Protein AF-0000000078835284 (afdb_homodimer)

Secondary structure (DSSP, 8-state):
--GGGEEEHHHHHHHHT--HHHHHHHHHTTSS-EEE-SS-TTSEEEEHHHHHHHHHHHHHHHHHHHHHHHHTBTSS--EEESSEEEETTEEEETTEEHHHHHTT--HHHHHHHHTT--S-----S--PPPPP-SSHHHHHHHHHHHHHHHSPP-TT--HHHHHHHHHHHHHHHHHHHHTS---S-HHHHHHHHTTS-TTSHHHHHHHHHHHHTS--SS-HHHHHHHHHHHTT--HHHHHHHHHHHHTSTTTTTHHHHHHHHHHHHHHH-HHHHHHHHHHTT---TTB--TT-TT--HHHHHHHTTSPPPHHHHHHHHHHHHHH---B-HHHHHHHHHHHTT--TTHHHHHHHHHHHHHHHHHHHHHHTS----B--EEE-SSPPP--/--GGGEEEHHHHHHHHT--HHHHHHHHHTTSS-EEE-SS-TTSEEEEHHHHHHHHHHHHHHHHHHHHHHHHTBTSS--EEESSEEEETTEEEETTEEHHHHHTT--HHHHHHHHTT--S-----S--PPPPP-SSHHHHHHHHHHHHHHHSPP-TT--HHHHHHHHHHHHHHHHHHHHTS---S-HHHHHHHHTTS-TTSHHHHHHHHHHHHTS--SS-HHHHHHHHHHHTT--HHHHHHHHHHHHTSTTTTTHHHHHHHHHHHHHHH-HHHHHHHHHHTT---TTB--TT-TT--HHHHHHHTTSPPPHHHHHHHHHHHHHH---B-HHHHHHHHHHHTT--TTHHHHHHHHHHHHHHHHHHHHHHTS----B--EEE-SSPPP--

Sequence (774 aa):
MPQRDWISAEDALARLGVRPQTLYAYVSRGRVQVRPDPGDSRRSLYRAADIANLAERKSRSRKAADVAAGAISWGEPVLASAITTVSGGRLYYRGRDAIRLAETETLEAVARLLRGGHGAALKRTDRPEPPQGPDLRARAFLALAARAASDPPARGRAPLVLAVEAATLLDVLTDAVAGQVGGGAIHNRLALAWGQGPGGPGADLIRRILVLVADHELNASAFAARVAGSTGASLSSAALAGLATLSGPRHGGATAAVRTFVAEAAQGGPAEAIARRLAEDRALPGFGHPLYPDGDPRAAALLDRFEPPPALAALQRSVMEVAGQAPNVDFALLAACEALRLPKDAPFALFAVARCAGWIAHAIEQGQTDALIRPRARYVGPEPELVMPQRDWISAEDALARLGVRPQTLYAYVSRGRVQVRPDPGDSRRSLYRAADIANLAERKSRSRKAADVAAGAISWGEPVLASAITTVSGGRLYYRGRDAIRLAETETLEAVARLLRGGHGAALKRTDRPEPPQGPDLRARAFLALAARAASDPPARGRAPLVLAVEAATLLDVLTDAVAGQVGGGAIHNRLALAWGQGPGGPGADLIRRILVLVADHELNASAFAARVAGSTGASLSSAALAGLATLSGPRHGGATAAVRTFVAEAAQGGPAEAIARRLAEDRALPGFGHPLYPDGDPRAAALLDRFEPPPALAALQRSVMEVAGQAPNVDFALLAACEALRLPKDAPFALFAVARCAGWIAHAIEQGQTDALIRPRARYVGPEPELV

Nearest PDB structures (foldseek):
  8gll-assembly1_B  TM=8.337E-01  e=5.675E-15  Mycobacterium tuberculosis H37Rv
  8gll-assembly3_F  TM=8.134E-01  e=1.065E-14  Mycobacterium tuberculosis H37Rv
  7e8n-assembly1_B-2  TM=7.786E-01  e=3.350E-12  Hymenobacter psoromatis
  8an1-assembly1_D  TM=7.419E-01  e=9.002E-12  Synechococcus elongatus PCC 7942 = FACHB-805
  8qzp-assembly1_E  TM=7.691E-01  e=2.896E-11  Ananas comosus

InterPro domains:
  IPR002020 Citrate synthase [PF00285] (188-376)
  IPR002020 Citrate synthase [PR00143] (205-220)
  IPR002020 Citrate synthase [PR00143] (227-255)
  IPR002020 Citrate synthase [PR00143] (279-299)
  IPR002020 Citrate synthase [PTHR11739] (204-383)
  IPR016142 Citrate synthase-like, large alpha subdomain [G3DSA:1.10.580.10] (80-170)
  IPR016142 Citrate synthase-like, large alpha subdomain [G3DSA:1.10.580.10] (174-373)
  IPR016143 Citrate synthase-like, small alpha subdomain [G3DSA:1.10.230.10] (255-338)
  IPR036969 Citrate synthase superfamily [SSF48256] (31-384)

Foldseek 3Di:
DDPVQWAFPVVLCVLQVDDSVVVVVCVVVVLWPWDADPVHNVTIIIGPVSSVVNSVVVVVVVVVVVQVVCCVPPGDPDDDAQAWDQDPQFIDGSRHTLLVCLVDPFLLVSLCSNLVHDDDQAEDLDADQFDDDDALLVSLLVQLVVCLVDPDFQFPDDPNVLSHVLSHNLQSSLNSNLRHRDDDTSLQSNCVSFVNHGPDLLSSLLRSLLSNLLDDPPDPLLVQLLLCLLVRGHLSVSLSSSLVRCPDCVHLVLLVVQVVLLVQCVVPHLLVSVVVCVVVPHDNRQWDDPSRNPENVSLVSSCVSDPFDPSLVRNQVNCCVPVVTHGHSSSSLSRSCVVSVGDPCVSSSSSSSSNSSSSSSSSSVSSVDNHNPDDDDDDPDDDDDDD/DDPVQWAFLVVLCVLQVDDSVVVVVCVVVVLWPKDADPVHNVTIIIGPVSSVVNSVVVVVVVVVVVQVVCQVPPGDPDDDAQAWDQDPQFIDGSRHTLLVCLVDPFLLVSLCSRLVHDDDQAEDLDADQFDDDDALLVSLLVQLVVCLVDPDFQFPDDPNVLSHVLSHNLQSSLNSNLRHRDDDTSLQSNCVSFVNHGPDLLSSLLRSLLSNLLDDPPDPLLVQLLLCLLVRGHLSVSLSSSLVRCPDCVHLVLLVVQVVLLVQCVPPHLLVSVVVCVVVVHDNRQWDDPSRNPENVSLVSSCVSDPFDPSLVRNQVNCCVPVVTHGHSSSSLSRSCVVSVGDPCVSSSSSSSSNSSSSSSSSSVSSVDNHNPDDDDDDPDDDDDDD

Structure (mmCIF, N/CA/C/O backbone):
data_AF-0000000078835284-model_v1
#
loop_
_entity.id
_entity.type
_entity.pdbx_description
1 polymer 'citrate synthase (unknown stereospecificity)'
#
loop_
_atom_site.group_PDB
_atom_site.id
_atom_site.type_symbol
_atom_site.label_atom_id
_atom_site.label_alt_id
_atom_site.label_comp_id
_atom_site.label_asym_id
_atom_site.label_entity_id
_atom_site.label_seq_id
_atom_site.pdbx_PDB_ins_code
_atom_site.Cartn_x
_atom_site.Cartn_y
_atom_site.Cartn_z
_atom_site.occupancy
_atom_site.B_iso_or_equiv
_atom_site.auth_seq_id
_atom_site.auth_comp_id
_atom_site.auth_asym_id
_atom_site.auth_atom_id
_atom_site.pdbx_PDB_model_num
ATOM 1 N N . MET A 1 1 ? -38.594 -40.625 -17.594 1 38.88 1 MET A N 1
ATOM 2 C CA . MET A 1 1 ? -38 -39.5 -16.891 1 38.88 1 MET A CA 1
ATOM 3 C C . MET A 1 1 ? -38.719 -38.188 -17.219 1 38.88 1 MET A C 1
ATOM 5 O O . MET A 1 1 ? -38.969 -37.906 -18.391 1 38.88 1 MET A O 1
ATOM 9 N N . PRO A 1 2 ? -39.375 -37.531 -16.312 1 48.97 2 PRO A N 1
ATOM 10 C CA . PRO A 1 2 ? -40.406 -36.562 -16.766 1 48.97 2 PRO A CA 1
ATOM 11 C C . PRO A 1 2 ? -39.844 -35.5 -17.703 1 48.97 2 PRO A C 1
ATOM 13 O O . PRO A 1 2 ? -38.656 -35.188 -17.641 1 48.97 2 PRO A O 1
ATOM 16 N N . GLN A 1 3 ? -40.469 -35.25 -18.875 1 50.38 3 GLN A N 1
ATOM 17 C CA . GLN A 1 3 ? -40.219 -34.281 -19.938 1 50.38 3 GLN A CA 1
ATOM 18 C C . GLN A 1 3 ? -39.688 -32.969 -19.391 1 50.38 3 GLN A C 1
ATOM 20 O O . GLN A 1 3 ? -39 -32.219 -20.109 1 50.38 3 GLN A O 1
ATOM 25 N N . ARG A 1 4 ? -39.969 -32.688 -18.094 1 64.25 4 ARG A N 1
ATOM 26 C CA . ARG A 1 4 ? -39.688 -31.453 -17.406 1 64.25 4 ARG A CA 1
ATOM 27 C C . ARG A 1 4 ? -38.219 -31.375 -16.969 1 64.25 4 ARG A C 1
ATOM 29 O O . ARG A 1 4 ? -37.719 -30.312 -16.594 1 64.25 4 ARG A O 1
ATOM 36 N N . ASP A 1 5 ? -37.469 -32.375 -17.281 1 83.56 5 ASP A N 1
ATOM 37 C CA . ASP A 1 5 ? -36.125 -32.5 -16.781 1 83.56 5 ASP A CA 1
ATOM 38 C C . ASP A 1 5 ? -35.094 -32.125 -17.859 1 83.56 5 ASP A C 1
ATOM 40 O O . ASP A 1 5 ? -33.906 -32.062 -17.594 1 83.56 5 ASP A O 1
ATOM 44 N N . TRP A 1 6 ? -35.719 -31.984 -19.125 1 91.88 6 TRP A N 1
ATOM 45 C CA . TRP A 1 6 ? -34.844 -31.625 -20.25 1 91.88 6 TRP A CA 1
ATOM 46 C C . TRP A 1 6 ? -35.344 -30.359 -20.938 1 91.88 6 TRP A C 1
ATOM 48 O O . TRP A 1 6 ? -36.562 -30.172 -21.094 1 91.88 6 TRP A O 1
ATOM 58 N N . ILE A 1 7 ? -34.531 -29.438 -21.266 1 93.5 7 ILE A N 1
ATOM 59 C CA . ILE A 1 7 ? -34.906 -28.156 -21.844 1 93.5 7 ILE A CA 1
ATOM 60 C C . ILE A 1 7 ? -34.219 -27.984 -23.203 1 93.5 7 ILE A C 1
ATOM 62 O O . ILE A 1 7 ? -33.219 -28.656 -23.5 1 93.5 7 ILE A O 1
ATOM 66 N N . SER A 1 8 ? -34.812 -27.125 -24.047 1 92.88 8 SER A N 1
ATOM 67 C CA . SER A 1 8 ? -34.281 -26.859 -25.375 1 92.88 8 SER A CA 1
ATOM 68 C C . SER A 1 8 ? -33 -26.094 -25.312 1 92.88 8 SER A C 1
ATOM 70 O O . SER A 1 8 ? -32.625 -25.562 -24.266 1 92.88 8 SER A O 1
ATOM 72 N N . ALA A 1 9 ? -32.281 -26.078 -26.453 1 91.44 9 ALA A N 1
ATOM 73 C CA . ALA A 1 9 ? -31.078 -25.281 -26.578 1 91.44 9 ALA A CA 1
ATOM 74 C C . ALA A 1 9 ? -31.344 -23.812 -26.312 1 91.44 9 ALA A C 1
ATOM 76 O O . ALA A 1 9 ? -30.562 -23.125 -25.656 1 91.44 9 ALA A O 1
ATOM 77 N N . GLU A 1 10 ? -32.469 -23.328 -26.797 1 90.94 10 GLU A N 1
ATOM 78 C CA . GLU A 1 10 ? -32.844 -21.922 -26.625 1 90.94 10 GLU A CA 1
ATOM 79 C C . GLU A 1 10 ? -33.031 -21.578 -25.141 1 90.94 10 GLU A C 1
ATOM 81 O O . GLU A 1 10 ? -32.531 -20.562 -24.672 1 90.94 10 GLU A O 1
ATOM 86 N N . ASP A 1 11 ? -33.656 -22.453 -24.484 1 91.56 11 ASP A N 1
ATOM 87 C CA . ASP A 1 11 ? -33.906 -22.234 -23.062 1 91.56 11 ASP A CA 1
ATOM 88 C C . ASP A 1 11 ? -32.594 -22.328 -22.266 1 91.56 11 ASP A C 1
ATOM 90 O O . ASP A 1 11 ? -32.375 -21.531 -21.344 1 91.56 11 ASP A O 1
ATOM 94 N N . ALA A 1 12 ? -31.859 -23.266 -22.609 1 92.81 12 ALA A N 1
ATOM 95 C CA . ALA A 1 12 ? -30.578 -23.438 -21.938 1 92.81 12 ALA A CA 1
ATOM 96 C C . ALA A 1 12 ? -29.688 -22.188 -22.109 1 92.81 12 ALA A C 1
ATOM 98 O O . ALA A 1 12 ? -29.125 -21.688 -21.141 1 92.81 12 ALA A O 1
ATOM 99 N N . LEU A 1 13 ? -29.672 -21.656 -23.297 1 91.19 13 LEU A N 1
ATOM 100 C CA . LEU A 1 13 ? -28.875 -20.484 -23.594 1 91.19 13 LEU A CA 1
ATOM 101 C C . LEU A 1 13 ? -29.406 -19.266 -22.844 1 91.19 13 LEU A C 1
ATOM 103 O O . LEU A 1 13 ? -28.625 -18.469 -22.312 1 91.19 13 LEU A O 1
ATOM 107 N N . ALA A 1 14 ? -30.609 -19.156 -22.766 1 90.31 14 ALA A N 1
ATOM 108 C CA . ALA A 1 14 ? -31.234 -18.016 -22.078 1 90.31 14 ALA A CA 1
ATOM 109 C C . ALA A 1 14 ? -30.953 -18.062 -20.578 1 90.31 14 ALA A C 1
ATOM 111 O O . ALA A 1 14 ? -30.656 -17.031 -19.969 1 90.31 14 ALA A O 1
ATOM 112 N N . ARG A 1 15 ? -30.984 -19.219 -20.078 1 89.31 15 ARG A N 1
ATOM 113 C CA . ARG A 1 15 ? -30.781 -19.375 -18.641 1 89.31 15 ARG A CA 1
ATOM 114 C C . ARG A 1 15 ? -29.328 -19.172 -18.266 1 89.31 15 ARG A C 1
ATOM 116 O O . ARG A 1 15 ? -29.016 -18.625 -17.203 1 89.31 15 ARG A O 1
ATOM 123 N N . LEU A 1 16 ? -28.453 -19.594 -19.062 1 89.69 16 LEU A N 1
ATOM 124 C CA . LEU A 1 16 ? -27.031 -19.5 -18.766 1 89.69 16 LEU A CA 1
ATOM 125 C C . LEU A 1 16 ? -26.469 -18.172 -19.234 1 89.69 16 LEU A C 1
ATOM 127 O O . LEU A 1 16 ? -25.422 -17.719 -18.734 1 89.69 16 LEU A O 1
ATOM 131 N N . GLY A 1 17 ? -27.156 -17.547 -20.188 1 88.69 17 GLY A N 1
ATOM 132 C CA . GLY A 1 17 ? -26.656 -16.312 -20.75 1 88.69 17 GLY A CA 1
ATOM 133 C C . GLY A 1 17 ? -25.375 -16.484 -21.531 1 88.69 17 GLY A C 1
ATOM 134 O O . GLY A 1 17 ? -24.438 -15.688 -21.375 1 88.69 17 GLY A O 1
ATOM 135 N N . VAL A 1 18 ? -25.234 -17.609 -22.266 1 87.69 18 VAL A N 1
ATOM 136 C CA . VAL A 1 18 ? -24 -17.875 -22.984 1 87.69 18 VAL A CA 1
ATOM 137 C C . VAL A 1 18 ? -24.297 -18.078 -24.469 1 87.69 18 VAL A C 1
ATOM 139 O O . VAL A 1 18 ? -25.453 -18.188 -24.859 1 87.69 18 VAL A O 1
ATOM 142 N N . ARG A 1 19 ? -23.328 -18.141 -25.234 1 86.31 19 ARG A N 1
ATOM 143 C CA . ARG A 1 19 ? -23.422 -18.422 -26.672 1 86.31 19 ARG A CA 1
ATOM 144 C C . ARG A 1 19 ? -23.469 -19.922 -26.938 1 86.31 19 ARG A C 1
ATOM 146 O O . ARG A 1 19 ? -23.094 -20.719 -26.078 1 86.31 19 ARG A O 1
ATOM 153 N N . PRO A 1 20 ? -24.016 -20.281 -28.047 1 85.06 20 PRO A N 1
ATOM 154 C CA . PRO A 1 20 ? -24.141 -21.703 -28.375 1 85.06 20 PRO A CA 1
ATOM 155 C C . PRO A 1 20 ? -22.812 -22.453 -28.281 1 85.06 20 PRO A C 1
ATOM 157 O O . PRO A 1 20 ? -22.781 -23.594 -27.812 1 85.06 20 PRO A O 1
ATOM 160 N N . GLN A 1 21 ? -21.75 -21.766 -28.625 1 84.5 21 GLN A N 1
ATOM 161 C CA . GLN A 1 21 ? -20.438 -22.406 -28.562 1 84.5 21 GLN A CA 1
ATOM 162 C C . GLN A 1 21 ? -20.062 -22.766 -27.125 1 84.5 21 GLN A C 1
ATOM 164 O O . GLN A 1 21 ? -19.469 -23.812 -26.891 1 84.5 21 GLN A O 1
ATOM 169 N N . THR A 1 22 ? -20.406 -21.938 -26.234 1 86.94 22 THR A N 1
ATOM 170 C CA . THR A 1 22 ? -20.125 -22.172 -24.828 1 86.94 22 THR A CA 1
ATOM 171 C C . THR A 1 22 ? -20.953 -23.344 -24.297 1 86.94 22 THR A C 1
ATOM 173 O O . THR A 1 22 ? -20.453 -24.172 -23.531 1 86.94 22 THR A O 1
ATOM 176 N N . LEU A 1 23 ? -22.25 -23.438 -24.672 1 88.94 23 LEU A N 1
ATOM 177 C CA . LEU A 1 23 ? -23.109 -24.547 -24.281 1 88.94 23 LEU A CA 1
ATOM 178 C C . LEU A 1 23 ? -22.562 -25.875 -24.781 1 88.94 23 LEU A C 1
ATOM 180 O O . LEU A 1 23 ? -22.562 -26.875 -24.062 1 88.94 23 LEU A O 1
ATOM 184 N N . TYR A 1 24 ? -22.031 -25.812 -26 1 86.69 24 TYR A N 1
ATOM 185 C CA . TYR A 1 24 ? -21.406 -27 -26.578 1 86.69 24 TYR A CA 1
ATOM 186 C C . TYR A 1 24 ? -20.188 -27.438 -25.781 1 86.69 24 TYR A C 1
ATOM 188 O O . TYR A 1 24 ? -19.984 -28.625 -25.562 1 86.69 24 TYR A O 1
ATOM 196 N N . ALA A 1 25 ? -19.422 -26.406 -25.391 1 85.19 25 ALA A N 1
ATOM 197 C CA . ALA A 1 25 ? -18.234 -26.703 -24.578 1 85.19 25 ALA A CA 1
ATOM 198 C C . ALA A 1 25 ? -18.625 -27.359 -23.266 1 85.19 25 ALA A C 1
ATOM 200 O O . ALA A 1 25 ? -17.953 -28.297 -22.797 1 85.19 25 ALA A O 1
ATOM 201 N N . TYR A 1 26 ? -19.672 -26.922 -22.641 1 88.25 26 TYR A N 1
ATOM 202 C CA . TYR A 1 26 ? -20.141 -27.5 -21.391 1 88.25 26 TYR A CA 1
ATOM 203 C C . TYR A 1 26 ? -20.531 -28.953 -21.578 1 88.25 26 TYR A C 1
ATOM 205 O O . TYR A 1 26 ? -20.25 -29.797 -20.719 1 88.25 26 TYR A O 1
ATOM 213 N N . VAL A 1 27 ? -21.141 -29.25 -22.719 1 86.44 27 VAL A N 1
ATOM 214 C CA . VAL A 1 27 ? -21.562 -30.609 -23.031 1 86.44 27 VAL A CA 1
ATOM 215 C C . VAL A 1 27 ? -20.328 -31.484 -23.281 1 86.44 27 VAL A C 1
ATOM 217 O O . VAL A 1 27 ? -20.219 -32.594 -22.734 1 86.44 27 VAL A O 1
ATOM 220 N N . SER A 1 28 ? -19.406 -30.859 -24 1 86.12 28 SER A N 1
ATOM 221 C CA . SER A 1 28 ? -18.188 -31.594 -24.359 1 86.12 28 SER A CA 1
ATOM 222 C C . SER A 1 28 ? -17.359 -31.922 -23.125 1 86.12 28 SER A C 1
ATOM 224 O O . SER A 1 28 ? -16.734 -32.969 -23.062 1 86.12 28 SER A O 1
ATOM 226 N N . ARG A 1 29 ? -17.469 -31.109 -22.156 1 84.81 29 ARG A N 1
ATOM 227 C CA . ARG A 1 29 ? -16.688 -31.281 -20.922 1 84.81 29 ARG A CA 1
ATOM 228 C C . ARG A 1 29 ? -17.469 -32.094 -19.906 1 84.81 29 ARG A C 1
ATOM 230 O O . ARG A 1 29 ? -17.016 -32.281 -18.766 1 84.81 29 ARG A O 1
ATOM 237 N N . GLY A 1 30 ? -18.672 -32.5 -20.312 1 85.44 30 GLY A N 1
ATOM 238 C CA . GLY A 1 30 ? -19.469 -33.375 -19.453 1 85.44 30 GLY A CA 1
ATOM 239 C C . GLY A 1 30 ? -20.188 -32.625 -18.359 1 85.44 30 GLY A C 1
ATOM 240 O O . GLY A 1 30 ? -20.672 -33.25 -17.391 1 85.44 30 GLY A O 1
ATOM 241 N N . ARG A 1 31 ? -20.281 -31.312 -18.438 1 87.69 31 ARG A N 1
ATOM 242 C CA . ARG A 1 31 ? -20.906 -30.5 -17.391 1 87.69 31 ARG A CA 1
ATOM 243 C C . ARG A 1 31 ? -22.422 -30.453 -17.562 1 87.69 31 ARG A C 1
ATOM 245 O O . ARG A 1 31 ? -23.156 -30.188 -16.625 1 87.69 31 ARG A O 1
ATOM 252 N N . VAL A 1 32 ? -22.859 -30.703 -18.828 1 91.5 32 VAL A N 1
ATOM 253 C CA . VAL A 1 32 ? -24.281 -30.703 -19.141 1 91.5 32 VAL A CA 1
ATOM 254 C C . VAL A 1 32 ? -24.625 -31.953 -19.953 1 91.5 32 VAL A C 1
ATOM 256 O O . VAL A 1 32 ? -23.969 -32.25 -20.953 1 91.5 32 VAL A O 1
ATOM 259 N N . GLN A 1 33 ? -25.516 -32.688 -19.5 1 90.5 33 GLN A N 1
ATOM 260 C CA . GLN A 1 33 ? -25.984 -33.844 -20.281 1 90.5 33 GLN A CA 1
ATOM 261 C C . GLN A 1 33 ? -26.891 -33.406 -21.422 1 90.5 33 GLN A C 1
ATOM 263 O O . GLN A 1 33 ? -27.688 -32.469 -21.281 1 90.5 33 GLN A O 1
ATOM 268 N N . VAL A 1 34 ? -26.703 -34 -22.562 1 91.31 34 VAL A N 1
ATOM 269 C CA . VAL A 1 34 ? -27.469 -33.656 -23.766 1 91.31 34 VAL A CA 1
ATOM 270 C C . VAL A 1 34 ? -28.062 -34.938 -24.375 1 91.31 34 VAL A C 1
ATOM 272 O O . VAL A 1 34 ? -27.484 -36 -24.234 1 91.31 34 VAL A O 1
ATOM 275 N N . ARG A 1 35 ? -29.234 -34.938 -24.891 1 91.25 35 ARG A N 1
ATOM 276 C CA . ARG A 1 35 ? -29.828 -36.031 -25.625 1 91.25 35 ARG A CA 1
ATOM 277 C C . ARG A 1 35 ? -30.609 -35.562 -26.844 1 91.25 35 ARG A C 1
ATOM 279 O O . ARG A 1 35 ? -30.984 -34.375 -26.906 1 91.25 35 ARG A O 1
ATOM 286 N N . PRO A 1 36 ? -30.75 -36.375 -27.844 1 89.56 36 PRO A N 1
ATOM 287 C CA . PRO A 1 36 ? -31.562 -36 -29 1 89.56 36 PRO A CA 1
ATOM 288 C C . PRO A 1 36 ? -33.031 -35.812 -28.641 1 89.56 36 PRO A C 1
ATOM 290 O O . PRO A 1 36 ? -33.562 -36.531 -27.797 1 89.56 36 PRO A O 1
ATOM 293 N N . ASP A 1 37 ? -33.719 -34.844 -29.188 1 86.19 37 ASP A N 1
ATOM 294 C CA . ASP A 1 37 ? -35.156 -34.656 -29.031 1 86.19 37 ASP A CA 1
ATOM 295 C C . ASP A 1 37 ? -35.906 -35.812 -29.672 1 86.19 37 ASP A C 1
ATOM 297 O O . ASP A 1 37 ? -35.75 -36.125 -30.844 1 86.19 37 ASP A O 1
ATOM 301 N N . PRO A 1 38 ? -36.656 -36.5 -28.969 1 85.75 38 PRO A N 1
ATOM 302 C CA . PRO A 1 38 ? -37.406 -37.594 -29.547 1 85.75 38 PRO A CA 1
ATOM 303 C C . PRO A 1 38 ? -38.344 -37.156 -30.672 1 85.75 38 PRO A C 1
ATOM 305 O O . PRO A 1 38 ? -38.656 -37.969 -31.547 1 85.75 38 PRO A O 1
ATOM 308 N N . GLY A 1 39 ? -38.844 -35.969 -30.641 1 85.5 39 GLY A N 1
ATOM 309 C CA . GLY A 1 39 ? -39.75 -35.469 -31.672 1 85.5 39 GLY A CA 1
ATOM 310 C C . GLY A 1 39 ? -39.031 -34.938 -32.906 1 85.5 39 GLY A C 1
ATOM 311 O O . GLY A 1 39 ? -39.625 -34.844 -33.969 1 85.5 39 GLY A O 1
ATOM 312 N N . ASP A 1 40 ? -37.875 -34.5 -32.75 1 85.94 40 ASP A N 1
ATOM 313 C CA . ASP A 1 40 ? -37.062 -33.938 -33.844 1 85.94 40 ASP A CA 1
ATOM 314 C C . ASP A 1 40 ? -35.594 -34.281 -33.656 1 85.94 40 ASP A C 1
ATOM 316 O O . ASP A 1 40 ? -34.906 -33.625 -32.875 1 85.94 40 ASP A O 1
ATOM 320 N N . SER A 1 41 ? -35.125 -35.281 -34.344 1 81.31 41 SER A N 1
ATOM 321 C CA . SER A 1 41 ? -33.812 -35.844 -34.156 1 81.31 41 SER A CA 1
ATOM 322 C C . SER A 1 41 ? -32.719 -34.812 -34.469 1 81.31 41 SER A C 1
ATOM 324 O O . SER A 1 41 ? -31.562 -35 -34.094 1 81.31 41 SER A O 1
ATOM 326 N N . ARG A 1 42 ? -33.094 -33.656 -35.031 1 84.69 42 ARG A N 1
ATOM 327 C CA . ARG A 1 42 ? -32.156 -32.625 -35.344 1 84.69 42 ARG A CA 1
ATOM 328 C C . ARG A 1 42 ? -31.938 -31.656 -34.188 1 84.69 42 ARG A C 1
ATOM 330 O O . ARG A 1 42 ? -31.047 -30.812 -34.219 1 84.69 42 ARG A O 1
ATOM 337 N N . ARG A 1 43 ? -32.781 -31.844 -33.219 1 87.62 43 ARG A N 1
ATOM 338 C CA . ARG A 1 43 ? -32.688 -30.969 -32.062 1 87.62 43 ARG A CA 1
ATOM 339 C C . ARG A 1 43 ? -32.156 -31.703 -30.844 1 87.62 43 ARG A C 1
ATOM 341 O O . ARG A 1 43 ? -32.375 -32.906 -30.703 1 87.62 43 ARG A O 1
ATOM 348 N N . SER A 1 44 ? -31.375 -31 -30.094 1 91.12 44 SER A N 1
ATOM 349 C CA . SER A 1 44 ? -30.828 -31.547 -28.844 1 91.12 44 SER A CA 1
ATOM 350 C C . SER A 1 44 ? -31.547 -30.969 -27.625 1 91.12 44 SER A C 1
ATOM 352 O O . SER A 1 44 ? -32.031 -29.828 -27.656 1 91.12 44 SER A O 1
ATOM 354 N N . LEU A 1 45 ? -31.812 -31.797 -26.672 1 92.94 45 LEU A N 1
ATOM 355 C CA . LEU A 1 45 ? -32.312 -31.391 -25.359 1 92.94 45 LEU A CA 1
ATOM 356 C C . LEU A 1 45 ? -31.219 -31.484 -24.297 1 92.94 45 LEU A C 1
ATOM 358 O O . LEU A 1 45 ? -30.359 -32.375 -24.359 1 92.94 45 LEU A O 1
ATOM 362 N N . TYR A 1 46 ? -31.219 -30.5 -23.312 1 94.06 46 TYR A N 1
ATOM 363 C CA . TYR A 1 46 ? -30.219 -30.391 -22.266 1 94.06 46 TYR A CA 1
ATOM 364 C C . TYR A 1 46 ? -30.844 -30.625 -20.891 1 94.06 46 TYR A C 1
ATOM 366 O O . TYR A 1 46 ? -31.984 -30.219 -20.641 1 94.06 46 TYR A O 1
ATOM 374 N N . ARG A 1 47 ? -30.125 -31.25 -20.078 1 91.56 47 ARG A N 1
ATOM 375 C CA . ARG A 1 47 ? -30.625 -31.547 -18.734 1 91.56 47 ARG A CA 1
ATOM 376 C C . ARG A 1 47 ? -30.859 -30.266 -17.953 1 91.56 47 ARG A C 1
ATOM 378 O O . ARG A 1 47 ? -29.922 -29.5 -17.688 1 91.56 47 ARG A O 1
ATOM 385 N N . ALA A 1 48 ? -32.094 -30.078 -17.516 1 90.31 48 ALA A N 1
ATOM 386 C CA . ALA A 1 48 ? -32.469 -28.844 -16.859 1 90.31 48 ALA A CA 1
ATOM 387 C C . ALA A 1 48 ? -31.719 -28.672 -15.539 1 90.31 48 ALA A C 1
ATOM 389 O O . ALA A 1 48 ? -31.328 -27.547 -15.188 1 90.31 48 ALA A O 1
ATOM 390 N N . ALA A 1 49 ? -31.516 -29.703 -14.844 1 88.12 49 ALA A N 1
ATOM 391 C CA . ALA A 1 49 ? -30.812 -29.625 -13.562 1 88.12 49 ALA A CA 1
ATOM 392 C C . ALA A 1 49 ? -29.359 -29.188 -13.75 1 88.12 49 ALA A C 1
ATOM 394 O O . ALA A 1 49 ? -28.844 -28.406 -12.953 1 88.12 49 ALA A O 1
ATOM 395 N N . ASP A 1 50 ? -28.688 -29.703 -14.789 1 89.62 50 ASP A N 1
ATOM 396 C CA . ASP A 1 50 ? -27.312 -29.312 -15.078 1 89.62 50 ASP A CA 1
ATOM 397 C C . ASP A 1 50 ? -27.219 -27.828 -15.438 1 89.62 50 ASP A C 1
ATOM 399 O O . ASP A 1 50 ? -26.312 -27.125 -14.984 1 89.62 50 ASP A O 1
ATOM 403 N N . ILE A 1 51 ? -28.188 -27.438 -16.188 1 90.94 51 ILE A N 1
ATOM 404 C CA . ILE A 1 51 ? -28.234 -26.047 -16.594 1 90.94 51 ILE A CA 1
ATOM 405 C C . ILE A 1 51 ? -28.484 -25.156 -15.367 1 90.94 51 ILE A C 1
ATOM 407 O O . ILE A 1 51 ? -27.844 -24.125 -15.195 1 90.94 51 ILE A O 1
ATOM 411 N N . ALA A 1 52 ? -29.406 -25.578 -14.562 1 86.62 52 ALA A N 1
ATOM 412 C CA . ALA A 1 52 ? -29.703 -24.828 -13.344 1 86.62 52 ALA A CA 1
ATOM 413 C C . ALA A 1 52 ? -28.484 -24.75 -12.43 1 86.62 52 ALA A C 1
ATOM 415 O O . ALA A 1 52 ? -28.188 -23.703 -11.859 1 86.62 52 ALA A O 1
ATOM 416 N N . ASN A 1 53 ? -27.781 -25.844 -12.312 1 85 53 ASN A N 1
ATOM 417 C CA . ASN A 1 53 ? -26.578 -25.891 -11.484 1 85 53 ASN A CA 1
ATOM 418 C C . ASN A 1 53 ? -25.516 -24.953 -12.023 1 85 53 ASN A C 1
ATOM 420 O O . ASN A 1 53 ? -24.875 -24.219 -11.258 1 85 53 ASN A O 1
ATOM 424 N N . LEU A 1 54 ? -25.312 -25 -13.297 1 86.69 54 LEU A N 1
ATOM 425 C CA . LEU A 1 54 ? -24.328 -24.141 -13.93 1 86.69 54 LEU A CA 1
ATOM 426 C C . LEU A 1 54 ? -24.719 -22.672 -13.789 1 86.69 54 LEU A C 1
ATOM 428 O O . LEU A 1 54 ? -23.859 -21.812 -13.539 1 86.69 54 LEU A O 1
ATOM 432 N N . ALA A 1 55 ? -25.953 -22.406 -13.938 1 84.56 55 ALA A N 1
ATOM 433 C CA . ALA A 1 55 ? -26.438 -21.031 -13.789 1 84.56 55 ALA A CA 1
ATOM 434 C C . ALA A 1 55 ? -26.266 -20.547 -12.352 1 84.56 55 ALA A C 1
ATOM 436 O O . ALA A 1 55 ? -25.875 -19.391 -12.125 1 84.56 55 ALA A O 1
ATOM 437 N N . GLU A 1 56 ? -26.594 -21.422 -11.477 1 82 56 GLU A N 1
ATOM 438 C CA . GLU A 1 56 ? -26.406 -21.078 -10.062 1 82 56 GLU A CA 1
ATOM 439 C C . GLU A 1 56 ? -24.953 -20.828 -9.734 1 82 56 GLU A C 1
ATOM 441 O O . GLU A 1 56 ? -24.625 -19.875 -9.023 1 82 56 GLU A O 1
ATOM 446 N N . ARG A 1 57 ? -24.125 -21.656 -10.234 1 76.5 57 ARG A N 1
ATOM 447 C CA . ARG A 1 57 ? -22.688 -21.469 -10.008 1 76.5 57 ARG A CA 1
ATOM 448 C C . ARG A 1 57 ? -22.203 -20.156 -10.602 1 76.5 57 ARG A C 1
ATOM 450 O O . ARG A 1 57 ? -21.422 -19.438 -9.977 1 76.5 57 ARG A O 1
ATOM 457 N N . LYS A 1 58 ? -22.672 -19.906 -11.742 1 78.75 58 LYS A N 1
ATOM 458 C CA . LYS A 1 58 ? -22.297 -18.672 -12.406 1 78.75 58 LYS A CA 1
ATOM 459 C C . LYS A 1 58 ? -22.797 -17.453 -11.617 1 78.75 58 LYS A C 1
ATOM 461 O O . LYS A 1 58 ? -22.062 -16.469 -11.477 1 78.75 58 LYS A O 1
ATOM 466 N N . SER A 1 59 ? -24 -17.531 -11.211 1 78.81 59 SER A N 1
ATOM 467 C CA . SER A 1 59 ? -24.578 -16.453 -10.422 1 78.81 59 SER A CA 1
ATOM 468 C C . SER A 1 59 ? -23.812 -16.266 -9.109 1 78.81 59 SER A C 1
ATOM 470 O O . SER A 1 59 ? -23.547 -15.133 -8.703 1 78.81 59 SER A O 1
ATOM 472 N N . ARG A 1 60 ? -23.469 -17.328 -8.531 1 71.69 60 ARG A N 1
ATOM 473 C CA . ARG A 1 60 ? -22.688 -17.281 -7.293 1 71.69 60 ARG A CA 1
ATOM 474 C C . ARG A 1 60 ? -21.328 -16.656 -7.531 1 71.69 60 ARG A C 1
ATOM 476 O O . ARG A 1 60 ? -20.844 -15.852 -6.727 1 71.69 60 ARG A O 1
ATOM 483 N N . SER A 1 61 ? -20.797 -17.062 -8.609 1 74.38 61 SER A N 1
ATOM 484 C CA . SER A 1 61 ? -19.469 -16.547 -8.953 1 74.38 61 SER A CA 1
ATOM 485 C C . SER A 1 61 ? -19.531 -15.039 -9.234 1 74.38 61 SER A C 1
ATOM 487 O O . SER A 1 61 ? -18.641 -14.297 -8.805 1 74.38 61 SER A O 1
ATOM 489 N N . ARG A 1 62 ? -20.531 -14.719 -9.906 1 77.88 62 ARG A N 1
ATOM 490 C CA . ARG A 1 62 ? -20.688 -13.297 -10.195 1 77.88 62 ARG A CA 1
ATOM 491 C C . ARG A 1 62 ? -20.922 -12.5 -8.914 1 77.88 62 ARG A C 1
ATOM 493 O O . ARG A 1 62 ? -20.375 -11.406 -8.75 1 77.88 62 ARG A O 1
ATOM 500 N N . LYS A 1 63 ? -21.688 -13.008 -8.086 1 79.38 63 LYS A N 1
ATOM 501 C CA . LYS A 1 63 ? -21.953 -12.344 -6.812 1 79.38 63 LYS A CA 1
ATOM 502 C C . LYS A 1 63 ? -20.688 -12.25 -5.969 1 79.38 63 LYS A C 1
ATOM 504 O O . LYS A 1 63 ? -20.406 -11.211 -5.359 1 79.38 63 LYS A O 1
ATOM 509 N N . ALA A 1 64 ? -19.984 -13.32 -6.004 1 80.94 64 ALA A N 1
ATOM 510 C CA . ALA A 1 64 ? -18.734 -13.328 -5.27 1 80.94 64 ALA A CA 1
ATOM 511 C C . ALA A 1 64 ? -17.75 -12.305 -5.84 1 80.94 64 ALA A C 1
ATOM 513 O O . ALA A 1 64 ? -17.047 -11.617 -5.094 1 80.94 64 ALA A O 1
ATOM 514 N N . ALA A 1 65 ? -17.766 -12.219 -7.074 1 82.44 65 ALA A N 1
ATOM 515 C CA . ALA A 1 65 ? -16.906 -11.266 -7.754 1 82.44 65 ALA A CA 1
ATOM 516 C C . ALA A 1 65 ? -17.281 -9.828 -7.406 1 82.44 65 ALA A C 1
ATOM 518 O O . ALA A 1 65 ? -16.406 -8.984 -7.195 1 82.44 65 ALA A O 1
ATOM 519 N N . ASP A 1 66 ? -18.516 -9.633 -7.348 1 82.88 66 ASP A N 1
ATOM 520 C CA . ASP A 1 66 ? -19 -8.305 -7.004 1 82.88 66 ASP A CA 1
ATOM 521 C C . ASP A 1 66 ? -18.641 -7.938 -5.566 1 82.88 66 ASP A C 1
ATOM 523 O O . ASP A 1 66 ? -18.25 -6.801 -5.289 1 82.88 66 ASP A O 1
ATOM 527 N N . VAL A 1 67 ? -18.797 -8.891 -4.777 1 82.94 67 VAL A N 1
ATOM 528 C CA . VAL A 1 67 ? -18.469 -8.68 -3.371 1 82.94 67 VAL A CA 1
ATOM 529 C C . VAL A 1 67 ? -16.984 -8.383 -3.229 1 82.94 67 VAL A C 1
ATOM 531 O O . VAL A 1 67 ? -16.594 -7.457 -2.516 1 82.94 67 VAL A O 1
ATOM 534 N N . ALA A 1 68 ? -16.234 -9.117 -3.893 1 84.25 68 ALA A N 1
ATOM 535 C CA . ALA A 1 68 ? -14.781 -8.938 -3.82 1 84.25 68 ALA A CA 1
ATOM 536 C C . ALA A 1 68 ? -14.367 -7.57 -4.355 1 84.25 68 ALA A C 1
ATOM 538 O O . ALA A 1 68 ? -13.547 -6.883 -3.746 1 84.25 68 ALA A O 1
ATOM 539 N N . ALA A 1 69 ? -14.953 -7.184 -5.363 1 81.88 69 ALA A N 1
ATOM 540 C CA . ALA A 1 69 ? -14.625 -5.895 -5.969 1 81.88 69 ALA A CA 1
ATOM 541 C C . ALA A 1 69 ? -15.055 -4.742 -5.07 1 81.88 69 ALA A C 1
ATOM 543 O O . ALA A 1 69 ? -14.375 -3.717 -4.996 1 81.88 69 ALA A O 1
ATOM 544 N N . GLY A 1 70 ? -16.125 -4.887 -4.426 1 84.38 70 GLY A N 1
ATOM 545 C CA . GLY A 1 70 ? -16.625 -3.854 -3.531 1 84.38 70 GLY A CA 1
ATOM 546 C C . GLY A 1 70 ? -15.875 -3.789 -2.213 1 84.38 70 GLY A C 1
ATOM 547 O O . GLY A 1 70 ? -15.906 -2.77 -1.521 1 84.38 70 GLY A O 1
ATOM 548 N N . ALA A 1 71 ? -15.172 -4.816 -1.951 1 84.44 71 ALA A N 1
ATOM 549 C CA . ALA A 1 71 ? -14.547 -4.961 -0.637 1 84.44 71 ALA A CA 1
ATOM 550 C C . ALA A 1 71 ? -13.414 -3.959 -0.453 1 84.44 71 ALA A C 1
ATOM 552 O O . ALA A 1 71 ? -13.117 -3.547 0.671 1 84.44 71 ALA A O 1
ATOM 553 N N . ILE A 1 72 ? -12.891 -3.463 -1.528 1 86 72 ILE A N 1
ATOM 554 C CA . ILE A 1 72 ? -11.75 -2.572 -1.376 1 86 72 ILE A CA 1
ATOM 555 C C . ILE A 1 72 ? -12.195 -1.121 -1.515 1 86 72 ILE A C 1
ATOM 557 O O . ILE A 1 72 ? -11.375 -0.205 -1.51 1 86 72 ILE A O 1
ATOM 561 N N . SER A 1 73 ? -13.461 -0.917 -1.699 1 82.88 73 SER A N 1
ATOM 562 C CA . SER A 1 73 ? -14.031 0.422 -1.8 1 82.88 73 SER A CA 1
ATOM 563 C C . SER A 1 73 ? -15.281 0.556 -0.94 1 82.88 73 SER A C 1
ATOM 565 O O . SER A 1 73 ? -16.375 0.752 -1.462 1 82.88 73 SER A O 1
ATOM 567 N N . TRP A 1 74 ? -15.188 0.511 0.301 1 76.81 74 TRP A N 1
ATOM 568 C CA . TRP A 1 74 ? -16.203 0.81 1.307 1 76.81 74 TRP A CA 1
ATOM 569 C C . TRP A 1 74 ? -17.188 -0.337 1.433 1 76.81 74 TRP A C 1
ATOM 571 O O . TRP A 1 74 ? -18.266 -0.174 2.018 1 76.81 74 TRP A O 1
ATOM 581 N N . GLY A 1 75 ? -16.891 -1.523 0.88 1 79.19 75 GLY A N 1
ATOM 582 C CA . GLY A 1 75 ? -17.766 -2.676 0.966 1 79.19 75 GLY A CA 1
ATOM 583 C C . GLY A 1 75 ? -17.547 -3.508 2.215 1 79.19 75 GLY A C 1
ATOM 584 O O . GLY A 1 75 ? -17.281 -2.965 3.289 1 79.19 75 GLY A O 1
ATOM 585 N N . GLU A 1 76 ? -17.766 -4.793 2.09 1 85.5 76 GLU A N 1
ATOM 586 C CA . GLU A 1 76 ? -17.562 -5.727 3.197 1 85.5 76 GLU A CA 1
ATOM 587 C C . GLU A 1 76 ? -16.141 -5.656 3.74 1 85.5 76 GLU A C 1
ATOM 589 O O . GLU A 1 76 ? -15.188 -5.566 2.971 1 85.5 76 GLU A O 1
ATOM 594 N N . PRO A 1 77 ? -16.094 -5.672 5.094 1 88.69 77 PRO A N 1
ATOM 595 C CA . PRO A 1 77 ? -14.758 -5.609 5.691 1 88.69 77 PRO A CA 1
ATOM 596 C C . PRO A 1 77 ? -13.844 -6.73 5.203 1 88.69 77 PRO A C 1
ATOM 598 O O . PRO A 1 77 ? -14.289 -7.871 5.039 1 88.69 77 PRO A O 1
ATOM 601 N N . VAL A 1 78 ? -12.617 -6.395 5.039 1 87.88 78 VAL A N 1
ATOM 602 C CA . VAL A 1 78 ? -11.719 -7.352 4.398 1 87.88 78 VAL A CA 1
ATOM 603 C C . VAL A 1 78 ? -10.719 -7.891 5.426 1 87.88 78 VAL A C 1
ATOM 605 O O . VAL A 1 78 ? -10.078 -8.914 5.191 1 87.88 78 VAL A O 1
ATOM 608 N N . LEU A 1 79 ? -10.508 -7.152 6.543 1 91.62 79 LEU A N 1
ATOM 609 C CA . LEU A 1 79 ? -9.539 -7.516 7.566 1 91.62 79 LEU A CA 1
ATOM 610 C C . LEU A 1 79 ? -10.117 -7.305 8.961 1 91.62 79 LEU A C 1
ATOM 612 O O . LEU A 1 79 ? -10.938 -6.406 9.172 1 91.62 79 LEU A O 1
ATOM 616 N N . ALA A 1 80 ? -9.664 -8.117 9.828 1 93.31 80 ALA A N 1
ATOM 617 C CA . ALA A 1 80 ? -9.977 -7.867 11.234 1 93.31 80 ALA A CA 1
ATOM 618 C C . ALA A 1 80 ? -8.984 -6.871 11.836 1 93.31 80 ALA A C 1
ATOM 620 O O . ALA A 1 80 ? -7.793 -6.902 11.523 1 93.31 80 ALA A O 1
ATOM 621 N N . SER A 1 81 ? -9.453 -5.953 12.688 1 97.31 81 SER A N 1
ATOM 622 C CA . SER A 1 81 ? -8.578 -5.016 13.383 1 97.31 81 SER A CA 1
ATOM 623 C C . SER A 1 81 ? -9.125 -4.645 14.75 1 97.31 81 SER A C 1
ATOM 625 O O . SER A 1 81 ? -10.336 -4.449 14.906 1 97.31 81 SER A O 1
ATOM 627 N N . ALA A 1 82 ? -8.273 -4.602 15.672 1 97.81 82 ALA A N 1
ATOM 628 C CA . ALA A 1 82 ? -8.664 -4.195 17.016 1 97.81 82 ALA A CA 1
ATOM 629 C C . ALA A 1 82 ? -8.336 -2.725 17.266 1 97.81 82 ALA A C 1
ATOM 631 O O . ALA A 1 82 ? -8.492 -2.225 18.391 1 97.81 82 ALA A O 1
ATOM 632 N N . ILE A 1 83 ? -7.93 -1.967 16.312 1 98.38 83 ILE A N 1
ATOM 633 C CA . ILE A 1 83 ? -7.254 -0.689 16.516 1 98.38 83 ILE A CA 1
ATOM 634 C C . ILE A 1 83 ? -8.289 0.437 16.562 1 98.38 83 ILE A C 1
ATOM 636 O O . ILE A 1 83 ? -8.375 1.166 17.547 1 98.38 83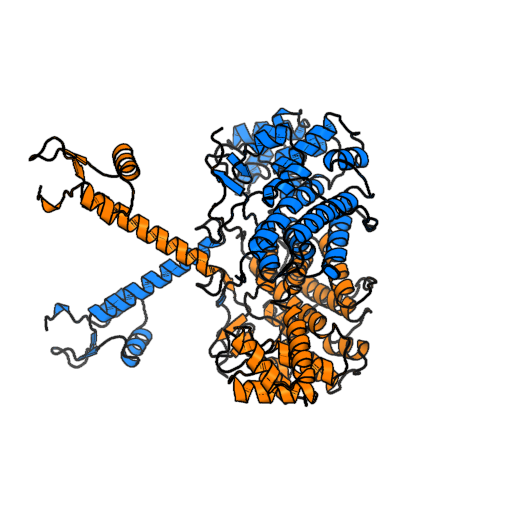 ILE A O 1
ATOM 640 N N . THR A 1 84 ? -9.109 0.585 15.477 1 98.44 84 THR A N 1
ATOM 641 C CA . THR A 1 84 ? -9.992 1.739 15.352 1 98.44 84 THR A CA 1
ATOM 642 C C . THR A 1 84 ? -11.328 1.332 14.742 1 98.44 84 THR A C 1
ATOM 644 O O . THR A 1 84 ? -11.375 0.502 13.828 1 98.44 84 THR A O 1
ATOM 647 N N . THR A 1 85 ? -12.344 1.854 15.203 1 96.69 85 THR A N 1
ATOM 648 C CA . THR A 1 85 ? -13.656 1.682 14.586 1 96.69 85 THR A CA 1
ATOM 649 C C . THR A 1 85 ? -14.461 2.979 14.648 1 96.69 85 THR A C 1
ATOM 651 O O . THR A 1 85 ? -14.172 3.854 15.469 1 96.69 85 THR A O 1
ATOM 654 N N . VAL A 1 86 ? -15.281 3.174 13.688 1 94.69 86 VAL A N 1
ATOM 655 C CA . VAL A 1 86 ? -16.281 4.242 13.688 1 94.69 86 VAL A CA 1
ATOM 656 C C . VAL A 1 86 ? -17.656 3.648 13.922 1 94.69 86 VAL A C 1
ATOM 658 O O . VAL A 1 86 ? -18.109 2.787 13.164 1 94.69 86 VAL A O 1
ATOM 661 N N . SER A 1 87 ? -18.266 4.031 14.922 1 91.69 87 SER A N 1
ATOM 662 C CA . SER A 1 87 ? -19.594 3.527 15.297 1 91.69 87 SER A CA 1
ATOM 663 C C . SER A 1 87 ? -20.469 4.641 15.852 1 91.69 87 SER A C 1
ATOM 665 O O . SER A 1 87 ? -20.047 5.41 16.703 1 91.69 87 SER A O 1
ATOM 667 N N . GLY A 1 88 ? -21.688 4.727 15.289 1 88.94 88 GLY A N 1
ATOM 668 C CA . GLY A 1 88 ? -22.625 5.734 15.766 1 88.94 88 GLY A CA 1
ATOM 669 C C . GLY A 1 88 ? -22.125 7.152 15.539 1 88.94 88 GLY A C 1
ATOM 670 O O . GLY A 1 88 ? -22.359 8.031 16.375 1 88.94 88 GLY A O 1
ATOM 671 N N . GLY A 1 89 ? -21.344 7.293 14.562 1 91.06 89 GLY A N 1
ATOM 672 C CA . GLY A 1 89 ? -20.875 8.625 14.203 1 91.06 89 GLY A CA 1
ATOM 673 C C . GLY A 1 89 ? -19.703 9.086 15.047 1 91.06 89 GLY A C 1
ATOM 674 O O . GLY A 1 89 ? -19.375 10.281 15.062 1 91.06 89 GLY A O 1
ATOM 675 N N . ARG A 1 90 ? -19.094 8.141 15.727 1 95.69 90 ARG A N 1
ATOM 676 C CA . ARG A 1 90 ? -17.969 8.492 16.578 1 95.69 90 ARG A CA 1
ATOM 677 C C . ARG A 1 90 ? -16.75 7.617 16.266 1 95.69 90 ARG A C 1
ATOM 679 O O . ARG A 1 90 ? -16.891 6.5 15.766 1 95.69 90 ARG A O 1
ATOM 686 N N . LEU A 1 91 ? -15.633 8.148 16.562 1 97.81 91 LEU A N 1
ATOM 687 C CA . LEU A 1 91 ? -14.352 7.488 16.328 1 97.81 91 LEU A CA 1
ATOM 688 C C . LEU A 1 91 ? -13.789 6.906 17.609 1 97.81 91 LEU A C 1
ATOM 690 O O . LEU A 1 91 ? -13.672 7.609 18.625 1 97.81 91 LEU A O 1
ATOM 694 N N . TYR A 1 92 ? -13.438 5.629 17.562 1 98.06 92 TYR A N 1
ATOM 695 C CA . TYR A 1 92 ? -12.93 4.961 18.766 1 98.06 92 TYR A CA 1
ATOM 696 C C . TYR A 1 92 ? -11.57 4.332 18.5 1 98.06 92 TYR A C 1
ATOM 698 O O . TYR A 1 92 ? -11.375 3.641 17.5 1 98.06 92 TYR A O 1
ATOM 706 N N . TYR A 1 93 ? -10.609 4.586 19.359 1 98.44 93 TYR A N 1
ATOM 707 C CA . TYR A 1 93 ? -9.32 3.904 19.406 1 98.44 93 TYR A CA 1
ATOM 708 C C . TYR A 1 93 ? -9.32 2.811 20.469 1 98.44 93 TYR A C 1
ATOM 710 O O . TYR A 1 93 ? -9.359 3.102 21.672 1 98.44 93 TYR A O 1
ATOM 718 N N . ARG A 1 94 ? -9.312 1.586 19.984 1 97.69 94 ARG A N 1
ATOM 719 C CA . ARG A 1 94 ? -9.398 0.429 20.875 1 97.69 94 ARG A CA 1
ATOM 720 C C . ARG A 1 94 ? -10.484 0.622 21.922 1 97.69 94 ARG A C 1
ATOM 722 O O . ARG A 1 94 ? -10.234 0.457 23.109 1 97.69 94 ARG A O 1
ATOM 729 N N . GLY A 1 95 ? -11.547 1.112 21.438 1 96.81 95 GLY A N 1
ATOM 730 C CA . GLY A 1 95 ? -12.742 1.198 22.266 1 96.81 95 GLY A CA 1
ATOM 731 C C . GLY A 1 95 ? -12.867 2.523 22.984 1 96.81 95 GLY A C 1
ATOM 732 O O . GLY A 1 95 ? -13.914 2.82 23.562 1 96.81 95 GLY A O 1
ATOM 733 N N . ARG A 1 96 ? -11.867 3.338 22.938 1 97.75 96 ARG A N 1
ATOM 734 C CA . ARG A 1 96 ? -11.906 4.625 23.625 1 97.75 96 ARG A CA 1
ATOM 735 C C . ARG A 1 96 ? -12.258 5.75 22.656 1 97.75 96 ARG A C 1
ATOM 737 O O . ARG A 1 96 ? -11.727 5.812 21.547 1 97.75 96 ARG A O 1
ATOM 744 N N . ASP A 1 97 ? -13.125 6.617 23.109 1 98.12 97 ASP A N 1
ATOM 745 C CA . ASP A 1 97 ? -13.609 7.703 22.266 1 98.12 97 ASP A CA 1
ATOM 746 C C . ASP A 1 97 ? -12.492 8.695 21.953 1 98.12 97 ASP A C 1
ATOM 748 O O . ASP A 1 97 ? -11.875 9.25 22.859 1 98.12 97 ASP A O 1
ATOM 752 N N . ALA A 1 98 ? -12.258 8.961 20.719 1 98.5 98 ALA A N 1
ATOM 753 C CA . ALA A 1 98 ? -11.141 9.789 20.281 1 98.5 98 ALA A CA 1
ATOM 754 C C . ALA A 1 98 ? -11.312 11.227 20.766 1 98.5 98 ALA A C 1
ATOM 756 O O . ALA A 1 98 ? -10.328 11.898 21.109 1 98.5 98 ALA A O 1
ATOM 757 N N . ILE A 1 99 ? -12.531 11.758 20.797 1 98.31 99 ILE A N 1
ATOM 758 C CA . ILE A 1 99 ? -12.789 13.125 21.234 1 98.31 99 ILE A CA 1
ATOM 759 C C . ILE A 1 99 ? -12.445 13.273 22.719 1 98.31 99 ILE A C 1
ATOM 761 O O . ILE A 1 99 ? -11.82 14.258 23.125 1 98.31 99 ILE A O 1
ATOM 765 N N . ARG A 1 100 ? -12.844 12.297 23.453 1 98.06 100 ARG A N 1
ATOM 766 C CA . ARG A 1 100 ? -12.523 12.32 24.891 1 98.06 100 ARG A CA 1
ATOM 767 C C . ARG A 1 100 ? -11.016 12.242 25.109 1 98.06 100 ARG A C 1
ATOM 769 O O . ARG A 1 100 ? -10.469 12.945 25.953 1 98.06 100 ARG A O 1
ATOM 776 N N . LEU A 1 101 ? -10.367 11.383 24.375 1 98.31 101 LEU A N 1
ATOM 777 C CA . LEU A 1 101 ? -8.922 11.266 24.469 1 98.31 101 LEU A CA 1
ATOM 778 C C . LEU A 1 101 ? -8.242 12.594 24.141 1 98.31 101 LEU A C 1
ATOM 780 O O . LEU A 1 101 ? -7.258 12.969 24.781 1 98.31 101 LEU A O 1
ATOM 784 N N . ALA A 1 102 ? -8.797 13.344 23.172 1 98.56 102 ALA A N 1
ATOM 785 C CA . ALA A 1 102 ? -8.195 14.578 22.688 1 98.56 102 ALA A CA 1
ATOM 786 C C . ALA A 1 102 ? -8.273 15.68 23.75 1 98.56 102 ALA A C 1
ATOM 788 O O . ALA A 1 102 ? -7.59 16.703 23.656 1 98.56 102 ALA A O 1
ATOM 789 N N . GLU A 1 103 ? -9.094 15.492 24.75 1 97.94 103 GLU A N 1
ATOM 790 C CA . GLU A 1 103 ? -9.219 16.484 25.812 1 97.94 103 GLU A CA 1
ATOM 791 C C . GLU A 1 103 ? -7.996 16.484 26.719 1 97.94 103 GLU A C 1
ATOM 793 O O . GLU A 1 103 ? -7.66 17.5 27.328 1 97.94 103 GLU A O 1
ATOM 798 N N . THR A 1 104 ? -7.277 15.305 26.781 1 97.06 104 THR A N 1
ATOM 799 C CA . THR A 1 104 ? -6.246 15.273 27.797 1 97.06 104 THR A CA 1
ATOM 800 C C . THR A 1 104 ? -5 14.555 27.297 1 97.06 104 THR A C 1
ATOM 802 O O . THR A 1 104 ? -3.881 14.867 27.703 1 97.06 104 THR A O 1
ATOM 805 N N . GLU A 1 105 ? -5.156 13.562 26.406 1 97.75 105 GLU A N 1
ATOM 806 C CA . GLU A 1 105 ? -4.051 12.664 26.078 1 97.75 105 GLU A CA 1
ATOM 807 C C . GLU A 1 105 ? -3.119 13.281 25.047 1 97.75 105 GLU A C 1
ATOM 809 O O . GLU A 1 105 ? -3.512 14.203 24.328 1 97.75 105 GLU A O 1
ATOM 814 N N . THR A 1 106 ? -1.916 12.805 25.047 1 97.56 106 THR A N 1
ATOM 815 C CA . THR A 1 106 ? -0.924 13.164 24.031 1 97.56 106 THR A CA 1
ATOM 816 C C . THR A 1 106 ? -0.898 12.125 22.906 1 97.56 106 THR A C 1
ATOM 818 O O . THR A 1 106 ? -1.497 11.055 23.031 1 97.56 106 THR A O 1
ATOM 821 N N . LEU A 1 107 ? -0.262 12.469 21.797 1 98.19 107 LEU A N 1
ATOM 822 C CA . LEU A 1 107 ? -0.119 11.508 20.703 1 98.19 107 LEU A CA 1
ATOM 823 C C . LEU A 1 107 ? 0.644 10.273 21.172 1 98.19 107 LEU A C 1
ATOM 825 O O . LEU A 1 107 ? 0.336 9.156 20.766 1 98.19 107 LEU A O 1
ATOM 829 N N . GLU A 1 108 ? 1.69 10.469 22.078 1 96.56 108 GLU A N 1
ATOM 830 C CA . GLU A 1 108 ? 2.465 9.344 22.578 1 96.56 108 GLU A CA 1
ATOM 831 C C . GLU A 1 108 ? 1.569 8.336 23.297 1 96.56 108 GLU A C 1
ATOM 833 O O . GLU A 1 108 ? 1.69 7.129 23.078 1 96.56 108 GLU A O 1
ATOM 838 N N . ALA A 1 109 ? 0.705 8.883 24.094 1 95.88 109 ALA A N 1
ATOM 839 C CA . ALA A 1 109 ? -0.216 8.023 24.844 1 95.88 109 ALA A CA 1
ATOM 840 C C . ALA A 1 109 ? -1.173 7.301 23.891 1 95.88 109 ALA A C 1
ATOM 842 O O . ALA A 1 109 ? -1.436 6.109 24.062 1 95.88 109 ALA A O 1
ATOM 843 N N . VAL A 1 110 ? -1.677 7.977 22.938 1 97.5 110 VAL A N 1
ATOM 844 C CA . VAL A 1 110 ? -2.605 7.402 21.969 1 97.5 110 VAL A CA 1
ATOM 845 C C . VAL A 1 110 ? -1.879 6.367 21.109 1 97.5 110 VAL A C 1
ATOM 847 O O . VAL A 1 110 ? -2.438 5.316 20.797 1 97.5 110 VAL A O 1
ATOM 850 N N . ALA A 1 111 ? -0.624 6.672 20.719 1 97.56 111 ALA A N 1
ATOM 851 C CA . ALA A 1 111 ? 0.17 5.715 19.953 1 97.56 111 ALA A CA 1
ATOM 852 C C . ALA A 1 111 ? 0.325 4.398 20.703 1 97.56 111 ALA A C 1
ATOM 854 O O . ALA A 1 111 ? 0.229 3.32 20.109 1 97.56 111 ALA A O 1
ATOM 855 N N . ARG A 1 112 ? 0.579 4.492 21.969 1 95.81 112 ARG A N 1
ATOM 856 C CA . ARG A 1 112 ? 0.677 3.301 22.812 1 95.81 112 ARG A CA 1
ATOM 857 C C . ARG A 1 112 ? -0.651 2.553 22.859 1 95.81 112 ARG A C 1
ATOM 859 O O . ARG A 1 112 ? -0.681 1.324 22.766 1 95.81 112 ARG A O 1
ATOM 866 N N . LEU A 1 113 ? -1.71 3.281 22.969 1 96.38 113 LEU A N 1
ATOM 867 C CA . LEU A 1 113 ? -3.045 2.693 22.984 1 96.38 113 LEU A CA 1
ATOM 868 C C . LEU A 1 113 ? -3.33 1.954 21.688 1 96.38 113 LEU A C 1
ATOM 870 O O . LEU A 1 113 ? -3.812 0.819 21.703 1 96.38 113 LEU A O 1
ATOM 874 N N . LEU A 1 114 ? -3.02 2.586 20.578 1 97.75 114 LEU A N 1
ATOM 875 C CA . LEU A 1 114 ? -3.295 2.006 19.266 1 97.75 114 LEU A CA 1
ATOM 876 C C . LEU A 1 114 ? -2.553 0.686 19.078 1 97.75 114 LEU A C 1
ATOM 878 O O . LEU A 1 114 ? -3.068 -0.242 18.453 1 97.75 114 LEU A O 1
ATOM 882 N N . ARG A 1 115 ? -1.348 0.534 19.672 1 94.69 115 ARG A N 1
ATOM 883 C CA . ARG A 1 115 ? -0.545 -0.678 19.547 1 94.69 115 ARG A CA 1
ATOM 884 C C . ARG A 1 115 ? -0.973 -1.729 20.562 1 94.69 115 ARG A C 1
ATOM 886 O O . ARG A 1 115 ? -0.44 -2.84 20.578 1 94.69 115 ARG A O 1
ATOM 893 N N . GLY A 1 116 ? -1.856 -1.4 21.422 1 89.12 116 GLY A N 1
ATOM 894 C CA . GLY A 1 116 ? -2.318 -2.318 22.453 1 89.12 116 GLY A CA 1
ATOM 895 C C . GLY A 1 116 ? -1.397 -2.379 23.656 1 89.12 116 GLY A C 1
ATOM 896 O O . GLY A 1 116 ? -1.418 -3.354 24.406 1 89.12 116 GLY A O 1
ATOM 897 N N . GLY A 1 117 ? -0.521 -1.541 23.609 1 77.62 117 GLY A N 1
ATOM 898 C CA . GLY A 1 117 ? 0.469 -1.562 24.672 1 77.62 117 GLY A CA 1
ATOM 899 C C . GLY A 1 117 ? -0.018 -0.912 25.953 1 77.62 117 GLY A C 1
ATOM 900 O O . GLY A 1 117 ? -1.02 -0.193 25.953 1 77.62 117 GLY A O 1
ATOM 901 N N . HIS A 1 118 ? 0.518 -1.681 27.016 1 66.94 118 HIS A N 1
ATOM 902 C CA . HIS A 1 118 ? 0.338 -1.096 28.344 1 66.94 118 HIS A CA 1
ATOM 903 C C . HIS A 1 118 ? 1.677 -0.697 28.953 1 66.94 118 HIS A C 1
ATOM 905 O O . HIS A 1 118 ? 2.727 -1.196 28.547 1 66.94 118 HIS A O 1
ATOM 911 N N . GLY A 1 119 ? 1.796 0.4 29.5 1 61.53 119 GLY A N 1
ATOM 912 C CA . GLY A 1 119 ? 2.986 0.795 30.234 1 61.53 119 GLY A CA 1
ATOM 913 C C . GLY A 1 119 ? 3.727 1.953 29.594 1 61.53 119 GLY A C 1
ATOM 914 O O . GLY A 1 119 ? 3.199 2.615 28.688 1 61.53 119 GLY A O 1
ATOM 915 N N . ALA A 1 120 ? 4.887 2.133 30.125 1 58.84 120 ALA A N 1
ATOM 916 C CA . ALA A 1 120 ? 5.688 3.277 29.703 1 58.84 120 ALA A CA 1
ATOM 917 C C . ALA A 1 120 ? 6.348 3.018 28.359 1 58.84 120 ALA A C 1
ATOM 919 O O . ALA A 1 120 ? 6.707 1.879 28.047 1 58.84 120 ALA A O 1
ATOM 920 N N . ALA A 1 121 ? 6.137 3.967 27.484 1 61.94 121 ALA A N 1
ATOM 921 C CA . ALA A 1 121 ? 6.852 3.863 26.219 1 61.94 121 ALA A CA 1
ATOM 922 C C . ALA A 1 121 ? 8.352 4.059 26.422 1 61.94 121 ALA A C 1
ATOM 924 O O . ALA A 1 121 ? 8.789 5.09 26.938 1 61.94 121 ALA A O 1
ATOM 925 N N . LEU A 1 122 ? 9.125 3.059 26.297 1 66.38 122 LEU A N 1
ATOM 926 C CA . LEU A 1 122 ? 10.57 3.219 26.172 1 66.38 122 LEU A CA 1
ATOM 927 C C . LEU A 1 122 ? 10.961 3.617 24.75 1 66.38 122 LEU A C 1
ATOM 929 O O . LEU A 1 122 ? 10.289 3.238 23.797 1 66.38 122 LEU A O 1
ATOM 933 N N . LYS A 1 123 ? 11.578 4.773 24.672 1 73.31 123 LYS A N 1
ATOM 934 C CA . LYS A 1 123 ? 12.148 5.16 23.391 1 73.31 123 LYS A CA 1
ATOM 935 C C . LYS A 1 123 ? 13.656 5.375 23.484 1 73.31 123 LYS A C 1
ATOM 937 O O . LYS A 1 123 ? 14.18 5.586 24.578 1 73.31 123 LYS A O 1
ATOM 942 N N . ARG A 1 124 ? 14.258 5.172 22.344 1 74.25 124 ARG A N 1
ATOM 943 C CA . ARG A 1 124 ? 15.688 5.43 22.281 1 74.25 124 ARG A CA 1
ATOM 944 C C . ARG A 1 124 ? 15.977 6.926 22.281 1 74.25 124 ARG A C 1
ATOM 946 O O . ARG A 1 124 ? 15.242 7.703 21.672 1 74.25 124 ARG A O 1
ATOM 953 N N . THR A 1 125 ? 17.062 7.242 22.922 1 76.88 125 THR A N 1
ATOM 954 C CA . THR A 1 125 ? 17.422 8.656 22.984 1 76.88 125 THR A CA 1
ATOM 955 C C . THR A 1 125 ? 18.406 9.008 21.875 1 76.88 125 THR A C 1
ATOM 957 O O . THR A 1 125 ? 18.531 10.18 21.5 1 76.88 125 THR A O 1
ATOM 960 N N . ASP A 1 126 ? 19.031 8.023 21.312 1 83.62 126 ASP A N 1
ATOM 961 C CA . ASP A 1 126 ? 19.969 8.281 20.234 1 83.62 126 ASP A CA 1
ATOM 962 C C . ASP A 1 126 ? 19.266 8.25 18.875 1 83.62 126 ASP A C 1
ATOM 964 O O . ASP A 1 126 ? 18.953 7.18 18.359 1 83.62 126 ASP A O 1
ATOM 968 N N . ARG A 1 127 ? 18.953 9.5 18.391 1 90.94 127 ARG A N 1
ATOM 969 C CA . ARG A 1 127 ? 18.281 9.648 17.109 1 90.94 127 ARG A CA 1
ATOM 970 C C . ARG A 1 127 ? 19.125 10.484 16.141 1 90.94 127 ARG A C 1
ATOM 972 O O . ARG A 1 127 ? 19.828 11.398 16.562 1 90.94 127 ARG A O 1
ATOM 979 N N . PRO A 1 128 ? 19.062 10.102 14.945 1 91.88 128 PRO A N 1
ATOM 980 C CA . PRO A 1 128 ? 19.828 10.875 13.969 1 91.88 128 PRO A CA 1
ATOM 981 C C . PRO A 1 128 ? 19.312 12.305 13.812 1 91.88 128 PRO A C 1
ATOM 983 O O . PRO A 1 128 ? 18.125 12.57 14.062 1 91.88 128 PRO A O 1
ATOM 986 N N . GLU A 1 129 ? 20.219 13.164 13.391 1 95.25 129 GLU A N 1
ATOM 987 C CA . GLU A 1 129 ? 19.797 14.5 13 1 95.25 129 GLU A CA 1
ATOM 988 C C . GLU A 1 129 ? 18.812 14.445 11.82 1 95.25 129 GLU A C 1
ATOM 990 O O . GLU A 1 129 ? 19 13.648 10.898 1 95.25 129 GLU A O 1
ATOM 995 N N . PRO A 1 130 ? 17.844 15.305 11.883 1 96.56 130 PRO A N 1
ATOM 996 C CA . PRO A 1 130 ? 16.922 15.344 10.734 1 96.56 130 PRO A CA 1
ATOM 997 C C . PRO A 1 130 ? 17.641 15.641 9.422 1 96.56 130 PRO A C 1
ATOM 999 O O . PRO A 1 130 ? 18.578 16.438 9.391 1 96.56 130 PRO A O 1
ATOM 1002 N N . PRO A 1 131 ? 17.219 14.984 8.406 1 95.88 131 PRO A N 1
ATOM 1003 C CA . PRO A 1 131 ? 17.797 15.328 7.105 1 95.88 131 PRO A CA 1
ATOM 1004 C C . PRO A 1 131 ? 17.5 16.766 6.691 1 95.88 131 PRO A C 1
ATOM 1006 O O . PRO A 1 131 ? 16.531 17.375 7.16 1 95.88 131 PRO A O 1
ATOM 1009 N N . GLN A 1 132 ? 18.375 17.266 5.832 1 93.44 132 GLN A N 1
ATOM 1010 C CA . GLN A 1 132 ? 18.125 18.578 5.238 1 93.44 132 GLN A CA 1
ATOM 1011 C C . GLN A 1 132 ? 17.109 18.484 4.105 1 93.44 132 GLN A C 1
ATOM 1013 O O . GLN A 1 132 ? 17.047 17.469 3.408 1 93.44 132 GLN A O 1
ATOM 1018 N N . GLY A 1 133 ? 16.25 19.391 3.982 1 92.19 133 GLY A N 1
ATOM 1019 C CA . GLY A 1 133 ? 15.242 19.484 2.943 1 92.19 133 GLY A CA 1
ATOM 1020 C C . GLY A 1 133 ? 14.57 20.844 2.873 1 92.19 133 GLY A C 1
ATOM 1021 O O . GLY A 1 133 ? 14.641 21.625 3.822 1 92.19 133 GLY A O 1
ATOM 1022 N N . PRO A 1 134 ? 13.977 21.094 1.762 1 93.56 134 PRO A N 1
ATOM 1023 C CA . PRO A 1 134 ? 13.438 22.438 1.538 1 93.56 134 PRO A CA 1
ATOM 1024 C C . PRO A 1 134 ? 12.188 22.719 2.371 1 93.56 134 PRO A C 1
ATOM 1026 O O . PRO A 1 134 ? 11.805 23.875 2.539 1 93.56 134 PRO A O 1
ATOM 1029 N N . ASP A 1 135 ? 11.547 21.719 2.781 1 95.94 135 ASP A N 1
ATOM 1030 C CA . ASP A 1 135 ? 10.305 21.906 3.527 1 95.94 135 ASP A CA 1
ATOM 1031 C C . ASP A 1 135 ? 10.031 20.703 4.434 1 95.94 135 ASP A C 1
ATOM 1033 O O . ASP A 1 135 ? 10.852 19.781 4.516 1 95.94 135 AS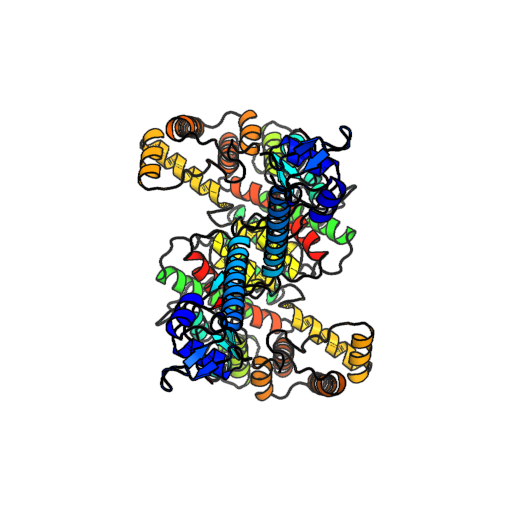P A O 1
ATOM 1037 N N . LEU A 1 136 ? 8.953 20.75 5.211 1 97.06 136 LEU A N 1
ATOM 1038 C CA . LEU A 1 136 ? 8.609 19.734 6.203 1 97.06 136 LEU A CA 1
ATOM 1039 C C . LEU A 1 136 ? 8.375 18.391 5.535 1 97.06 136 LEU A C 1
ATOM 1041 O O . LEU A 1 136 ? 8.82 17.359 6.047 1 97.06 136 LEU A O 1
ATOM 1045 N N . ARG A 1 137 ? 7.707 18.422 4.395 1 96.5 137 ARG A N 1
ATOM 1046 C CA . ARG A 1 137 ? 7.371 17.203 3.656 1 96.5 137 ARG A CA 1
ATOM 1047 C C . ARG A 1 137 ? 8.625 16.469 3.203 1 96.5 137 ARG A C 1
ATOM 1049 O O . ARG A 1 137 ? 8.742 15.258 3.383 1 96.5 137 ARG A O 1
ATOM 1056 N N . ALA A 1 138 ? 9.57 17.203 2.623 1 97.88 138 ALA A N 1
ATOM 1057 C CA . ALA A 1 138 ? 10.805 16.609 2.137 1 97.88 138 ALA A CA 1
ATOM 1058 C C . ALA A 1 138 ? 11.594 15.961 3.275 1 97.88 138 ALA A C 1
ATOM 1060 O O . ALA A 1 138 ? 12.102 14.852 3.135 1 97.88 138 ALA A O 1
ATOM 1061 N N . ARG A 1 139 ? 11.688 16.656 4.41 1 98.44 139 ARG A N 1
ATOM 1062 C CA . ARG A 1 139 ? 12.406 16.109 5.551 1 98.44 139 ARG A CA 1
ATOM 1063 C C . ARG A 1 139 ? 11.727 14.844 6.066 1 98.44 139 ARG A C 1
ATOM 1065 O O . ARG A 1 139 ? 12.398 13.883 6.457 1 98.44 139 ARG A O 1
ATOM 1072 N N . ALA A 1 140 ? 10.398 14.828 6.07 1 98.62 140 ALA A N 1
ATOM 1073 C CA . ALA A 1 140 ? 9.641 13.656 6.52 1 98.62 140 ALA A CA 1
ATOM 1074 C C . ALA A 1 140 ? 9.93 12.445 5.629 1 98.62 140 ALA A C 1
ATOM 1076 O O . ALA A 1 140 ? 10.25 11.367 6.129 1 98.62 140 ALA A O 1
ATOM 1077 N N . PHE A 1 141 ? 9.875 12.648 4.289 1 98.75 141 PHE A N 1
ATOM 1078 C CA . PHE A 1 141 ? 10.117 11.57 3.334 1 98.75 141 PHE A CA 1
ATOM 1079 C C . PHE A 1 141 ? 11.539 11.031 3.467 1 98.75 141 PHE A C 1
ATOM 1081 O O . PHE A 1 141 ? 11.742 9.82 3.533 1 98.75 141 PHE A O 1
ATOM 1088 N N . LEU A 1 142 ? 12.477 11.906 3.562 1 98.5 142 LEU A N 1
ATOM 1089 C CA . LEU A 1 142 ? 13.875 11.508 3.588 1 98.5 142 LEU A CA 1
ATOM 1090 C C . LEU A 1 142 ? 14.219 10.812 4.898 1 98.5 142 LEU A C 1
ATOM 1092 O O . LEU A 1 142 ? 14.992 9.844 4.91 1 98.5 142 LEU A O 1
ATOM 1096 N N . ALA A 1 143 ? 13.664 11.289 5.996 1 98.56 143 ALA A N 1
ATOM 1097 C CA . ALA A 1 143 ? 13.93 10.672 7.293 1 98.56 143 ALA A CA 1
ATOM 1098 C C . ALA A 1 143 ? 13.422 9.234 7.332 1 98.56 143 ALA A C 1
ATOM 1100 O O . ALA A 1 143 ? 14.141 8.32 7.742 1 98.56 143 ALA A O 1
ATOM 1101 N N . LEU A 1 144 ? 12.195 9.039 6.91 1 98.75 144 LEU A N 1
ATOM 1102 C CA . LEU A 1 144 ? 11.633 7.688 6.938 1 98.75 144 LEU A CA 1
ATOM 1103 C C . LEU A 1 144 ? 12.328 6.789 5.918 1 98.75 144 LEU A C 1
ATOM 1105 O O . LEU A 1 144 ? 12.516 5.594 6.164 1 98.75 144 LEU A O 1
ATOM 1109 N N . ALA A 1 145 ? 12.711 7.363 4.762 1 98.69 145 ALA A N 1
ATOM 1110 C CA . ALA A 1 145 ? 13.398 6.57 3.746 1 98.69 145 ALA A CA 1
ATOM 1111 C C . ALA A 1 145 ? 14.75 6.078 4.258 1 98.69 145 ALA A C 1
ATOM 1113 O O . ALA A 1 145 ? 15.148 4.941 3.99 1 98.69 145 ALA A O 1
ATOM 1114 N N . ALA A 1 146 ? 15.445 6.926 4.953 1 98.12 146 ALA A N 1
ATOM 1115 C CA . ALA A 1 146 ? 16.734 6.527 5.523 1 98.12 146 ALA A CA 1
ATOM 1116 C C . ALA A 1 146 ? 16.562 5.363 6.496 1 98.12 146 ALA A C 1
ATOM 1118 O O . ALA A 1 146 ? 17.359 4.422 6.492 1 98.12 146 ALA A O 1
ATOM 1119 N N . ARG A 1 147 ? 15.539 5.406 7.297 1 98.06 147 ARG A N 1
ATOM 1120 C CA . ARG A 1 147 ? 15.266 4.32 8.234 1 98.06 147 ARG A CA 1
ATOM 1121 C C . ARG A 1 147 ? 14.828 3.059 7.5 1 98.06 147 ARG A C 1
ATOM 1123 O O . ARG A 1 147 ? 15.273 1.957 7.824 1 98.06 147 ARG A O 1
ATOM 1130 N N . ALA A 1 148 ? 13.953 3.229 6.516 1 98.19 148 ALA A N 1
ATOM 1131 C CA . ALA A 1 148 ? 13.461 2.092 5.742 1 98.19 148 ALA A CA 1
ATOM 1132 C C . ALA A 1 148 ? 14.617 1.354 5.062 1 98.19 148 ALA A C 1
ATOM 1134 O O . ALA A 1 148 ? 14.578 0.13 4.922 1 98.19 148 ALA A O 1
ATOM 1135 N N . ALA A 1 149 ? 15.617 2.084 4.691 1 97.06 149 ALA A N 1
ATOM 1136 C CA . ALA A 1 149 ? 16.766 1.524 4 1 97.06 149 ALA A CA 1
ATOM 1137 C C . ALA A 1 149 ? 17.578 0.615 4.922 1 97.06 149 ALA A C 1
ATOM 1139 O O . ALA A 1 149 ? 18.203 -0.341 4.469 1 97.06 149 ALA A O 1
ATOM 1140 N N . SER A 1 150 ? 17.484 0.868 6.238 1 95.69 150 SER A N 1
ATOM 1141 C CA . SER A 1 150 ? 18.484 0.218 7.094 1 95.69 150 SER A CA 1
ATOM 1142 C C . SER A 1 150 ? 17.812 -0.612 8.18 1 95.69 150 SER A C 1
ATOM 1144 O O . SER A 1 150 ? 18.391 -1.56 8.703 1 95.69 150 SER A O 1
ATOM 1146 N N . ASP A 1 151 ? 16.578 -0.294 8.586 1 97.06 151 ASP A N 1
ATOM 1147 C CA . ASP A 1 151 ? 15.922 -0.978 9.695 1 97.06 151 ASP A CA 1
ATOM 1148 C C . ASP A 1 151 ? 15.664 -2.445 9.367 1 97.06 151 ASP A C 1
ATOM 1150 O O . ASP A 1 151 ? 15.352 -2.783 8.227 1 97.06 151 ASP A O 1
ATOM 1154 N N . PRO A 1 152 ? 15.766 -3.285 10.305 1 96.06 152 PRO A N 1
ATOM 1155 C CA . PRO A 1 152 ? 15.484 -4.703 10.062 1 96.06 152 PRO A CA 1
ATOM 1156 C C . PRO A 1 152 ? 13.992 -4.977 9.867 1 96.06 152 PRO A C 1
ATOM 1158 O O . PRO A 1 152 ? 13.148 -4.191 10.305 1 96.06 152 PRO A O 1
ATOM 1161 N N . PRO A 1 153 ? 13.68 -6.09 9.234 1 96.06 153 PRO A N 1
ATOM 1162 C CA . PRO A 1 153 ? 12.273 -6.484 9.117 1 96.06 153 PRO A CA 1
ATOM 1163 C C . PRO A 1 153 ? 11.578 -6.586 10.469 1 96.06 153 PRO A C 1
ATOM 1165 O O . PRO A 1 153 ? 12.227 -6.875 11.484 1 96.06 153 PRO A O 1
ATOM 1168 N N . ALA A 1 154 ? 10.312 -6.328 10.484 1 96.31 154 ALA A N 1
ATOM 1169 C CA . ALA A 1 154 ? 9.531 -6.379 11.719 1 96.31 154 ALA A CA 1
ATOM 1170 C C . ALA A 1 154 ? 9.109 -7.812 12.039 1 96.31 154 ALA A C 1
ATOM 1172 O O . ALA A 1 154 ? 8.914 -8.156 13.211 1 96.31 154 ALA A O 1
ATOM 1173 N N . ARG A 1 155 ? 8.961 -8.602 11.047 1 90.38 155 ARG A N 1
ATOM 1174 C CA . ARG A 1 155 ? 8.492 -9.977 11.211 1 90.38 155 ARG A CA 1
ATOM 1175 C C . ARG A 1 155 ? 9.391 -10.75 12.172 1 90.38 155 ARG A C 1
ATOM 1177 O O . ARG A 1 155 ? 10.617 -10.711 12.047 1 90.38 155 ARG A O 1
ATOM 1184 N N . GLY A 1 156 ? 8.75 -11.43 13.164 1 87.62 156 GLY A N 1
ATOM 1185 C CA . GLY A 1 156 ? 9.453 -12.328 14.07 1 87.62 156 GLY A CA 1
ATOM 1186 C C . GLY A 1 156 ? 10.109 -11.617 15.234 1 87.62 156 GLY A C 1
ATOM 1187 O O . GLY A 1 156 ? 10.688 -12.25 16.109 1 87.62 156 GLY A O 1
ATOM 1188 N N . ARG A 1 157 ? 9.992 -10.312 15.336 1 93.31 157 ARG A N 1
ATOM 1189 C CA . ARG A 1 157 ? 10.617 -9.562 16.422 1 93.31 157 ARG A CA 1
ATOM 1190 C C . ARG A 1 157 ? 9.719 -9.523 17.656 1 93.31 157 ARG A C 1
ATOM 1192 O O . ARG A 1 157 ? 8.492 -9.586 17.531 1 93.31 157 ARG A O 1
ATOM 1199 N N . ALA A 1 158 ? 10.336 -9.375 18.75 1 92.06 158 ALA A N 1
ATOM 1200 C CA . ALA A 1 158 ? 9.617 -9.375 20.031 1 92.06 158 ALA A CA 1
ATOM 1201 C C . ALA A 1 158 ? 8.758 -8.117 20.172 1 92.06 158 ALA A C 1
ATOM 1203 O O . ALA A 1 158 ? 9.156 -7.031 19.734 1 92.06 158 ALA A O 1
ATOM 1204 N N . PRO A 1 159 ? 7.605 -8.258 20.812 1 90 159 PRO A N 1
ATOM 1205 C CA . PRO A 1 159 ? 6.68 -7.137 20.969 1 90 159 PRO A CA 1
ATOM 1206 C C . PRO A 1 159 ? 7.332 -5.922 21.625 1 90 159 PRO A C 1
ATOM 1208 O O . PRO A 1 159 ? 7.09 -4.785 21.219 1 90 159 PRO A O 1
ATOM 1211 N N . LEU A 1 160 ? 8.195 -6.113 22.594 1 90.06 160 LEU A N 1
ATOM 1212 C CA . LEU A 1 160 ? 8.828 -5 23.297 1 90.06 160 LEU A CA 1
ATOM 1213 C C . LEU A 1 160 ? 9.805 -4.27 22.375 1 90.06 160 LEU A C 1
ATOM 1215 O O . LEU A 1 160 ? 9.914 -3.045 22.438 1 90.06 160 LEU A O 1
ATOM 1219 N N . VAL A 1 161 ? 10.5 -5.02 21.578 1 92.56 161 VAL A N 1
ATOM 1220 C CA . VAL A 1 161 ? 11.438 -4.434 20.625 1 92.56 161 VAL A CA 1
ATOM 1221 C C . VAL A 1 161 ? 10.68 -3.574 19.625 1 92.56 161 VAL A C 1
ATOM 1223 O O . VAL A 1 161 ? 11.102 -2.455 19.312 1 92.56 161 VAL A O 1
ATOM 1226 N N . LEU A 1 162 ? 9.555 -4.098 19.156 1 94.38 162 LEU A N 1
ATOM 1227 C CA . LEU A 1 162 ? 8.742 -3.367 18.203 1 94.38 162 LEU A CA 1
ATOM 1228 C C . LEU A 1 162 ? 8.141 -2.121 18.828 1 94.38 162 LEU A C 1
ATOM 1230 O O . LEU A 1 162 ? 7.992 -1.09 18.172 1 94.38 162 LEU A O 1
ATOM 1234 N N . ALA A 1 163 ? 7.789 -2.232 20.094 1 93.31 163 ALA A N 1
ATOM 1235 C CA . ALA A 1 163 ? 7.234 -1.078 20.797 1 93.31 163 ALA A CA 1
ATOM 1236 C C . ALA A 1 163 ? 8.258 0.046 20.906 1 93.31 163 ALA A C 1
ATOM 1238 O O . ALA A 1 163 ? 7.93 1.217 20.703 1 93.31 163 ALA A O 1
ATOM 1239 N N . VAL A 1 164 ? 9.477 -0.282 21.234 1 93.19 164 VAL A N 1
ATOM 1240 C CA . VAL A 1 164 ? 10.547 0.699 21.328 1 93.19 164 VAL A CA 1
ATOM 1241 C C . VAL A 1 164 ? 10.82 1.321 19.969 1 93.19 164 VAL A C 1
ATOM 1243 O O . VAL A 1 164 ? 10.969 2.539 19.844 1 93.19 164 VAL A O 1
ATOM 1246 N N . GLU A 1 165 ? 10.844 0.485 18.984 1 94.31 165 GLU A N 1
ATOM 1247 C CA . GLU A 1 165 ? 11.07 0.963 17.625 1 94.31 165 GLU A CA 1
ATOM 1248 C C . GLU A 1 165 ? 9.938 1.88 17.172 1 94.31 165 GLU A C 1
ATOM 1250 O O . GLU A 1 165 ? 10.172 2.883 16.484 1 94.31 165 GLU A O 1
ATOM 1255 N N . ALA A 1 166 ? 8.75 1.478 17.5 1 96.06 166 ALA A N 1
ATOM 1256 C CA . ALA A 1 166 ? 7.586 2.279 17.141 1 96.06 166 ALA A CA 1
ATOM 1257 C C . ALA A 1 166 ? 7.684 3.684 17.734 1 96.06 166 ALA A C 1
ATOM 1259 O O . ALA A 1 166 ? 7.48 4.676 17.031 1 96.06 166 ALA A O 1
ATOM 1260 N N . ALA A 1 167 ? 7.996 3.77 19 1 94.88 167 ALA A N 1
ATOM 1261 C CA . ALA A 1 167 ? 8.125 5.055 19.672 1 94.88 167 ALA A CA 1
ATOM 1262 C C . ALA A 1 167 ? 9.281 5.871 19.094 1 94.88 167 ALA A C 1
ATOM 1264 O O . ALA A 1 167 ? 9.172 7.086 18.922 1 94.88 167 ALA A O 1
ATOM 1265 N N . THR A 1 168 ? 10.328 5.207 18.797 1 95.44 168 THR A N 1
ATOM 1266 C CA . THR A 1 168 ? 11.508 5.863 18.234 1 95.44 168 THR A CA 1
ATOM 1267 C C . THR A 1 168 ? 11.211 6.426 16.844 1 95.44 168 THR A C 1
ATOM 1269 O O . THR A 1 168 ? 11.609 7.547 16.531 1 95.44 168 THR A O 1
ATOM 1272 N N . LEU A 1 169 ? 10.531 5.66 16.047 1 96.81 169 LEU A N 1
ATOM 1273 C CA . LEU A 1 169 ? 10.195 6.094 14.695 1 96.81 169 LEU A CA 1
ATOM 1274 C C . LEU A 1 169 ? 9.281 7.316 14.734 1 96.81 169 LEU A C 1
ATOM 1276 O O . LEU A 1 169 ? 9.414 8.219 13.898 1 96.81 169 LEU A O 1
ATOM 1280 N N . LEU A 1 170 ? 8.352 7.301 15.617 1 97.06 170 LEU A N 1
ATOM 1281 C CA . LEU A 1 170 ? 7.484 8.461 15.797 1 97.06 170 LEU A CA 1
ATOM 1282 C C . LEU A 1 170 ? 8.297 9.703 16.141 1 97.06 170 LEU A C 1
ATOM 1284 O O . LEU A 1 170 ? 8.031 10.789 15.617 1 97.06 170 LEU A O 1
ATOM 1288 N N . ASP A 1 171 ? 9.281 9.547 16.969 1 97.06 171 ASP A N 1
ATOM 1289 C CA . ASP A 1 171 ? 10.164 10.656 17.344 1 97.06 171 ASP A CA 1
ATOM 1290 C C . ASP A 1 171 ? 11.016 11.102 16.156 1 97.06 171 ASP A C 1
ATOM 1292 O O . ASP A 1 171 ? 11.242 12.297 15.961 1 97.06 171 ASP A O 1
ATOM 1296 N N . VAL A 1 172 ? 11.484 10.133 15.391 1 97.69 172 VAL A N 1
ATOM 1297 C CA . VAL A 1 172 ? 12.312 10.438 14.227 1 97.69 172 VAL A CA 1
ATOM 1298 C C . VAL A 1 172 ? 11.516 11.297 13.242 1 97.69 172 VAL A C 1
ATOM 1300 O O . VAL A 1 172 ? 12.023 12.297 12.734 1 97.69 172 VAL A O 1
ATOM 1303 N N . LEU A 1 173 ? 10.312 10.93 12.969 1 98.5 173 LEU A N 1
ATOM 1304 C CA . LEU A 1 173 ? 9.477 11.695 12.055 1 98.5 173 LEU A CA 1
ATOM 1305 C C . LEU A 1 173 ? 9.156 13.07 12.633 1 98.5 173 LEU A C 1
ATOM 1307 O O . LEU A 1 173 ? 9.172 14.07 11.906 1 98.5 173 LEU A O 1
ATOM 1311 N N . THR A 1 174 ? 8.906 13.102 13.93 1 98.31 174 THR A N 1
ATOM 1312 C CA . THR A 1 174 ? 8.641 14.375 14.594 1 98.31 174 THR A CA 1
ATOM 1313 C C . THR A 1 174 ? 9.844 15.297 14.5 1 98.31 174 THR A C 1
ATOM 1315 O O . THR A 1 174 ? 9.703 16.484 14.195 1 98.31 174 THR A O 1
ATOM 1318 N N . ASP A 1 175 ? 11.047 14.75 14.773 1 98.12 175 ASP A N 1
ATOM 1319 C CA . ASP A 1 175 ? 12.273 15.531 14.664 1 98.12 175 ASP A CA 1
ATOM 1320 C C . ASP A 1 175 ? 12.438 16.078 13.25 1 98.12 175 ASP A C 1
ATOM 1322 O O . ASP A 1 175 ? 12.852 17.234 13.062 1 98.12 175 ASP A O 1
ATOM 1326 N N . ALA A 1 176 ? 12.125 15.289 12.266 1 98.5 176 ALA A N 1
ATOM 1327 C CA . ALA A 1 176 ? 12.25 15.695 10.867 1 98.5 176 ALA A CA 1
ATOM 1328 C C . ALA A 1 176 ? 11.336 16.875 10.555 1 98.5 176 ALA A C 1
ATOM 1330 O O . ALA A 1 176 ? 11.766 17.859 9.938 1 98.5 176 ALA A O 1
ATOM 1331 N N . VAL A 1 177 ? 10.117 16.781 11.023 1 98.06 177 VAL A N 1
ATOM 1332 C CA . VAL A 1 177 ? 9.125 17.797 10.742 1 98.06 177 VAL A CA 1
ATOM 1333 C C . VAL A 1 177 ? 9.438 19.062 11.547 1 98.06 177 VAL A C 1
ATOM 1335 O O . VAL A 1 177 ? 9.211 20.172 11.078 1 98.06 177 VAL A O 1
ATOM 1338 N N . ALA A 1 178 ? 10 18.875 12.742 1 97.25 178 ALA A N 1
ATOM 1339 C CA . ALA A 1 178 ? 10.375 20 13.602 1 97.25 178 ALA A CA 1
ATOM 1340 C C . ALA A 1 178 ? 11.672 20.641 13.125 1 97.25 178 ALA A C 1
ATOM 1342 O O . ALA A 1 178 ? 11.945 21.812 13.422 1 97.25 178 ALA A O 1
ATOM 1343 N N . GLY A 1 179 ? 12.516 19.891 12.453 1 97.06 179 GLY A N 1
ATOM 1344 C CA . GLY A 1 179 ? 13.789 20.391 11.953 1 97.06 179 GLY A CA 1
ATOM 1345 C C . GLY A 1 179 ? 14.914 20.281 12.969 1 97.06 179 GLY A C 1
ATOM 1346 O O . GLY A 1 179 ? 16.016 20.781 12.742 1 97.06 179 GLY A O 1
ATOM 1347 N N . GLN A 1 180 ? 14.664 19.594 14.102 1 95.69 180 GLN A N 1
ATOM 1348 C CA . GLN A 1 180 ? 15.656 19.422 15.148 1 95.69 180 GLN A CA 1
ATOM 1349 C C . GLN A 1 180 ? 15.281 18.266 16.078 1 95.69 180 GLN A C 1
ATOM 1351 O O . GLN A 1 180 ? 14.102 17.938 16.219 1 95.69 180 GLN A O 1
ATOM 1356 N N . VAL A 1 181 ? 16.266 17.688 16.641 1 95.56 181 VAL A N 1
ATOM 1357 C CA . VAL A 1 181 ? 16.047 16.672 17.656 1 95.56 181 VAL A CA 1
ATOM 1358 C C . VAL A 1 181 ? 15.547 17.312 18.938 1 95.56 181 VAL A C 1
ATOM 1360 O O . VAL A 1 181 ? 16.062 18.359 19.359 1 95.56 181 VAL A O 1
ATOM 1363 N N . GLY A 1 182 ? 14.531 16.781 19.484 1 91.38 182 GLY A N 1
ATOM 1364 C CA . GLY A 1 182 ? 14 17.359 20.719 1 91.38 182 GLY A CA 1
ATOM 1365 C C . GLY A 1 182 ? 13.5 16.312 21.703 1 91.38 182 GLY A C 1
ATOM 1366 O O . GLY A 1 182 ? 13.383 15.141 21.359 1 91.38 182 GLY A O 1
ATOM 1367 N N . GLY A 1 183 ? 13.258 16.828 22.906 1 90.5 183 GLY A N 1
ATOM 1368 C CA . GLY A 1 183 ? 12.68 15.992 23.953 1 90.5 183 GLY A CA 1
ATOM 1369 C C . GLY A 1 183 ? 11.312 16.469 24.391 1 90.5 183 GLY A C 1
ATOM 1370 O O . GLY A 1 183 ? 10.836 17.516 23.969 1 90.5 183 GLY A O 1
ATOM 1371 N N . GLY A 1 184 ? 10.695 15.555 25.172 1 92.44 184 GLY A N 1
ATOM 1372 C CA . GLY A 1 184 ? 9.375 15.906 25.688 1 92.44 184 GLY A CA 1
ATOM 1373 C C . GLY A 1 184 ? 8.25 15.508 24.75 1 92.44 184 GLY A C 1
ATOM 1374 O O . GLY A 1 184 ? 8.461 14.773 23.781 1 92.44 184 GLY A O 1
ATOM 1375 N N . ALA A 1 185 ? 7.09 16.109 25.016 1 95.88 185 ALA A N 1
ATOM 1376 C CA . ALA A 1 185 ? 5.895 15.719 24.281 1 95.88 185 ALA A CA 1
ATOM 1377 C C . ALA A 1 185 ? 5.938 16.25 22.844 1 95.88 185 ALA A C 1
ATOM 1379 O O . ALA A 1 185 ? 6.383 17.359 22.609 1 95.88 185 ALA A O 1
ATOM 1380 N N . ILE A 1 186 ? 5.449 15.508 21.922 1 97.75 186 ILE A N 1
ATOM 1381 C CA . ILE A 1 186 ? 5.5 15.789 20.5 1 97.75 186 ILE A CA 1
ATOM 1382 C C . ILE A 1 186 ? 4.832 17.125 20.203 1 97.75 186 ILE A C 1
ATOM 1384 O O . ILE A 1 186 ? 5.367 17.953 19.453 1 97.75 186 ILE A O 1
ATOM 1388 N N . HIS A 1 187 ? 3.648 17.375 20.844 1 98.31 187 HIS A N 1
ATOM 1389 C CA . HIS A 1 187 ? 2.926 18.594 20.547 1 98.31 187 HIS A CA 1
ATOM 1390 C C . HIS A 1 187 ? 3.705 19.828 21 1 98.31 187 HIS A C 1
ATOM 1392 O O . HIS A 1 187 ? 3.68 20.875 20.344 1 98.31 187 HIS A O 1
ATOM 1398 N N . ASN A 1 188 ? 4.441 19.719 22.094 1 97.5 188 ASN A N 1
ATOM 1399 C CA . ASN A 1 188 ? 5.25 20.828 22.578 1 97.5 188 ASN A CA 1
ATOM 1400 C C . ASN A 1 188 ? 6.469 21.062 21.688 1 97.5 188 ASN A C 1
ATOM 1402 O O . ASN A 1 188 ? 6.859 22.203 21.453 1 97.5 188 ASN A O 1
ATOM 1406 N N . ARG A 1 189 ? 7.051 20.016 21.203 1 97.06 189 ARG A N 1
ATOM 1407 C CA . ARG A 1 189 ? 8.188 20.125 20.297 1 97.06 189 ARG A CA 1
ATOM 1408 C C . ARG A 1 189 ? 7.797 20.828 19.016 1 97.06 189 ARG A C 1
ATOM 1410 O O . ARG A 1 189 ? 8.523 21.703 18.531 1 97.06 189 ARG A O 1
ATOM 1417 N N . LEU A 1 190 ? 6.656 20.453 18.469 1 98.19 190 LEU A N 1
ATOM 1418 C CA . LEU A 1 190 ? 6.176 21.062 17.234 1 98.19 190 LEU A CA 1
ATOM 1419 C C . LEU A 1 190 ? 5.758 22.516 17.469 1 98.19 190 LEU A C 1
ATOM 1421 O O . LEU A 1 190 ? 6.043 23.391 16.656 1 98.19 190 LEU A O 1
ATOM 1425 N N . ALA A 1 191 ? 5.082 22.75 18.609 1 97.75 191 ALA A N 1
ATOM 1426 C CA . ALA A 1 191 ? 4.691 24.125 18.969 1 97.75 191 ALA A CA 1
ATOM 1427 C C . ALA A 1 191 ? 5.91 25.031 19.062 1 97.75 191 ALA A C 1
ATOM 1429 O O . ALA A 1 191 ? 5.895 26.156 18.547 1 97.75 191 ALA A O 1
ATOM 1430 N N . LEU A 1 192 ? 6.934 24.516 19.703 1 96.44 192 LEU A N 1
ATOM 1431 C CA . LEU A 1 192 ? 8.164 25.281 19.859 1 96.44 192 LEU A CA 1
ATOM 1432 C C . LEU A 1 192 ? 8.805 25.547 18.5 1 96.44 1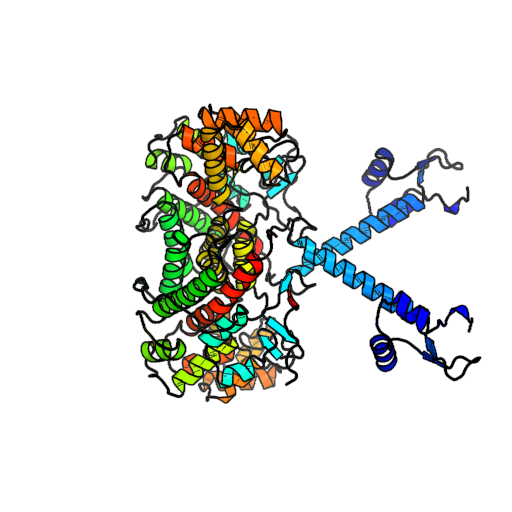92 LEU A C 1
ATOM 1434 O O . LEU A 1 192 ? 9.188 26.688 18.203 1 96.44 192 LEU A O 1
ATOM 1438 N N . ALA A 1 193 ? 8.898 24.578 17.672 1 96.62 193 ALA A N 1
ATOM 1439 C CA . ALA A 1 193 ? 9.531 24.688 16.359 1 96.62 193 ALA A CA 1
ATOM 1440 C C . ALA A 1 193 ? 8.781 25.688 15.477 1 96.62 193 ALA A C 1
ATOM 1442 O O . ALA A 1 193 ? 9.383 26.328 14.609 1 96.62 193 ALA A O 1
ATOM 1443 N N . TRP A 1 194 ? 7.492 25.812 15.766 1 97.06 194 TRP A N 1
ATOM 1444 C CA . TRP A 1 194 ? 6.676 26.609 14.859 1 97.06 194 TRP A CA 1
ATOM 1445 C C . TRP A 1 194 ? 6.234 27.906 15.516 1 97.06 194 TRP A C 1
ATOM 1447 O O . TRP A 1 194 ? 5.227 28.5 15.117 1 97.06 194 TRP A O 1
ATOM 1457 N N . GLY A 1 195 ? 6.816 28.297 16.594 1 95.06 195 GLY A N 1
ATOM 1458 C CA . GLY A 1 195 ? 6.688 29.625 17.156 1 95.06 195 GLY A CA 1
ATOM 1459 C C . GLY A 1 195 ? 5.469 29.781 18.047 1 95.06 195 GLY A C 1
ATOM 1460 O O . GLY A 1 195 ? 4.992 30.906 18.266 1 95.06 195 GLY A O 1
ATOM 1461 N N . GLN A 1 196 ? 4.766 28.719 18.5 1 93.81 196 GLN A N 1
ATOM 1462 C CA . GLN A 1 196 ? 3.598 28.781 19.375 1 93.81 196 GLN A CA 1
ATOM 1463 C C . GLN A 1 196 ? 4.008 28.719 20.844 1 93.81 196 GLN A C 1
ATOM 1465 O O . GLN A 1 196 ? 3.205 29.016 21.719 1 93.81 196 GLN A O 1
ATOM 1470 N N . GLY A 1 197 ? 5.27 28.359 21.172 1 85.94 197 GLY A N 1
ATOM 1471 C CA . GLY A 1 197 ? 5.699 28.125 22.531 1 85.94 197 GLY A CA 1
ATOM 1472 C C . GLY A 1 197 ? 5.082 26.875 23.141 1 85.94 197 GLY A C 1
ATOM 1473 O O . GLY A 1 197 ? 4.023 26.422 22.703 1 85.94 197 GLY A O 1
ATOM 1474 N N . PRO A 1 198 ? 5.707 26.328 24.125 1 86.5 198 PRO A N 1
ATOM 1475 C CA . PRO A 1 198 ? 5.16 25.141 24.797 1 86.5 198 PRO A CA 1
ATOM 1476 C C . PRO A 1 198 ? 4.105 25.5 25.844 1 86.5 198 PRO A C 1
ATOM 1478 O O . PRO A 1 198 ? 4.145 26.578 26.422 1 86.5 198 PRO A O 1
ATOM 1481 N N . GLY A 1 199 ? 3.104 24.641 26.031 1 87.88 199 GLY A N 1
ATOM 1482 C CA . GLY A 1 199 ? 2.16 24.719 27.125 1 87.88 199 GLY A CA 1
ATOM 1483 C C . GLY A 1 199 ? 1.045 25.719 26.891 1 87.88 199 GLY A C 1
ATOM 1484 O O . GLY A 1 199 ? 0.129 25.828 27.719 1 87.88 199 GLY A O 1
ATOM 1485 N N . GLY A 1 200 ? 1.014 26.438 25.797 1 91.31 200 GLY A N 1
ATOM 1486 C CA . GLY A 1 200 ? -0.02 27.422 25.516 1 91.31 200 GLY A CA 1
ATOM 1487 C C . GLY A 1 200 ? -1.159 26.875 24.688 1 91.31 200 GLY A C 1
ATOM 1488 O O . GLY A 1 200 ? -1.229 25.672 24.438 1 91.31 200 GLY A O 1
ATOM 1489 N N . PRO A 1 201 ? -2.111 27.781 24.344 1 94.38 201 PRO A N 1
ATOM 1490 C CA . PRO A 1 201 ? -3.289 27.359 23.578 1 94.38 201 PRO A CA 1
ATOM 1491 C C . PRO A 1 201 ? -2.932 26.766 22.219 1 94.38 201 PRO A C 1
ATOM 1493 O O . PRO A 1 201 ? -3.598 25.844 21.75 1 94.38 201 PRO A O 1
ATOM 1496 N N . GLY A 1 202 ? -1.885 27.391 21.641 1 97.12 202 GLY A N 1
ATOM 1497 C CA . GLY A 1 202 ? -1.442 26.844 20.359 1 97.12 202 GLY A CA 1
ATOM 1498 C C . GLY A 1 202 ? -0.932 25.422 20.469 1 97.12 202 GLY A C 1
ATOM 1499 O O . GLY A 1 202 ? -1.265 24.578 19.641 1 97.12 202 GLY A O 1
ATOM 1500 N N . ALA A 1 203 ? -0.121 25.172 21.5 1 97.94 203 ALA A N 1
ATOM 1501 C CA . ALA A 1 203 ? 0.387 23.828 21.734 1 97.94 203 ALA A CA 1
ATOM 1502 C C . ALA A 1 203 ? -0.753 22.844 22.031 1 97.94 203 ALA A C 1
ATOM 1504 O O . ALA A 1 203 ? -0.725 21.703 21.594 1 97.94 203 ALA A O 1
ATOM 1505 N N . ASP A 1 204 ? -1.705 23.297 22.781 1 98.06 204 ASP A N 1
ATOM 1506 C CA . ASP A 1 204 ? -2.846 22.453 23.109 1 98.06 204 ASP A CA 1
ATOM 1507 C C . ASP A 1 204 ? -3.65 22.109 21.859 1 98.06 204 ASP A C 1
ATOM 1509 O O . ASP A 1 204 ? -4.133 20.984 21.719 1 98.06 204 ASP A O 1
ATOM 1513 N N . LEU A 1 205 ? -3.861 23.078 21 1 98.25 205 LEU A N 1
ATOM 1514 C CA . LEU A 1 205 ? -4.578 22.828 19.75 1 98.25 205 LEU A CA 1
ATOM 1515 C C . LEU A 1 205 ? -3.834 21.812 18.891 1 98.25 205 LEU A C 1
ATOM 1517 O O . LEU A 1 205 ? -4.449 20.922 18.312 1 98.25 205 LEU A O 1
ATOM 1521 N N . ILE A 1 206 ? -2.492 21.969 18.828 1 98.75 206 ILE A N 1
ATOM 1522 C CA . ILE A 1 206 ? -1.666 21 18.094 1 98.75 206 ILE A CA 1
ATOM 1523 C C . ILE A 1 206 ? -1.818 19.625 18.719 1 98.75 206 ILE A C 1
ATOM 1525 O O . ILE A 1 206 ? -1.977 18.625 18 1 98.75 206 ILE A O 1
ATOM 1529 N N . ARG A 1 207 ? -1.818 19.531 20.016 1 98.75 207 ARG A N 1
ATOM 1530 C CA . ARG A 1 207 ? -1.982 18.266 20.719 1 98.75 207 ARG A CA 1
ATOM 1531 C C . ARG A 1 207 ? -3.297 17.594 20.344 1 98.75 207 ARG A C 1
ATOM 1533 O O . ARG A 1 207 ? -3.324 16.406 20.031 1 98.75 207 ARG A O 1
ATOM 1540 N N . ARG A 1 208 ? -4.363 18.344 20.359 1 98.81 208 ARG A N 1
ATOM 1541 C CA . ARG A 1 208 ? -5.688 17.828 20.047 1 98.81 208 ARG A CA 1
ATOM 1542 C C . ARG A 1 208 ? -5.758 17.328 18.609 1 98.81 208 ARG A C 1
ATOM 1544 O O . ARG A 1 208 ? -6.336 16.281 18.344 1 98.81 208 ARG A O 1
ATOM 1551 N N . ILE A 1 209 ? -5.172 18.094 17.688 1 98.81 209 ILE A N 1
ATOM 1552 C CA . ILE A 1 209 ? -5.141 17.703 16.281 1 98.81 209 ILE A CA 1
ATOM 1553 C C . ILE A 1 209 ? -4.453 16.359 16.141 1 98.81 209 ILE A C 1
ATOM 1555 O O . ILE A 1 209 ? -4.988 15.445 15.5 1 98.81 209 ILE A O 1
ATOM 1559 N N . LEU A 1 210 ? -3.295 16.219 16.766 1 98.94 210 LEU A N 1
ATOM 1560 C CA . LEU A 1 210 ? -2.506 15 16.656 1 98.94 210 LEU A CA 1
ATOM 1561 C C . LEU A 1 210 ? -3.303 13.797 17.156 1 98.94 210 LEU A C 1
ATOM 1563 O O . LEU A 1 210 ? -3.293 12.742 16.531 1 98.94 210 LEU A O 1
ATOM 1567 N N . VAL A 1 211 ? -4.02 13.953 18.188 1 98.88 211 VAL A N 1
ATOM 1568 C CA . VAL A 1 211 ? -4.793 12.867 18.766 1 98.88 211 VAL A CA 1
ATOM 1569 C C . VAL A 1 211 ? -5.98 12.531 17.875 1 98.88 211 VAL A C 1
ATOM 1571 O O . VAL A 1 211 ? -6.234 11.359 17.578 1 98.88 211 VAL A O 1
ATOM 1574 N N . LEU A 1 212 ? -6.66 13.477 17.344 1 98.81 212 LEU A N 1
ATOM 1575 C CA . LEU A 1 212 ? -7.91 13.297 16.609 1 98.81 212 LEU A CA 1
ATOM 1576 C C . LEU A 1 212 ? -7.656 12.672 15.25 1 98.81 212 LEU A C 1
ATOM 1578 O O . LEU A 1 212 ? -8.539 12.023 14.688 1 98.81 212 LEU A O 1
ATOM 1582 N N . VAL A 1 213 ? -6.445 12.828 14.68 1 98.5 213 VAL A N 1
ATOM 1583 C CA . VAL A 1 213 ? -6.215 12.312 13.336 1 98.5 213 VAL A CA 1
ATOM 1584 C C . VAL A 1 213 ? -5.199 11.172 13.383 1 98.5 213 VAL A C 1
ATOM 1586 O O . VAL A 1 213 ? -4.629 10.789 12.359 1 98.5 213 VAL A O 1
ATOM 1589 N N . ALA A 1 214 ? -4.969 10.57 14.547 1 98.81 214 ALA A N 1
ATOM 1590 C CA . ALA A 1 214 ? -3.947 9.555 14.758 1 98.81 214 ALA A CA 1
ATOM 1591 C C . ALA A 1 214 ? -4.246 8.297 13.953 1 98.81 214 ALA A C 1
ATOM 1593 O O . ALA A 1 214 ? -3.328 7.582 13.539 1 98.81 214 ALA A O 1
ATOM 1594 N N . ASP A 1 215 ? -5.484 7.961 13.812 1 98.75 215 ASP A N 1
ATOM 1595 C CA . ASP A 1 215 ? -5.898 6.797 13.031 1 98.75 215 ASP A CA 1
ATOM 1596 C C . ASP A 1 215 ? -7.359 6.918 12.602 1 98.75 215 ASP A C 1
ATOM 1598 O O . ASP A 1 215 ? -8.109 7.734 13.148 1 98.75 215 ASP A O 1
ATOM 1602 N N . HIS A 1 216 ? -7.715 6.227 11.586 1 98 216 HIS A N 1
ATOM 1603 C CA . HIS A 1 216 ? -9.086 6.258 11.086 1 98 216 HIS A CA 1
ATOM 1604 C C . HIS A 1 216 ? -9.43 4.969 10.352 1 98 216 HIS A C 1
ATOM 1606 O O . HIS A 1 216 ? -9.844 5 9.188 1 98 216 HIS A O 1
ATOM 1612 N N . GLU A 1 217 ? -9.188 3.855 11.109 1 96.56 217 GLU A N 1
ATOM 1613 C CA . GLU A 1 217 ? -9.469 2.516 10.609 1 96.56 217 GLU A CA 1
ATOM 1614 C C . GLU A 1 217 ? -8.578 2.18 9.414 1 96.56 217 GLU A C 1
ATOM 1616 O O . GLU A 1 217 ? -7.352 2.312 9.492 1 96.56 217 GLU A O 1
ATOM 1621 N N . LEU A 1 218 ? -9.117 1.619 8.32 1 96.44 218 LEU A N 1
ATOM 1622 C CA . LEU A 1 218 ? -8.305 1.236 7.168 1 96.44 218 LEU A CA 1
ATOM 1623 C C . LEU A 1 218 ? -8.367 2.307 6.082 1 96.44 218 LEU A C 1
ATOM 1625 O O . LEU A 1 218 ? -8.602 1.996 4.914 1 96.44 218 LEU A O 1
ATOM 1629 N N . ASN A 1 219 ? -8.164 3.559 6.531 1 96.19 219 ASN A N 1
ATOM 1630 C CA . ASN A 1 219 ? -7.969 4.562 5.492 1 96.19 219 ASN A CA 1
ATOM 1631 C C . ASN A 1 219 ? -6.863 4.152 4.523 1 96.19 219 ASN A C 1
ATOM 1633 O O . ASN A 1 219 ? -6.117 3.207 4.785 1 96.19 219 ASN A O 1
ATOM 1637 N N . ALA A 1 220 ? -6.715 4.816 3.406 1 97.5 220 ALA A N 1
ATOM 1638 C CA . ALA A 1 220 ? -5.84 4.402 2.314 1 97.5 220 ALA A CA 1
ATOM 1639 C C . ALA A 1 220 ? -4.395 4.262 2.791 1 97.5 220 ALA A C 1
ATOM 1641 O O . ALA A 1 220 ? -3.721 3.281 2.465 1 97.5 220 ALA A O 1
ATOM 1642 N N . SER A 1 221 ? -3.875 5.223 3.566 1 98.69 221 SER A N 1
ATOM 1643 C CA . SER A 1 221 ? -2.486 5.164 4.008 1 98.69 221 SER A CA 1
ATOM 1644 C C . SER A 1 221 ? -2.279 4.055 5.035 1 98.69 221 SER A C 1
ATOM 1646 O O . SER A 1 221 ? -1.254 3.371 5.02 1 98.69 221 SER A O 1
ATOM 1648 N N . ALA A 1 222 ? -3.219 3.814 5.938 1 98.56 222 ALA A N 1
ATOM 1649 C CA . ALA A 1 222 ? -3.121 2.701 6.879 1 98.56 222 ALA A CA 1
ATOM 1650 C C . ALA A 1 222 ? -3.146 1.361 6.148 1 98.56 222 ALA A C 1
ATOM 1652 O O . ALA A 1 222 ? -2.432 0.429 6.523 1 98.56 222 ALA A O 1
ATOM 1653 N N . PHE A 1 223 ? -3.998 1.294 5.129 1 98.38 223 PHE A N 1
ATOM 1654 C CA . PHE A 1 223 ? -4.074 0.062 4.355 1 98.38 223 PHE A CA 1
ATOM 1655 C C . PHE A 1 223 ? -2.766 -0.197 3.619 1 98.38 223 PHE A C 1
ATOM 1657 O O . PHE A 1 223 ? -2.295 -1.334 3.561 1 98.38 223 PHE A O 1
ATOM 1664 N N . ALA A 1 224 ? -2.178 0.828 3.045 1 98.75 224 ALA A N 1
ATOM 1665 C CA . ALA A 1 224 ? -0.862 0.686 2.426 1 98.75 224 ALA A CA 1
ATOM 1666 C C . ALA A 1 224 ? 0.167 0.187 3.438 1 98.75 224 ALA A C 1
ATOM 1668 O O . ALA A 1 224 ? 0.997 -0.667 3.117 1 98.75 224 ALA A O 1
ATOM 1669 N N . ALA A 1 225 ? 0.119 0.742 4.645 1 98.81 225 ALA A N 1
ATOM 1670 C CA . ALA A 1 225 ? 1.021 0.294 5.703 1 98.81 225 ALA A CA 1
ATOM 1671 C C . ALA A 1 225 ? 0.79 -1.179 6.035 1 98.81 225 ALA A C 1
ATOM 1673 O O . ALA A 1 225 ? 1.742 -1.922 6.281 1 98.81 225 ALA A O 1
ATOM 1674 N N . ARG A 1 226 ? -0.481 -1.599 6.016 1 98.31 226 ARG A N 1
ATOM 1675 C CA . ARG A 1 226 ? -0.805 -3 6.262 1 98.31 226 ARG A CA 1
ATOM 1676 C C . ARG A 1 226 ? -0.26 -3.893 5.152 1 98.31 226 ARG A C 1
ATOM 1678 O O . ARG A 1 226 ? 0.225 -4.992 5.414 1 98.31 226 ARG A O 1
ATOM 1685 N N . VAL A 1 227 ? -0.413 -3.451 3.924 1 98.38 227 VAL A N 1
ATOM 1686 C CA . VAL A 1 227 ? 0.104 -4.223 2.799 1 98.38 227 VAL A CA 1
ATOM 1687 C C . VAL A 1 227 ? 1.611 -4.41 2.949 1 98.38 227 VAL A C 1
ATOM 1689 O O . VAL A 1 227 ? 2.117 -5.531 2.842 1 98.38 227 VAL A O 1
ATOM 1692 N N . ALA A 1 228 ? 2.348 -3.326 3.271 1 98.69 228 ALA A N 1
ATOM 1693 C CA . ALA A 1 228 ? 3.787 -3.432 3.494 1 98.69 228 ALA A CA 1
ATOM 1694 C C . ALA A 1 228 ? 4.094 -4.332 4.688 1 98.69 228 ALA A C 1
ATOM 1696 O O . ALA A 1 228 ? 4.973 -5.191 4.613 1 98.69 228 ALA A O 1
ATOM 1697 N N . GLY A 1 229 ? 3.342 -4.145 5.754 1 98.19 229 GLY A N 1
ATOM 1698 C CA . GLY A 1 229 ? 3.527 -4.98 6.93 1 98.19 229 GLY A CA 1
ATOM 1699 C C . GLY A 1 229 ? 3.322 -6.457 6.652 1 98.19 229 GLY A C 1
ATOM 1700 O O . GLY A 1 229 ? 3.967 -7.309 7.27 1 98.19 229 GLY A O 1
ATOM 1701 N N . SER A 1 230 ? 2.441 -6.789 5.703 1 97.56 230 SER A N 1
ATOM 1702 C CA . SER A 1 230 ? 2.119 -8.18 5.398 1 97.56 230 SER A CA 1
ATOM 1703 C C . SER A 1 230 ? 3.316 -8.906 4.793 1 97.56 230 SER A C 1
ATOM 1705 O O . SER A 1 230 ? 3.4 -10.133 4.848 1 97.56 230 SER A O 1
ATOM 1707 N N . THR A 1 231 ? 4.246 -8.148 4.258 1 97.25 231 THR A N 1
ATOM 1708 C CA . THR A 1 231 ? 5.441 -8.75 3.676 1 97.25 231 THR A CA 1
ATOM 1709 C C . THR A 1 231 ? 6.527 -8.93 4.734 1 97.25 231 THR A C 1
ATOM 1711 O O . THR A 1 231 ? 7.594 -9.477 4.449 1 97.25 231 THR A O 1
ATOM 1714 N N . GLY A 1 232 ? 6.266 -8.398 5.938 1 97.12 232 GLY A N 1
ATOM 1715 C CA . GLY A 1 232 ? 7.254 -8.445 7.004 1 97.12 232 GLY A CA 1
ATOM 1716 C C . GLY A 1 232 ? 8.219 -7.273 6.98 1 97.12 232 GLY A C 1
ATOM 1717 O O . GLY A 1 232 ? 9.195 -7.254 7.727 1 97.12 232 GLY A O 1
ATOM 1718 N N . ALA A 1 233 ? 8 -6.273 6.168 1 97.94 233 ALA A N 1
ATOM 1719 C CA . ALA A 1 233 ? 8.859 -5.102 6.047 1 97.94 233 ALA A CA 1
ATOM 1720 C C . ALA A 1 233 ? 9.047 -4.418 7.398 1 97.94 233 ALA A C 1
ATOM 1722 O O . ALA A 1 233 ? 8.281 -4.664 8.336 1 97.94 233 ALA A O 1
ATOM 1723 N N . SER A 1 234 ? 10.094 -3.652 7.539 1 98.38 234 SER A N 1
ATOM 1724 C CA . SER A 1 234 ? 10.352 -2.896 8.758 1 98.38 234 SER A CA 1
ATOM 1725 C C . SER A 1 234 ? 9.203 -1.942 9.07 1 98.38 234 SER A C 1
ATOM 1727 O O . SER A 1 234 ? 8.414 -1.599 8.18 1 98.38 234 SER A O 1
ATOM 1729 N N . LEU A 1 235 ? 9.102 -1.56 10.328 1 98.62 235 LEU A N 1
ATOM 1730 C CA . LEU A 1 235 ? 8.086 -0.584 10.703 1 98.62 235 LEU A CA 1
ATOM 1731 C C . LEU A 1 235 ? 8.281 0.725 9.945 1 98.62 235 LEU A C 1
ATOM 1733 O O . LEU A 1 235 ? 7.305 1.378 9.562 1 98.62 235 LEU A O 1
ATOM 1737 N N . SER A 1 236 ? 9.547 1.092 9.711 1 98.81 236 SER A N 1
ATOM 1738 C CA . SER A 1 236 ? 9.828 2.311 8.961 1 98.81 236 SER A CA 1
ATOM 1739 C C . SER A 1 236 ? 9.391 2.178 7.508 1 98.81 236 SER A C 1
ATOM 1741 O O . SER A 1 236 ? 8.906 3.139 6.91 1 98.81 236 SER A O 1
ATOM 1743 N N . SER A 1 237 ? 9.547 0.963 6.93 1 98.88 237 SER A N 1
ATOM 1744 C CA . SER A 1 237 ? 9.078 0.73 5.57 1 98.88 237 SER A CA 1
ATOM 1745 C C . SER A 1 237 ? 7.555 0.822 5.492 1 98.88 237 SER A C 1
ATOM 1747 O O . SER A 1 237 ? 7.012 1.401 4.547 1 98.88 237 SER A O 1
ATOM 1749 N N . ALA A 1 238 ? 6.891 0.251 6.48 1 98.88 238 ALA A N 1
ATOM 1750 C CA . ALA A 1 238 ? 5.434 0.355 6.527 1 98.88 238 ALA A CA 1
ATOM 1751 C C . ALA A 1 238 ? 4.992 1.81 6.668 1 98.88 238 ALA A C 1
ATOM 1753 O O . ALA A 1 238 ? 4.066 2.252 5.98 1 98.88 238 ALA A O 1
ATOM 1754 N N . ALA A 1 239 ? 5.664 2.551 7.504 1 98.94 239 ALA A N 1
ATOM 1755 C CA . ALA A 1 239 ? 5.355 3.967 7.695 1 98.94 239 ALA A CA 1
ATOM 1756 C C . ALA A 1 239 ? 5.613 4.762 6.418 1 98.94 239 ALA A C 1
ATOM 1758 O O . ALA A 1 239 ? 4.863 5.684 6.09 1 98.94 239 ALA A O 1
ATOM 1759 N N . LEU A 1 240 ? 6.68 4.43 5.734 1 98.94 240 LEU A N 1
ATOM 1760 C CA . LEU A 1 240 ? 7.02 5.109 4.488 1 98.94 240 LEU A CA 1
ATOM 1761 C C . LEU A 1 240 ? 5.957 4.855 3.424 1 98.94 240 LEU A C 1
ATOM 1763 O O . LEU A 1 240 ? 5.602 5.758 2.664 1 98.94 240 LEU A O 1
ATOM 1767 N N . ALA A 1 241 ? 5.453 3.604 3.342 1 98.94 241 ALA A N 1
ATOM 1768 C CA . ALA A 1 241 ? 4.34 3.311 2.443 1 98.94 241 ALA A CA 1
ATOM 1769 C C . ALA A 1 241 ? 3.115 4.148 2.795 1 98.94 241 ALA A C 1
ATOM 1771 O O . ALA A 1 241 ? 2.436 4.668 1.906 1 98.94 241 ALA A O 1
ATOM 1772 N N . GLY A 1 242 ? 2.85 4.27 4.055 1 98.88 242 GLY A N 1
ATOM 1773 C CA . GLY A 1 242 ? 1.771 5.129 4.512 1 98.88 242 GLY A CA 1
ATOM 1774 C C . GLY A 1 242 ? 1.954 6.582 4.113 1 98.88 242 GLY A C 1
ATOM 1775 O O . GLY A 1 242 ? 1.031 7.211 3.59 1 98.88 242 GLY A O 1
ATOM 1776 N N . LEU A 1 243 ? 3.152 7.105 4.316 1 98.88 243 LEU A N 1
ATOM 1777 C CA . LEU A 1 243 ? 3.451 8.5 4 1 98.88 243 LEU A CA 1
ATOM 1778 C C . LEU A 1 243 ? 3.303 8.766 2.506 1 98.88 243 LEU A C 1
ATOM 1780 O O . LEU A 1 243 ? 2.738 9.781 2.104 1 98.88 243 LEU A O 1
ATOM 1784 N N . ALA A 1 244 ? 3.844 7.867 1.709 1 98.88 244 ALA A N 1
ATOM 1785 C CA . ALA A 1 244 ? 3.725 7.992 0.259 1 98.88 244 ALA A CA 1
ATOM 1786 C C . ALA A 1 244 ? 2.262 8.047 -0.17 1 98.88 244 ALA A C 1
ATOM 1788 O O . ALA A 1 244 ? 1.886 8.859 -1.02 1 98.88 244 ALA A O 1
ATOM 1789 N N . THR A 1 245 ? 1.443 7.242 0.433 1 98.81 245 THR A N 1
ATOM 1790 C CA . THR A 1 245 ? 0.021 7.172 0.119 1 98.81 245 THR A CA 1
ATOM 1791 C C . THR A 1 245 ? -0.706 8.414 0.614 1 98.81 245 THR A C 1
ATOM 1793 O O . THR A 1 245 ? -1.564 8.961 -0.084 1 98.81 245 THR A O 1
ATOM 1796 N N . LEU A 1 246 ? -0.333 8.891 1.745 1 98.44 246 LEU A N 1
ATOM 1797 C CA . LEU A 1 246 ? -0.917 10.086 2.334 1 98.44 246 LEU A CA 1
ATOM 1798 C C . LEU A 1 246 ? -0.708 11.297 1.426 1 98.44 246 LEU A C 1
ATOM 1800 O O . LEU A 1 246 ? -1.544 12.203 1.388 1 98.44 246 LEU A O 1
ATOM 1804 N N . SER A 1 247 ? 0.324 11.312 0.651 1 97.69 247 SER A N 1
ATOM 1805 C CA . SER A 1 247 ? 0.733 12.477 -0.124 1 97.69 247 SER A CA 1
ATOM 1806 C C . SER A 1 247 ? -0.229 12.742 -1.276 1 97.69 247 SER A C 1
ATOM 1808 O O . SER A 1 247 ? -0.172 13.797 -1.911 1 97.69 247 SER A O 1
ATOM 1810 N N . GLY A 1 248 ? -1.139 11.812 -1.526 1 96.81 248 GLY A N 1
ATOM 1811 C CA . GLY A 1 248 ? -2.102 12.008 -2.6 1 96.81 248 GLY A CA 1
ATOM 1812 C C . GLY A 1 248 ? -3.16 13.039 -2.275 1 96.81 248 GLY A C 1
ATOM 1813 O O . GLY A 1 248 ? -3.555 13.195 -1.117 1 96.81 248 GLY A O 1
ATOM 1814 N N . PRO A 1 249 ? -3.676 13.672 -3.258 1 94.06 249 PRO A N 1
ATOM 1815 C CA . PRO A 1 249 ? -4.641 14.75 -3.045 1 94.06 249 PRO A CA 1
ATOM 1816 C C . PRO A 1 249 ? -5.969 14.258 -2.477 1 94.06 249 PRO A C 1
ATOM 1818 O O . PRO A 1 249 ? -6.703 15.023 -1.85 1 94.06 249 PRO A O 1
ATOM 1821 N N . ARG A 1 250 ? -6.352 13.039 -2.582 1 92 250 ARG A N 1
ATOM 1822 C CA . ARG A 1 250 ? -7.605 12.5 -2.062 1 92 250 ARG A CA 1
ATOM 1823 C C . ARG A 1 250 ? -7.422 11.953 -0.651 1 92 250 ARG A C 1
ATOM 1825 O O . ARG A 1 250 ? -8.297 11.25 -0.134 1 92 250 ARG A O 1
ATOM 1832 N N . HIS A 1 251 ? -6.32 12.25 -0.075 1 91.75 251 HIS A N 1
ATOM 1833 C CA . HIS A 1 251 ? -5.988 11.789 1.269 1 91.75 251 HIS A CA 1
ATOM 1834 C C . HIS A 1 251 ? -5.309 12.898 2.074 1 91.75 251 HIS A C 1
ATOM 1836 O O . HIS A 1 251 ? -5.949 13.883 2.439 1 91.75 251 HIS A O 1
ATOM 1842 N N . GLY A 1 252 ? -4.035 12.953 2.154 1 81.94 252 GLY A N 1
ATOM 1843 C CA . GLY A 1 252 ? -3.326 13.969 2.916 1 81.94 252 GLY A CA 1
ATOM 1844 C C . GLY A 1 252 ? -3.256 15.305 2.209 1 81.94 252 GLY A C 1
ATOM 1845 O O . GLY A 1 252 ? -2.943 16.328 2.828 1 81.94 252 GLY A O 1
ATOM 1846 N N . GLY A 1 253 ? -3.541 15.312 0.994 1 81 253 GLY A N 1
ATOM 1847 C CA . GLY A 1 253 ? -3.562 16.547 0.223 1 81 253 GLY A CA 1
ATOM 1848 C C . GLY A 1 253 ? -4.922 17.219 0.212 1 81 253 GLY A C 1
ATOM 1849 O O . GLY A 1 253 ? -5.109 18.234 -0.461 1 81 253 GLY A O 1
ATOM 1850 N N . ALA A 1 254 ? -5.738 16.766 0.998 1 83.5 254 ALA A N 1
ATOM 1851 C CA . ALA A 1 254 ? -7.105 17.281 1.035 1 83.5 254 ALA A CA 1
ATOM 1852 C C . ALA A 1 254 ? -7.129 18.734 1.54 1 83.5 254 ALA A C 1
ATOM 1854 O O . ALA A 1 254 ? -7.973 19.531 1.122 1 83.5 254 ALA A O 1
ATOM 1855 N N . THR A 1 255 ? -6.18 19.062 2.338 1 90 255 THR A N 1
ATOM 1856 C CA . THR A 1 255 ? -6.129 20.422 2.863 1 90 255 THR A CA 1
ATOM 1857 C C . THR A 1 255 ? -5.773 21.406 1.761 1 90 255 THR A C 1
ATOM 1859 O O . THR A 1 255 ? -6.234 22.547 1.777 1 90 255 THR A O 1
ATOM 1862 N N . ALA A 1 256 ? -4.98 20.953 0.842 1 89.69 256 ALA A N 1
ATOM 1863 C CA . ALA A 1 256 ? -4.672 21.797 -0.3 1 89.69 256 ALA A CA 1
ATOM 1864 C C . ALA A 1 256 ? -5.922 22.094 -1.123 1 89.69 256 ALA A C 1
ATOM 1866 O O . ALA A 1 256 ? -6.086 23.203 -1.643 1 89.69 256 ALA A O 1
ATOM 1867 N N . ALA A 1 257 ? -6.766 21.156 -1.208 1 92.38 257 ALA A N 1
ATOM 1868 C CA . ALA A 1 257 ? -8.031 21.359 -1.917 1 92.38 257 ALA A CA 1
ATOM 1869 C C . ALA A 1 257 ? -8.922 22.344 -1.18 1 92.38 257 ALA A C 1
ATOM 1871 O O . ALA A 1 257 ? -9.617 23.156 -1.807 1 92.38 257 ALA A O 1
ATOM 1872 N N . VAL A 1 258 ? -8.898 22.297 0.091 1 95.12 258 VAL A N 1
ATOM 1873 C CA . VAL A 1 258 ? -9.664 23.25 0.896 1 95.12 258 VAL A CA 1
ATOM 1874 C C . VAL A 1 258 ? -9.125 24.672 0.671 1 95.12 258 VAL A C 1
ATOM 1876 O O . VAL A 1 258 ? -9.898 25.609 0.489 1 95.12 258 VAL A O 1
ATOM 1879 N N . ARG A 1 259 ? -7.832 24.781 0.689 1 94.5 259 ARG A N 1
ATOM 1880 C CA . ARG A 1 259 ? -7.199 26.078 0.469 1 94.5 259 ARG A CA 1
ATOM 1881 C C . ARG A 1 259 ? -7.598 26.656 -0.885 1 94.5 259 ARG A C 1
ATOM 1883 O O . ARG A 1 259 ? -7.789 27.875 -1.016 1 94.5 259 ARG A O 1
ATOM 1890 N N . THR A 1 260 ? -7.629 25.828 -1.867 1 93.38 260 THR A N 1
ATOM 1891 C CA . THR A 1 260 ? -8.047 26.25 -3.199 1 93.38 260 THR A CA 1
ATOM 1892 C C . THR A 1 260 ? -9.5 26.703 -3.188 1 93.38 260 THR A C 1
ATOM 1894 O O . THR A 1 260 ? -9.844 27.703 -3.82 1 93.38 260 THR A O 1
ATOM 1897 N N . PHE A 1 261 ? -10.328 26.016 -2.5 1 96.06 261 PHE A N 1
ATOM 1898 C CA . PHE A 1 261 ? -11.742 26.359 -2.371 1 96.06 261 PHE A CA 1
ATOM 1899 C C . PHE A 1 261 ? -11.914 27.703 -1.67 1 96.06 261 PHE A C 1
ATOM 1901 O O . PHE A 1 261 ? -12.727 28.531 -2.09 1 96.06 261 PHE A O 1
ATOM 1908 N N . VAL A 1 262 ? -11.109 27.969 -0.725 1 95.62 262 VAL A N 1
ATOM 1909 C CA . VAL A 1 262 ? -11.125 29.234 0.003 1 95.62 262 VAL A CA 1
ATOM 1910 C C . VAL A 1 262 ? -10.719 30.375 -0.93 1 95.62 262 VAL A C 1
ATOM 1912 O O . VAL A 1 262 ? -11.328 31.453 -0.911 1 95.62 262 VAL A O 1
ATOM 1915 N N . ALA A 1 263 ? -9.695 30.125 -1.691 1 94.69 263 ALA A N 1
ATOM 1916 C CA . ALA A 1 263 ? -9.227 31.141 -2.641 1 94.69 263 ALA A CA 1
ATOM 1917 C C . ALA A 1 263 ? -10.305 31.453 -3.676 1 94.69 263 ALA A C 1
ATOM 1919 O O . ALA A 1 263 ? -10.484 32.625 -4.059 1 94.69 263 ALA A O 1
ATOM 1920 N N . GLU A 1 264 ? -10.977 30.422 -4.117 1 95.5 264 GLU A N 1
ATOM 1921 C CA . GLU A 1 264 ? -12.094 30.609 -5.035 1 95.5 264 GLU A CA 1
ATOM 1922 C C . GLU A 1 264 ? -13.188 31.453 -4.402 1 95.5 264 GLU A C 1
ATOM 1924 O O . GLU A 1 264 ? -13.75 32.344 -5.055 1 95.5 264 GLU A O 1
ATOM 1929 N N . ALA A 1 265 ? -13.5 31.188 -3.215 1 95.5 265 ALA A N 1
ATOM 1930 C CA . ALA A 1 265 ? -14.547 31.906 -2.486 1 95.5 265 ALA A CA 1
ATOM 1931 C C . ALA A 1 265 ? -14.164 33.375 -2.256 1 95.5 265 ALA A C 1
ATOM 1933 O O . ALA A 1 265 ? -15.023 34.25 -2.227 1 95.5 265 ALA A O 1
ATOM 1934 N N . ALA A 1 266 ? -12.898 33.594 -2.092 1 92.75 266 ALA A N 1
ATOM 1935 C CA . ALA A 1 266 ? -12.398 34.938 -1.842 1 92.75 266 ALA A CA 1
ATOM 1936 C C . ALA A 1 266 ? -12.555 35.812 -3.078 1 92.75 266 ALA A C 1
ATOM 1938 O O . ALA A 1 266 ? -12.68 37.031 -2.967 1 92.75 266 ALA A O 1
ATOM 1939 N N . GLN A 1 267 ? -12.508 35.281 -4.23 1 92.19 267 GLN A N 1
ATOM 1940 C CA . GLN A 1 267 ? -12.594 36.031 -5.477 1 92.19 267 GLN A CA 1
ATOM 1941 C C . GLN A 1 267 ? -14.031 36.469 -5.766 1 92.19 267 GLN A C 1
ATOM 1943 O O . GLN A 1 267 ? -14.297 37.625 -6.066 1 92.19 267 GLN A O 1
ATOM 1948 N N . GLY A 1 268 ? -15.016 35.625 -5.699 1 90.56 268 GLY A N 1
ATOM 1949 C CA . GLY A 1 268 ? -16.391 35.906 -6.098 1 90.56 268 GLY A CA 1
ATOM 1950 C C . GLY A 1 268 ? -17.375 35.781 -4.957 1 90.56 268 GLY A C 1
ATOM 1951 O O . GLY A 1 268 ? -18.562 36.094 -5.117 1 90.56 268 GLY A O 1
ATOM 1952 N N . GLY A 1 269 ? -16.891 35.438 -3.814 1 94.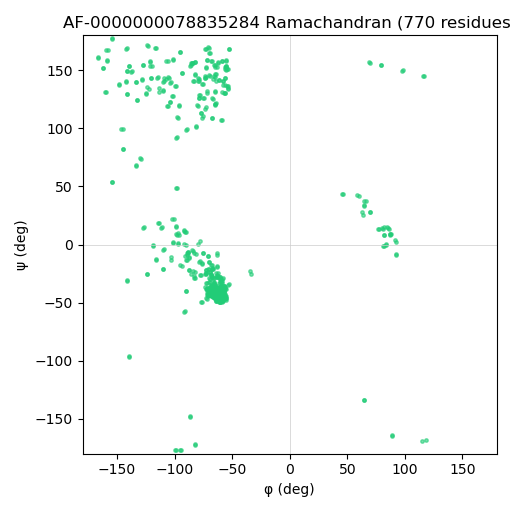25 269 GLY A N 1
ATOM 1953 C CA . GLY A 1 269 ? -17.766 35.156 -2.688 1 94.25 269 GLY A CA 1
ATOM 1954 C C . GLY A 1 269 ? -18.047 33.688 -2.486 1 94.25 269 GLY A C 1
ATOM 1955 O O . GLY A 1 269 ? -18.078 32.938 -3.449 1 94.25 269 GLY A O 1
ATOM 1956 N N . PRO A 1 270 ? -18.266 33.281 -1.275 1 95.75 270 PRO A N 1
ATOM 1957 C CA . PRO A 1 270 ? -18.469 31.859 -0.977 1 95.75 270 PRO A CA 1
ATOM 1958 C C . PRO A 1 270 ? -19.688 31.266 -1.676 1 95.75 270 PRO A C 1
ATOM 1960 O O . PRO A 1 270 ? -19.625 30.172 -2.234 1 95.75 270 PRO A O 1
ATOM 1963 N N . ALA A 1 271 ? -20.781 32 -1.679 1 94.75 271 ALA A N 1
ATOM 1964 C CA . ALA A 1 271 ? -22.016 31.5 -2.281 1 94.75 271 ALA A CA 1
ATOM 1965 C C . ALA A 1 271 ? -21.812 31.203 -3.766 1 94.75 271 ALA A C 1
ATOM 1967 O O . ALA A 1 271 ? -22.281 30.188 -4.27 1 94.75 271 ALA A O 1
ATOM 1968 N N . GLU A 1 272 ? -21.172 32.062 -4.395 1 95.06 272 GLU A N 1
ATOM 1969 C CA . GLU A 1 272 ? -20.906 31.891 -5.82 1 95.06 272 GLU A CA 1
ATOM 1970 C C . GLU A 1 272 ? -19.969 30.719 -6.066 1 95.06 272 GLU A C 1
ATOM 1972 O O . GLU A 1 272 ? -20.188 29.938 -7.004 1 95.06 272 GLU A O 1
ATOM 1977 N N . ALA A 1 273 ? -18.969 30.641 -5.285 1 96.19 273 ALA A N 1
ATOM 1978 C CA . ALA A 1 273 ? -18.016 29.547 -5.414 1 96.19 273 ALA A CA 1
ATOM 1979 C C . ALA A 1 273 ? -18.688 28.188 -5.223 1 96.19 273 ALA A C 1
ATOM 1981 O O . ALA A 1 273 ? -18.422 27.234 -5.965 1 96.19 273 ALA A O 1
ATOM 1982 N N . ILE A 1 274 ? -19.578 28.094 -4.258 1 96.44 274 ILE A N 1
ATOM 1983 C CA . ILE A 1 274 ? -20.312 26.875 -3.951 1 96.44 274 ILE A CA 1
ATOM 1984 C C . ILE A 1 274 ? -21.25 26.531 -5.105 1 96.44 274 ILE A C 1
ATOM 1986 O O . ILE A 1 274 ? -21.281 25.391 -5.574 1 96.44 274 ILE A O 1
ATOM 1990 N N . ALA A 1 275 ? -21.938 27.484 -5.605 1 94.31 275 ALA A N 1
ATOM 1991 C CA . ALA A 1 275 ? -22.875 27.281 -6.707 1 94.31 275 ALA A CA 1
ATOM 1992 C C . ALA A 1 275 ? -22.156 26.781 -7.953 1 94.31 275 ALA A C 1
ATOM 1994 O O . ALA A 1 275 ? -22.656 25.891 -8.648 1 94.31 275 ALA A O 1
ATOM 1995 N N . ARG A 1 276 ? -21.094 27.375 -8.211 1 94.69 276 ARG A N 1
ATOM 1996 C CA . ARG A 1 276 ? -20.312 26.984 -9.375 1 94.69 276 ARG A CA 1
ATOM 1997 C C . ARG A 1 276 ? -19.875 25.531 -9.266 1 94.69 276 ARG A C 1
ATOM 1999 O O . ARG A 1 276 ? -19.984 24.766 -10.227 1 94.69 276 ARG A O 1
ATOM 2006 N N . ARG A 1 277 ? -19.359 25.094 -8.094 1 94.31 277 ARG A N 1
ATOM 2007 C CA . ARG A 1 277 ? -18.891 23.734 -7.895 1 94.31 277 ARG A CA 1
ATOM 2008 C C . ARG A 1 277 ? -20.047 22.734 -7.988 1 94.31 277 ARG A C 1
ATOM 2010 O O . ARG A 1 277 ? -19.938 21.688 -8.625 1 94.31 277 ARG A O 1
ATOM 2017 N N . LEU A 1 278 ? -21.109 23.094 -7.43 1 93.19 278 LEU A N 1
ATOM 2018 C CA . LEU A 1 278 ? -22.281 22.203 -7.465 1 93.19 278 LEU A CA 1
ATOM 2019 C C . LEU A 1 278 ? -22.812 22.062 -8.883 1 93.19 278 LEU A C 1
ATOM 2021 O O . LEU A 1 278 ? -23.203 20.969 -9.305 1 93.19 278 LEU A O 1
ATOM 2025 N N . ALA A 1 279 ? -22.828 23.125 -9.648 1 93.25 279 ALA A N 1
ATOM 2026 C CA . ALA A 1 279 ? -23.297 23.109 -11.031 1 93.25 279 ALA A CA 1
ATOM 2027 C C . ALA A 1 279 ? -22.422 22.219 -11.898 1 93.25 279 ALA A C 1
ATOM 2029 O O . ALA A 1 279 ? -22.891 21.609 -12.859 1 93.25 279 ALA A O 1
ATOM 2030 N N . GLU A 1 280 ? -21.219 22.109 -11.5 1 92.81 280 GLU A N 1
ATOM 2031 C CA . GLU A 1 280 ? -20.25 21.312 -12.234 1 92.81 280 GLU A CA 1
ATOM 2032 C C . GLU A 1 280 ? -20.125 19.906 -11.633 1 92.81 280 GLU A C 1
ATOM 2034 O O . GLU A 1 280 ? -19.234 19.141 -12 1 92.81 280 GLU A O 1
ATOM 2039 N N . ASP A 1 281 ? -20.906 19.641 -10.586 1 90.38 281 ASP A N 1
ATOM 2040 C CA . ASP A 1 281 ? -20.922 18.359 -9.891 1 90.38 281 ASP A CA 1
ATOM 2041 C C . ASP A 1 281 ? -19.578 18.078 -9.227 1 90.38 281 ASP A C 1
ATOM 2043 O O . ASP A 1 281 ? -19.078 16.953 -9.281 1 90.38 281 ASP A O 1
ATOM 2047 N N . ARG A 1 282 ? -18.969 19.141 -8.773 1 90.44 282 ARG A N 1
ATOM 2048 C CA . ARG A 1 282 ? -17.719 19.016 -8.055 1 90.44 282 ARG A CA 1
ATOM 2049 C C . ARG A 1 282 ? -17.953 18.953 -6.547 1 90.44 282 ARG A C 1
ATOM 2051 O O . ARG A 1 282 ? -18.891 19.578 -6.039 1 90.44 282 ARG A O 1
ATOM 2058 N N . ALA A 1 283 ? -17.109 18.234 -5.902 1 88.56 283 ALA A N 1
ATOM 2059 C CA . ALA A 1 283 ? -17.203 18.125 -4.449 1 88.56 283 ALA A CA 1
ATOM 2060 C C . ALA A 1 283 ? -16.859 19.438 -3.775 1 88.56 283 ALA A C 1
ATOM 2062 O O . ALA A 1 283 ? -16.297 20.344 -4.406 1 88.56 283 ALA A O 1
ATOM 2063 N N . LEU A 1 284 ? -17.312 19.609 -2.562 1 95.25 284 LEU A N 1
ATOM 2064 C CA . LEU A 1 284 ? -16.938 20.734 -1.706 1 95.25 284 LEU A CA 1
ATOM 2065 C C . LEU A 1 284 ? -15.836 20.328 -0.733 1 95.25 284 LEU A C 1
ATOM 2067 O O . LEU A 1 284 ? -16.109 19.828 0.355 1 95.25 284 LEU A O 1
ATOM 2071 N N . PRO A 1 285 ? -14.562 20.562 -1.146 1 95.31 285 PRO A N 1
ATOM 2072 C CA . PRO A 1 285 ? -13.453 20.109 -0.31 1 95.31 285 PRO A CA 1
ATOM 2073 C C . PRO A 1 285 ? -13.555 20.609 1.13 1 95.31 285 PRO A C 1
ATOM 2075 O O . PRO A 1 285 ? -13.844 21.781 1.36 1 95.31 285 PRO A O 1
ATOM 2078 N N . GLY A 1 286 ? -13.328 19.703 2.045 1 96.88 286 GLY A N 1
ATOM 2079 C CA . GLY A 1 286 ? -13.336 20.078 3.453 1 96.88 286 GLY A CA 1
ATOM 2080 C C . GLY A 1 286 ? -14.695 19.906 4.105 1 96.88 286 GLY A C 1
ATOM 2081 O O . GLY A 1 286 ? -14.859 20.188 5.297 1 96.88 286 GLY A O 1
ATOM 2082 N N . PHE A 1 287 ? -15.641 19.422 3.348 1 96.94 287 PHE A N 1
ATOM 2083 C CA . PHE A 1 287 ? -16.984 19.312 3.889 1 96.94 287 PHE A CA 1
ATOM 2084 C C . PHE A 1 287 ? -17.578 17.938 3.586 1 96.94 287 PHE A C 1
ATOM 2086 O O . PHE A 1 287 ? -17.375 17.391 2.5 1 96.94 287 PHE A O 1
ATOM 2093 N N . GLY A 1 288 ? -18.297 17.391 4.586 1 92.81 288 GLY A N 1
ATOM 2094 C CA . GLY A 1 288 ? -18.906 16.078 4.445 1 92.81 288 GLY A CA 1
ATOM 2095 C C . GLY A 1 288 ? -17.922 14.945 4.645 1 92.81 288 GLY A C 1
ATOM 2096 O O . GLY A 1 288 ? -16.719 15.133 4.516 1 92.81 288 GLY A O 1
ATOM 2097 N N . HIS A 1 289 ? -18.375 13.812 5.031 1 91.56 289 HIS A N 1
ATOM 2098 C CA . HIS A 1 289 ? -17.609 12.586 5.191 1 91.56 289 HIS A CA 1
ATOM 2099 C C . HIS A 1 289 ? -18.516 11.359 5.184 1 91.56 289 HIS A C 1
ATOM 2101 O O . HIS A 1 289 ? -19.5 11.312 5.918 1 91.56 289 HIS A O 1
ATOM 2107 N N . PRO A 1 290 ? -18.203 10.375 4.434 1 86.19 290 PRO A N 1
ATOM 2108 C CA . PRO A 1 290 ? -19.078 9.211 4.305 1 86.19 290 PRO A CA 1
ATOM 2109 C C . PRO A 1 290 ? -19.312 8.5 5.637 1 86.19 290 PRO A C 1
ATOM 2111 O O . PRO A 1 290 ? -20.406 7.961 5.867 1 86.19 290 PRO A O 1
ATOM 2114 N N . LEU A 1 291 ? -18.391 8.531 6.547 1 90.06 291 LEU A N 1
ATOM 2115 C CA . LEU A 1 291 ? -18.516 7.812 7.809 1 90.06 291 LEU A CA 1
ATOM 2116 C C . LEU A 1 291 ? -19.234 8.656 8.852 1 90.06 291 LEU A C 1
ATOM 2118 O O . LEU A 1 291 ? -19.609 8.156 9.914 1 90.06 291 LEU A O 1
ATOM 2122 N N . TYR A 1 292 ? -19.391 9.953 8.484 1 93.88 292 TYR A N 1
ATOM 2123 C CA . TYR A 1 292 ? -20.016 10.883 9.414 1 93.88 292 TYR A CA 1
ATOM 2124 C C . TYR A 1 292 ? -21.141 11.656 8.734 1 93.88 292 TYR A C 1
ATOM 2126 O O . TYR A 1 292 ? -21.031 12.867 8.523 1 93.88 292 TYR A O 1
ATOM 2134 N N . PRO A 1 293 ? -22.234 11.047 8.492 1 90.25 293 PRO A N 1
ATOM 2135 C CA . PRO A 1 293 ? -23.312 11.703 7.754 1 90.25 293 PRO A CA 1
ATOM 2136 C C . PRO A 1 293 ? -23.875 12.914 8.492 1 90.25 293 PRO A C 1
ATOM 2138 O O . PRO A 1 293 ? -24.391 13.836 7.855 1 90.25 293 PRO A O 1
ATOM 2141 N N . ASP A 1 294 ? -23.766 12.906 9.781 1 91.38 294 ASP A N 1
ATOM 2142 C CA . ASP A 1 294 ? -24.297 14.016 10.562 1 91.38 294 ASP A CA 1
ATOM 2143 C C . ASP A 1 294 ? -23.219 15.031 10.898 1 91.38 294 ASP A C 1
ATOM 2145 O O . ASP A 1 294 ? -23.406 15.891 11.758 1 91.38 294 ASP A O 1
ATOM 2149 N N . GLY A 1 295 ? -22.062 14.844 10.297 1 95.06 295 GLY A N 1
ATOM 2150 C CA . GLY A 1 295 ? -20.953 15.734 10.555 1 95.06 295 GLY A CA 1
ATOM 2151 C C . GLY A 1 295 ? -19.766 15.039 11.211 1 95.06 295 GLY A C 1
ATOM 2152 O O . GLY A 1 295 ? -19.953 14.164 12.062 1 95.06 295 GLY A O 1
ATOM 2153 N N . ASP A 1 296 ? -18.609 15.43 10.891 1 97.38 296 ASP A N 1
ATOM 2154 C CA . ASP A 1 296 ? -17.375 14.883 11.445 1 97.38 296 ASP A CA 1
ATOM 2155 C C . ASP A 1 296 ? -17.156 15.391 12.867 1 97.38 296 ASP A C 1
ATOM 2157 O O . ASP A 1 296 ? -16.891 16.578 13.078 1 97.38 296 ASP A O 1
ATOM 2161 N N . PRO A 1 297 ? -17.281 14.531 13.844 1 97.56 297 PRO A N 1
ATOM 2162 C CA . PRO A 1 297 ? -17.172 14.992 15.234 1 97.56 297 PRO A CA 1
ATOM 2163 C C . PRO A 1 297 ? -15.773 15.531 15.555 1 97.56 297 PRO A C 1
ATOM 2165 O O . PRO A 1 297 ? -15.625 16.359 16.453 1 97.56 297 PRO A O 1
ATOM 2168 N N . ARG A 1 298 ? -14.773 15.133 14.883 1 98.5 298 ARG A N 1
ATOM 2169 C CA . ARG A 1 298 ? -13.414 15.625 15.086 1 98.5 298 ARG A CA 1
ATOM 2170 C C . ARG A 1 298 ? -13.312 17.109 14.719 1 98.5 298 ARG A C 1
ATOM 2172 O O . ARG A 1 298 ? -12.672 17.891 15.43 1 98.5 298 ARG A O 1
ATOM 2179 N N . ALA A 1 299 ? -13.914 17.391 13.586 1 98.5 299 ALA A N 1
ATOM 2180 C CA . ALA A 1 299 ? -13.922 18.781 13.148 1 98.5 299 ALA A CA 1
ATOM 2181 C C . ALA A 1 299 ? -14.641 19.672 14.164 1 98.5 299 ALA A C 1
ATOM 2183 O O . ALA A 1 299 ? -14.141 20.734 14.523 1 98.5 299 ALA A O 1
ATOM 2184 N N . ALA A 1 300 ? -15.797 19.234 14.586 1 97.94 300 ALA A N 1
ATOM 2185 C CA . ALA A 1 300 ? -16.562 20 15.562 1 97.94 300 ALA A CA 1
ATOM 2186 C C . ALA A 1 300 ? -15.766 20.219 16.844 1 97.94 300 ALA A C 1
ATOM 2188 O O . ALA A 1 300 ? -15.75 21.328 17.391 1 97.94 300 ALA A O 1
ATOM 2189 N N . ALA A 1 301 ? -15.125 19.141 17.297 1 98.19 301 ALA A N 1
ATOM 2190 C CA . ALA A 1 301 ? -14.344 19.203 18.531 1 98.19 301 ALA A CA 1
ATOM 2191 C C . ALA A 1 301 ? -13.203 20.219 18.406 1 98.19 301 ALA A C 1
ATOM 2193 O O . ALA A 1 301 ? -12.883 20.922 19.359 1 98.19 301 ALA A O 1
ATOM 2194 N N . LEU A 1 302 ? -12.555 20.297 17.266 1 98.19 302 LEU A N 1
ATOM 2195 C CA . LEU A 1 302 ? -11.453 21.234 17.047 1 98.19 302 LEU A CA 1
ATOM 2196 C C . LEU A 1 302 ? -11.961 22.656 16.938 1 98.19 302 LEU A C 1
ATOM 2198 O O . LEU A 1 302 ? -11.406 23.578 17.547 1 98.19 302 LEU A O 1
ATOM 2202 N N . LEU A 1 303 ? -13.023 22.844 16.141 1 98.06 303 LEU A N 1
ATOM 2203 C CA . LEU A 1 303 ? -13.523 24.172 15.82 1 98.06 303 LEU A CA 1
ATOM 2204 C C . LEU A 1 303 ? -14.109 24.844 17.062 1 98.06 303 LEU A C 1
ATOM 2206 O O . LEU A 1 303 ? -14.234 26.078 17.094 1 98.06 303 LEU A O 1
ATOM 2210 N N . ASP A 1 304 ? -14.391 24.094 18.016 1 96.94 304 ASP A N 1
ATOM 2211 C CA . ASP A 1 304 ? -14.906 24.625 19.281 1 96.94 304 ASP A CA 1
ATOM 2212 C C . ASP A 1 304 ? -13.797 25.281 20.094 1 96.94 304 ASP A C 1
ATOM 2214 O O . ASP A 1 304 ? -14.07 25.969 21.078 1 96.94 304 ASP A O 1
ATOM 2218 N N . ARG A 1 305 ? -12.539 25.172 19.672 1 96.94 305 ARG A N 1
ATOM 2219 C CA . ARG A 1 305 ? -11.43 25.547 20.547 1 96.94 305 ARG A CA 1
ATOM 2220 C C . ARG A 1 305 ? -10.758 26.828 20.047 1 96.94 305 ARG A C 1
ATOM 2222 O O . ARG A 1 305 ? -9.883 27.375 20.734 1 96.94 305 ARG A O 1
ATOM 2229 N N . PHE A 1 306 ? -11.156 27.328 18.969 1 97.12 306 PHE A N 1
ATOM 2230 C CA . PHE A 1 306 ? -10.555 28.547 18.422 1 97.12 306 PHE A CA 1
ATOM 2231 C C . PHE A 1 306 ? -11.516 29.203 17.438 1 97.12 306 PHE A C 1
ATOM 2233 O O . PHE A 1 306 ? -12.523 28.625 17.047 1 97.12 306 PHE A O 1
ATOM 2240 N N . GLU A 1 307 ? -11.227 30.422 17.062 1 96.38 307 GLU A N 1
ATOM 2241 C CA . GLU A 1 307 ? -11.969 31.125 16.016 1 96.38 307 GLU A CA 1
ATOM 2242 C C . GLU A 1 307 ? -11.281 31 14.664 1 96.38 307 GLU A C 1
ATOM 2244 O O . GLU A 1 307 ? -10.148 31.453 14.492 1 96.38 307 GLU A O 1
ATOM 2249 N N . PRO A 1 308 ? -11.977 30.438 13.711 1 97.56 308 PRO A N 1
ATOM 2250 C CA . PRO A 1 308 ? -11.359 30.344 12.383 1 97.56 308 PRO A CA 1
ATOM 2251 C C . PRO A 1 308 ? -11.109 31.703 11.75 1 97.56 308 PRO A C 1
ATOM 2253 O O . PRO A 1 308 ? -11.828 32.656 12.039 1 97.56 308 PRO A O 1
ATOM 2256 N N . PRO A 1 309 ? -10.117 31.797 10.891 1 97.25 309 PRO A N 1
ATOM 2257 C CA . PRO A 1 309 ? -9.953 33.031 10.109 1 97.25 309 PRO A CA 1
ATOM 2258 C C . PRO A 1 309 ? -11.219 33.406 9.359 1 97.25 309 PRO A C 1
ATOM 2260 O O . PRO A 1 309 ? -11.984 32.562 8.938 1 97.25 309 PRO A O 1
ATOM 2263 N N . PRO A 1 310 ? -11.398 34.656 9.133 1 96.19 310 PRO A N 1
ATOM 2264 C CA . PRO A 1 310 ? -12.664 35.156 8.609 1 96.19 310 PRO A CA 1
ATOM 2265 C C . PRO A 1 310 ? -13.07 34.5 7.293 1 96.19 310 PRO A C 1
ATOM 2267 O O . PRO A 1 310 ? -14.242 34.156 7.105 1 96.19 310 PRO A O 1
ATOM 2270 N N . ALA A 1 311 ? -12.156 34.312 6.391 1 95.75 311 ALA A N 1
ATOM 2271 C CA . ALA A 1 311 ? -12.484 33.75 5.094 1 95.75 311 ALA A CA 1
ATOM 2272 C C . ALA A 1 311 ? -12.992 32.312 5.242 1 95.75 311 ALA A C 1
ATOM 2274 O O . ALA A 1 311 ? -13.922 31.906 4.543 1 95.75 311 ALA A O 1
ATOM 2275 N N . LEU A 1 312 ? -12.359 31.547 6.121 1 97.56 312 LEU A N 1
ATOM 2276 C CA . LEU A 1 312 ? -12.773 30.172 6.371 1 97.56 312 LEU A CA 1
ATOM 2277 C C . LEU A 1 312 ? -14.109 30.125 7.098 1 97.56 312 LEU A C 1
ATOM 2279 O O . LEU A 1 312 ? -14.961 29.297 6.793 1 97.56 312 LEU A O 1
ATOM 2283 N N . ALA A 1 313 ? -14.289 31 8.008 1 97.12 313 ALA A N 1
ATOM 2284 C CA . ALA A 1 313 ? -15.562 31.094 8.727 1 97.12 313 ALA A CA 1
ATOM 2285 C C . ALA A 1 313 ? -16.703 31.391 7.77 1 97.12 313 ALA A C 1
ATOM 2287 O O . ALA A 1 313 ? -17.797 30.812 7.883 1 97.12 313 ALA A O 1
ATOM 2288 N N . ALA A 1 314 ? -16.453 32.312 6.879 1 96.44 314 ALA A N 1
ATOM 2289 C CA . ALA A 1 314 ? -17.469 32.688 5.898 1 96.44 314 ALA A CA 1
ATOM 2290 C C . ALA A 1 314 ? -17.812 31.5 5 1 96.44 314 ALA A C 1
ATOM 2292 O O . ALA A 1 314 ? -18.984 31.266 4.691 1 96.44 314 ALA A O 1
ATOM 2293 N N . LEU A 1 315 ? -16.812 30.812 4.57 1 97.5 315 LEU A N 1
ATOM 2294 C CA . LEU A 1 315 ? -17.016 29.641 3.725 1 97.5 315 LEU A CA 1
ATOM 2295 C C . LEU A 1 315 ? -17.812 28.578 4.465 1 97.5 315 LEU A C 1
ATOM 2297 O O . LEU A 1 315 ? -18.734 27.984 3.902 1 97.5 315 LEU A O 1
ATOM 2301 N N . GLN A 1 316 ? -17.438 28.328 5.699 1 97.62 316 GLN A N 1
ATOM 2302 C CA . GLN A 1 316 ? -18.125 27.359 6.531 1 97.62 316 GLN A CA 1
ATOM 2303 C C . GLN A 1 316 ? -19.609 27.672 6.641 1 97.62 316 GLN A C 1
ATOM 2305 O O . GLN A 1 316 ? -20.469 26.797 6.445 1 97.62 316 GLN A O 1
ATOM 2310 N N . ARG A 1 317 ? -19.906 28.875 6.91 1 97.12 317 ARG A N 1
ATOM 2311 C CA . ARG A 1 317 ? -21.297 29.312 7.051 1 97.12 317 ARG A CA 1
ATOM 2312 C C . ARG A 1 317 ? -22.062 29.141 5.742 1 97.12 317 ARG A C 1
ATOM 2314 O O . ARG A 1 317 ? -23.188 28.641 5.738 1 97.12 317 ARG A O 1
ATOM 2321 N N . SER A 1 318 ? -21.453 29.547 4.699 1 97.44 318 SER A N 1
ATOM 2322 C CA . SER A 1 318 ? -22.109 29.516 3.398 1 97.44 318 SER A CA 1
ATOM 2323 C C . SER A 1 318 ? -22.375 28.094 2.941 1 97.44 318 SER A C 1
ATOM 2325 O O . SER A 1 318 ? -23.406 27.797 2.344 1 97.44 318 SER A O 1
ATOM 2327 N N . VAL A 1 319 ? -21.422 27.188 3.172 1 97.69 319 VAL A N 1
ATOM 2328 C CA . VAL A 1 319 ? -21.578 25.797 2.764 1 97.69 319 VAL A CA 1
ATOM 2329 C C . VAL A 1 319 ? -22.734 25.156 3.537 1 97.69 319 VAL A C 1
ATOM 2331 O O . VAL A 1 319 ? -23.531 24.422 2.969 1 97.69 319 VAL A O 1
ATOM 2334 N N . MET A 1 320 ? -22.797 25.469 4.82 1 96.31 320 MET A N 1
ATOM 2335 C CA . MET A 1 320 ? -23.891 24.953 5.629 1 96.31 320 MET A CA 1
ATOM 2336 C C . MET A 1 320 ? -25.234 25.5 5.129 1 96.31 320 MET A C 1
ATOM 2338 O O . MET A 1 320 ? -26.203 24.75 5.031 1 96.31 320 MET A O 1
ATOM 2342 N N . GLU A 1 321 ? -25.281 26.688 4.789 1 95.19 321 GLU A N 1
ATOM 2343 C CA . GLU A 1 321 ? -26.516 27.344 4.363 1 95.19 321 GLU A CA 1
ATOM 2344 C C . GLU A 1 321 ? -26.969 26.844 2.998 1 95.19 321 GLU A C 1
ATOM 2346 O O . GLU A 1 321 ? -28.156 26.594 2.783 1 95.19 321 GLU A O 1
ATOM 2351 N N . VAL A 1 322 ? -26.047 26.688 2.068 1 93.94 322 VAL A N 1
ATOM 2352 C CA . VAL A 1 322 ? -26.375 26.422 0.671 1 93.94 322 VAL A CA 1
ATOM 2353 C C . VAL A 1 322 ? -26.453 24.922 0.439 1 93.94 322 VAL A C 1
ATOM 2355 O O . VAL A 1 322 ? -27.344 24.438 -0.286 1 93.94 322 VAL A O 1
ATOM 2358 N N . ALA A 1 323 ? -25.562 24.125 1.038 1 92.94 323 ALA A N 1
ATOM 2359 C CA . ALA A 1 323 ? -25.438 22.703 0.707 1 92.94 323 ALA A CA 1
ATOM 2360 C C . ALA A 1 323 ? -25.781 21.828 1.906 1 92.94 323 ALA A C 1
ATOM 2362 O O . ALA A 1 323 ? -25.953 20.625 1.768 1 92.94 323 ALA A O 1
ATOM 2363 N N . GLY A 1 324 ? -25.859 22.422 3.061 1 93.31 324 GLY A N 1
ATOM 2364 C CA . GLY A 1 324 ? -26.203 21.672 4.258 1 93.31 324 GLY A CA 1
ATOM 2365 C C . GLY A 1 324 ? -25.109 20.719 4.695 1 93.31 324 GLY A C 1
ATOM 2366 O O . GLY A 1 324 ? -25.375 19.672 5.293 1 93.31 324 GLY A O 1
ATOM 2367 N N . GLN A 1 325 ? -23.875 20.984 4.414 1 95.5 325 GLN A N 1
ATOM 2368 C CA . GLN A 1 325 ? -22.766 20.109 4.754 1 95.5 325 GLN A CA 1
ATOM 2369 C C . GLN A 1 325 ? -21.906 20.719 5.859 1 95.5 325 GLN A C 1
ATOM 2371 O O . GLN A 1 325 ? -21.609 21.922 5.836 1 95.5 325 GLN A O 1
ATOM 2376 N N . ALA A 1 326 ? -21.594 19.906 6.836 1 96.88 326 ALA A N 1
ATOM 2377 C CA . ALA A 1 326 ? -20.703 20.328 7.918 1 96.88 326 ALA A CA 1
ATOM 2378 C C . ALA A 1 326 ? -19.234 20.109 7.539 1 96.88 326 ALA A C 1
ATOM 2380 O O . ALA A 1 326 ? -18.922 19.297 6.676 1 96.88 326 ALA A O 1
ATOM 2381 N N . PRO A 1 327 ? -18.344 20.891 8.195 1 97.75 327 PRO A N 1
ATOM 2382 C CA . PRO A 1 327 ? -16.922 20.703 7.934 1 97.75 327 PRO A CA 1
ATOM 2383 C C . PRO A 1 327 ? -16.406 19.328 8.367 1 97.75 327 PRO A C 1
ATOM 2385 O O . PRO A 1 327 ? -16.938 18.75 9.32 1 97.75 327 PRO A O 1
ATOM 2388 N N . ASN A 1 328 ? -15.453 18.828 7.645 1 97.25 328 ASN A N 1
ATOM 2389 C CA . ASN A 1 328 ? -14.734 17.656 8.102 1 97.25 328 ASN A CA 1
ATOM 2390 C C . ASN A 1 328 ? -13.398 18.031 8.742 1 97.25 328 ASN A C 1
ATOM 2392 O O . ASN A 1 328 ? -13.102 19.203 8.914 1 97.25 328 ASN A O 1
ATOM 2396 N N . VAL A 1 329 ? -12.641 17.047 9.133 1 97.75 329 VAL A N 1
ATOM 2397 C CA . VAL A 1 329 ? -11.453 17.281 9.945 1 97.75 329 VAL A CA 1
ATOM 2398 C C . VAL A 1 329 ? -10.398 18.016 9.125 1 97.75 329 VAL A C 1
ATOM 2400 O O . VAL A 1 329 ? -9.594 18.781 9.664 1 97.75 329 VAL A O 1
ATOM 2403 N N . ASP A 1 330 ? -10.383 17.875 7.777 1 97.5 330 ASP A N 1
ATOM 2404 C CA . ASP A 1 330 ? -9.422 18.562 6.926 1 97.5 330 ASP A CA 1
ATOM 2405 C C . ASP A 1 330 ? -9.656 20.062 6.953 1 97.5 330 ASP A C 1
ATOM 2407 O O . ASP A 1 330 ? -8.695 20.844 6.977 1 97.5 330 ASP A O 1
ATOM 2411 N N . PHE A 1 331 ? -10.914 20.484 6.918 1 97.94 331 PHE A N 1
ATOM 2412 C CA . PHE A 1 331 ? -11.25 21.906 7.043 1 97.94 331 PHE A CA 1
ATOM 2413 C C . PHE A 1 331 ? -10.781 22.453 8.383 1 97.94 331 PHE A C 1
ATOM 2415 O O . PHE A 1 331 ? -10.141 23.516 8.43 1 97.94 331 PHE A O 1
ATOM 2422 N N . ALA A 1 332 ? -11.125 21.734 9.422 1 98.44 332 ALA A N 1
ATOM 2423 C CA . ALA A 1 332 ? -10.773 22.188 10.766 1 98.44 332 ALA A CA 1
ATOM 2424 C C . ALA A 1 332 ? -9.266 22.25 10.945 1 98.44 332 ALA A C 1
ATOM 2426 O O . ALA A 1 332 ? -8.75 23.172 11.594 1 98.44 332 ALA A O 1
ATOM 2427 N N . LEU A 1 333 ? -8.586 21.281 10.414 1 98.12 333 LEU A N 1
ATOM 2428 C CA . LEU A 1 333 ? -7.129 21.234 10.469 1 98.12 333 LEU A CA 1
ATOM 2429 C C . LEU A 1 333 ? -6.523 22.453 9.781 1 98.12 333 LEU A C 1
ATOM 2431 O O . LEU A 1 333 ? -5.648 23.125 10.336 1 98.12 333 LEU A O 1
ATOM 2435 N N . LEU A 1 334 ? -6.973 22.75 8.57 1 97.75 334 LEU A N 1
ATOM 2436 C CA . LEU A 1 334 ? -6.477 23.922 7.852 1 97.75 334 LEU A CA 1
ATOM 2437 C C . LEU A 1 334 ? -6.773 25.203 8.625 1 97.75 334 LEU A C 1
ATOM 2439 O O . LEU A 1 334 ? -5.906 26.062 8.758 1 97.75 334 LEU A O 1
ATOM 2443 N N . ALA A 1 335 ? -8 25.328 9.125 1 98.31 335 ALA A N 1
ATOM 2444 C CA . ALA A 1 335 ? -8.414 26.516 9.867 1 98.31 335 ALA A CA 1
ATOM 2445 C C . ALA A 1 335 ? -7.531 26.719 11.094 1 98.31 335 ALA A C 1
ATOM 2447 O O . ALA A 1 335 ? -7.105 27.844 11.375 1 98.31 335 ALA A O 1
ATOM 2448 N N . ALA A 1 336 ? -7.254 25.656 11.805 1 98.38 336 ALA A N 1
ATOM 2449 C CA . ALA A 1 336 ? -6.41 25.734 12.992 1 98.38 336 ALA A CA 1
ATOM 2450 C C . ALA A 1 336 ? -4.996 26.188 12.625 1 98.38 336 ALA A C 1
ATOM 2452 O O . ALA A 1 336 ? -4.422 27.047 13.297 1 98.38 336 ALA A O 1
ATOM 2453 N N . CYS A 1 337 ? -4.449 25.594 11.578 1 97.75 337 CYS A N 1
ATOM 2454 C CA . CYS A 1 337 ? -3.088 25.922 11.156 1 97.75 337 CYS A CA 1
ATOM 2455 C C . CYS A 1 337 ? -2.984 27.375 10.719 1 97.75 337 CYS A C 1
ATOM 2457 O O . CYS A 1 337 ? -2.002 28.047 11.023 1 97.75 337 CYS A O 1
ATOM 2459 N N . GLU A 1 338 ? -3.959 27.844 10.055 1 97.31 338 GLU A N 1
ATOM 2460 C CA . GLU A 1 338 ? -3.963 29.234 9.625 1 97.31 338 GLU A CA 1
ATOM 2461 C C . GLU A 1 338 ? -4.148 30.188 10.805 1 97.31 338 GLU A C 1
ATOM 2463 O O . GLU A 1 338 ? -3.508 31.234 10.875 1 97.31 338 GLU A O 1
ATOM 2468 N N . ALA A 1 339 ? -5.059 29.828 11.664 1 97.62 339 ALA A N 1
ATOM 2469 C CA . ALA A 1 339 ? -5.289 30.641 12.852 1 97.62 339 ALA A CA 1
ATOM 2470 C C . ALA A 1 339 ? -4.008 30.797 13.672 1 97.62 339 ALA A C 1
ATOM 2472 O O . ALA A 1 339 ? -3.752 31.859 14.242 1 97.62 339 ALA A O 1
ATOM 2473 N N . LEU A 1 340 ? -3.199 29.766 13.703 1 97.62 340 LEU A N 1
ATOM 2474 C CA . LEU A 1 340 ? -1.959 29.75 14.469 1 97.62 340 LEU A CA 1
ATOM 2475 C C . LEU A 1 340 ? -0.8 30.281 13.633 1 97.62 340 LEU A C 1
ATOM 2477 O O . LEU A 1 340 ? 0.326 30.391 14.125 1 97.62 340 LEU A O 1
ATOM 2481 N N . ARG A 1 341 ? -1.007 30.531 12.344 1 97.06 341 ARG A N 1
ATOM 2482 C CA . ARG A 1 341 ? 0.01 31.016 11.414 1 97.06 341 ARG A CA 1
ATOM 2483 C C . ARG A 1 341 ? 1.187 30.047 11.344 1 97.06 341 ARG A C 1
ATOM 2485 O O . ARG A 1 341 ? 2.346 30.469 11.406 1 97.06 341 ARG A O 1
ATOM 2492 N N . LEU A 1 342 ? 0.843 28.797 11.305 1 97.62 342 LEU A N 1
ATOM 2493 C CA . LEU A 1 342 ? 1.857 27.75 11.156 1 97.62 342 LEU A CA 1
ATOM 2494 C C . LEU A 1 342 ? 2.406 27.734 9.734 1 97.62 342 LEU A C 1
ATOM 2496 O O . LEU A 1 342 ? 1.86 28.375 8.844 1 97.62 342 LEU A O 1
ATOM 2500 N N . PRO A 1 343 ? 3.539 26.969 9.562 1 96 343 PRO A N 1
ATOM 2501 C CA . PRO A 1 343 ? 4.078 26.828 8.203 1 96 343 PRO A CA 1
ATOM 2502 C C . PRO A 1 343 ? 3.053 26.297 7.211 1 96 343 PRO A C 1
ATOM 2504 O O . PRO A 1 343 ? 2.152 25.547 7.594 1 96 343 PRO A O 1
ATOM 2507 N N . LYS A 1 344 ? 3.232 26.625 5.953 1 93.56 344 LYS A N 1
ATOM 2508 C CA . LYS A 1 344 ? 2.281 26.297 4.891 1 93.56 344 LYS A CA 1
ATOM 2509 C C . LYS A 1 344 ? 2.029 24.797 4.812 1 93.56 344 LYS A C 1
ATOM 2511 O O . LYS A 1 344 ? 0.916 24.375 4.508 1 93.56 344 LYS A O 1
ATOM 2516 N N . ASP A 1 345 ? 3.002 23.969 5.051 1 94.31 345 ASP A N 1
ATOM 2517 C CA . ASP A 1 345 ? 2.85 22.531 4.91 1 94.31 345 ASP A CA 1
ATOM 2518 C C . ASP A 1 345 ? 2.588 21.859 6.262 1 94.31 345 ASP A C 1
ATOM 2520 O O . ASP A 1 345 ? 2.674 20.641 6.391 1 94.31 345 ASP A O 1
ATOM 2524 N N . ALA A 1 346 ? 2.23 22.656 7.277 1 97.31 346 ALA A N 1
ATOM 2525 C CA . ALA A 1 346 ? 1.97 22.125 8.617 1 97.31 346 ALA A CA 1
ATOM 2526 C C . ALA A 1 346 ? 0.792 21.156 8.602 1 97.31 346 ALA A C 1
ATOM 2528 O O . ALA A 1 346 ? 0.821 20.141 9.289 1 97.31 346 ALA A O 1
ATOM 2529 N N . PRO A 1 347 ? -0.292 21.438 7.852 1 97.44 347 PRO A N 1
ATOM 2530 C CA . PRO A 1 347 ? -1.4 20.484 7.863 1 97.44 347 PRO A CA 1
ATOM 2531 C C . PRO A 1 347 ? -0.969 19.078 7.449 1 97.44 347 PRO A C 1
ATOM 2533 O O . PRO A 1 347 ? -1.312 18.109 8.125 1 97.44 347 PRO A O 1
ATOM 2536 N N . PHE A 1 348 ? -0.19 19 6.422 1 97.06 348 PHE A N 1
ATOM 2537 C CA . PHE A 1 348 ? 0.306 17.703 5.965 1 97.06 348 PHE A CA 1
ATOM 2538 C C . PHE A 1 348 ? 1.227 17.078 7.004 1 97.06 348 PHE A C 1
ATOM 2540 O O . PHE A 1 348 ? 1.134 15.875 7.281 1 97.06 348 PHE A O 1
ATOM 2547 N N . ALA A 1 349 ? 2.113 17.859 7.523 1 97.81 349 ALA A N 1
ATOM 2548 C CA . ALA A 1 349 ? 3.09 17.375 8.5 1 97.81 349 ALA A CA 1
ATOM 2549 C C . ALA A 1 349 ? 2.398 16.828 9.75 1 97.81 349 ALA A C 1
ATOM 2551 O O . ALA A 1 349 ? 2.793 15.797 10.289 1 97.81 349 ALA A O 1
ATOM 2552 N N . LEU A 1 350 ? 1.406 17.578 10.219 1 98.5 350 LEU A N 1
ATOM 2553 C CA . LEU A 1 350 ? 0.665 17.141 11.398 1 98.5 350 LEU A CA 1
ATOM 2554 C C . LEU A 1 350 ? -0.055 15.82 11.125 1 98.5 350 LEU A C 1
ATOM 2556 O O . LEU A 1 350 ? -0.038 14.914 11.969 1 98.5 350 LEU A O 1
ATOM 2560 N N . PHE A 1 351 ? -0.655 15.711 9.961 1 98 351 PHE A N 1
ATOM 2561 C CA . PHE A 1 351 ? -1.312 14.469 9.57 1 98 351 PHE A CA 1
ATOM 2562 C C . PHE A 1 351 ? -0.31 13.328 9.516 1 98 351 PHE A C 1
ATOM 2564 O O . PHE A 1 351 ? -0.595 12.219 9.984 1 98 351 PHE A O 1
ATOM 2571 N N . ALA A 1 352 ? 0.815 13.562 8.93 1 98.5 352 ALA A N 1
ATOM 2572 C CA . ALA A 1 352 ? 1.836 12.531 8.773 1 98.5 352 ALA A CA 1
ATOM 2573 C C . ALA A 1 352 ? 2.32 12.016 10.125 1 98.5 352 ALA A C 1
ATOM 2575 O O . ALA A 1 352 ? 2.393 10.812 10.352 1 98.5 352 ALA A O 1
ATOM 2576 N N . VAL A 1 353 ? 2.621 12.945 11.023 1 98.75 353 VAL A N 1
ATOM 2577 C CA . VAL A 1 353 ? 3.119 12.57 12.344 1 98.75 353 VAL A CA 1
ATOM 2578 C C . VAL A 1 353 ? 2.041 11.805 13.102 1 98.75 353 VAL A C 1
ATOM 2580 O O . VAL A 1 353 ? 2.314 10.758 13.688 1 98.75 353 VAL A O 1
ATOM 2583 N N . ALA A 1 354 ? 0.878 12.297 13.078 1 98.81 354 ALA A N 1
ATOM 2584 C CA . ALA A 1 354 ? -0.216 11.656 13.805 1 98.81 354 ALA A CA 1
ATOM 2585 C C . ALA A 1 354 ? -0.512 10.273 13.234 1 98.81 354 ALA A C 1
ATOM 2587 O O . ALA A 1 354 ? -0.557 9.289 13.977 1 98.81 354 ALA A O 1
ATOM 2588 N N . ARG A 1 355 ? -0.649 10.172 11.938 1 98.69 355 ARG A N 1
ATOM 2589 C CA . ARG A 1 355 ? -1.031 8.93 11.281 1 98.69 355 ARG A CA 1
ATOM 2590 C C . ARG A 1 355 ? 0.089 7.898 11.367 1 98.69 355 ARG A C 1
ATOM 2592 O O . ARG A 1 355 ? -0.156 6.695 11.25 1 98.69 355 ARG A O 1
ATOM 2599 N N . CYS A 1 356 ? 1.299 8.383 11.539 1 98.81 356 CYS A N 1
ATOM 2600 C CA . CYS A 1 356 ? 2.398 7.441 11.711 1 98.81 356 CYS A CA 1
ATOM 2601 C C . CYS A 1 356 ? 2.141 6.512 12.891 1 98.81 356 CYS A C 1
ATOM 2603 O O . CYS A 1 356 ? 2.514 5.336 12.852 1 98.81 356 CYS A O 1
ATOM 2605 N N . ALA A 1 357 ? 1.548 7.082 13.961 1 98.38 357 ALA A N 1
ATOM 2606 C CA . ALA A 1 357 ? 1.156 6.238 15.086 1 98.38 357 ALA A CA 1
ATOM 2607 C C . ALA A 1 357 ? 0.226 5.117 14.633 1 98.38 357 ALA A C 1
ATOM 2609 O O . ALA A 1 357 ? 0.421 3.955 15 1 98.38 357 ALA A O 1
ATOM 2610 N N . GLY A 1 358 ? -0.777 5.461 13.82 1 98.75 358 GLY A N 1
ATOM 2611 C CA . GLY A 1 358 ? -1.707 4.477 13.289 1 98.75 358 GLY A CA 1
ATOM 2612 C C . GLY A 1 358 ? -1.059 3.5 12.328 1 98.75 358 GLY A C 1
ATOM 2613 O O . GLY A 1 358 ? -1.296 2.293 12.406 1 98.75 358 GLY A O 1
ATOM 2614 N N . TRP A 1 359 ? -0.214 3.992 11.391 1 98.81 359 TRP A N 1
ATOM 2615 C CA . TRP A 1 359 ? 0.468 3.146 10.414 1 98.81 359 TRP A CA 1
ATOM 2616 C C . TRP A 1 359 ? 1.261 2.045 11.117 1 98.81 359 TRP A C 1
ATOM 2618 O O . TRP A 1 359 ? 1.173 0.875 10.734 1 98.81 359 TRP A O 1
ATOM 2628 N N . ILE A 1 360 ? 1.979 2.469 12.133 1 98.25 360 ILE A N 1
ATOM 2629 C CA . ILE A 1 360 ? 2.85 1.546 12.859 1 98.25 360 ILE A CA 1
ATOM 2630 C C . ILE A 1 360 ? 2.004 0.518 13.602 1 98.25 360 ILE A C 1
ATOM 2632 O O . ILE A 1 360 ? 2.314 -0.676 13.594 1 98.25 360 ILE A O 1
ATOM 2636 N N . ALA A 1 361 ? 0.961 0.954 14.227 1 98.19 361 ALA A N 1
ATOM 2637 C CA . ALA A 1 361 ? 0.062 0.033 14.914 1 98.19 361 ALA A CA 1
ATOM 2638 C C . ALA A 1 361 ? -0.512 -1.001 13.953 1 98.19 361 ALA A C 1
ATOM 2640 O O . ALA A 1 361 ? -0.555 -2.193 14.258 1 98.19 361 ALA A O 1
ATOM 2641 N N . HIS A 1 362 ? -0.976 -0.58 12.797 1 98.44 362 HIS A N 1
ATOM 2642 C CA . HIS A 1 362 ? -1.525 -1.471 11.781 1 98.44 362 HIS A CA 1
ATOM 2643 C C . HIS A 1 362 ? -0.472 -2.453 11.281 1 98.44 362 HIS A C 1
ATOM 2645 O O . HIS A 1 362 ? -0.774 -3.625 11.039 1 98.44 362 HIS A O 1
ATOM 2651 N N . ALA A 1 363 ? 0.754 -1.953 11.109 1 98.31 363 ALA A N 1
ATOM 2652 C CA . ALA A 1 363 ? 1.835 -2.828 10.664 1 98.31 363 ALA A CA 1
ATOM 2653 C C . ALA A 1 363 ? 2.119 -3.916 11.695 1 98.31 363 ALA A C 1
ATOM 2655 O O . ALA A 1 363 ? 2.314 -5.082 11.344 1 98.31 363 ALA A O 1
ATOM 2656 N N . ILE A 1 364 ? 2.182 -3.502 12.953 1 96.94 364 ILE A N 1
ATOM 2657 C CA . ILE A 1 364 ? 2.438 -4.453 14.023 1 96.94 364 ILE A CA 1
ATOM 2658 C C . ILE A 1 364 ? 1.312 -5.484 14.086 1 96.94 364 ILE A C 1
ATOM 2660 O O . ILE A 1 364 ? 1.566 -6.688 14.188 1 96.94 364 ILE A O 1
ATOM 2664 N N . GLU A 1 365 ? 0.059 -5.02 13.969 1 96.62 365 GLU A N 1
ATOM 2665 C CA . GLU A 1 365 ? -1.078 -5.934 13.977 1 96.62 365 GLU A CA 1
ATOM 2666 C C . GLU A 1 365 ? -1.014 -6.898 12.797 1 96.62 365 GLU A C 1
ATOM 2668 O O . GLU A 1 365 ? -1.254 -8.102 12.953 1 96.62 365 GLU A O 1
ATOM 2673 N N . GLN A 1 366 ? -0.704 -6.402 11.664 1 96.38 366 GLN A N 1
ATOM 2674 C CA . GLN A 1 366 ? -0.577 -7.242 10.484 1 96.38 366 GLN A CA 1
ATOM 2675 C C . GLN A 1 366 ? 0.523 -8.289 10.664 1 96.38 366 GLN A C 1
ATOM 2677 O O . GLN A 1 366 ? 0.372 -9.438 10.242 1 96.38 366 GLN A O 1
ATOM 2682 N N . GLY A 1 367 ? 1.642 -7.816 11.281 1 94.19 367 GLY A N 1
ATOM 2683 C CA . GLY A 1 367 ? 2.771 -8.703 11.492 1 94.19 367 GLY A CA 1
ATOM 2684 C C . GLY A 1 367 ? 2.445 -9.875 12.406 1 94.19 367 GLY A C 1
ATOM 2685 O O . GLY A 1 367 ? 3.158 -10.883 12.414 1 94.19 367 GLY A O 1
ATOM 2686 N N . GLN A 1 368 ? 1.43 -9.734 13.125 1 92.06 368 GLN A N 1
ATOM 2687 C CA . GLN A 1 368 ? 1.014 -10.797 14.039 1 92.06 368 GLN A CA 1
ATOM 2688 C C . GLN A 1 368 ? 0.195 -11.859 13.312 1 92.06 368 GLN A C 1
ATOM 2690 O O . GLN A 1 368 ? -0.08 -12.93 13.867 1 92.06 368 GLN A O 1
ATOM 2695 N N . THR A 1 369 ? -0.071 -11.492 12.102 1 88.81 369 THR A N 1
ATOM 2696 C CA . THR A 1 369 ? -0.742 -12.477 11.266 1 88.81 369 THR A CA 1
ATOM 2697 C C . THR A 1 369 ? 0.25 -13.148 10.312 1 88.81 369 THR A C 1
ATOM 2699 O O . THR A 1 369 ? 1.385 -12.688 10.172 1 88.81 369 THR A O 1
ATOM 2702 N N . ASP A 1 370 ? 0.027 -14.234 9.805 1 83.44 370 ASP A N 1
ATOM 2703 C CA . ASP A 1 370 ? 0.878 -14.906 8.828 1 83.44 370 ASP A CA 1
ATOM 2704 C C . ASP A 1 370 ? 0.326 -14.734 7.41 1 83.44 370 ASP A C 1
ATOM 2706 O O . ASP A 1 370 ? 0.761 -15.414 6.48 1 83.44 370 ASP A O 1
ATOM 2710 N N . ALA A 1 371 ? -0.457 -13.719 7.312 1 88.06 371 ALA A N 1
ATOM 2711 C CA . ALA A 1 371 ? -1.153 -13.594 6.035 1 88.06 371 ALA A CA 1
ATOM 2712 C C . ALA A 1 371 ? -0.534 -12.5 5.176 1 88.06 371 ALA A C 1
ATOM 2714 O O . ALA A 1 371 ? -0.395 -11.359 5.621 1 88.06 371 ALA A O 1
ATOM 2715 N N . LEU A 1 372 ? -0.122 -12.852 4.023 1 92.75 372 LEU A N 1
ATOM 2716 C CA . LEU A 1 372 ? 0.32 -11.906 3.006 1 92.75 372 LEU A CA 1
ATOM 2717 C C . LEU A 1 372 ? -0.874 -11.266 2.303 1 92.75 372 LEU A C 1
ATOM 2719 O O . LEU A 1 372 ? -1.816 -11.961 1.918 1 92.75 372 LEU A O 1
ATOM 2723 N N . ILE A 1 373 ? -0.932 -9.945 2.26 1 95.44 373 ILE A N 1
ATOM 2724 C CA . ILE A 1 373 ? -1.955 -9.258 1.479 1 95.44 373 ILE A CA 1
ATOM 2725 C C . ILE A 1 373 ? -1.531 -9.195 0.013 1 95.44 373 ILE A C 1
ATOM 2727 O O . ILE A 1 373 ? -0.649 -8.414 -0.353 1 95.44 373 ILE A O 1
ATOM 2731 N N . ARG A 1 374 ? -2.074 -10.023 -0.744 1 93.25 374 ARG A N 1
ATOM 2732 C CA . ARG A 1 374 ? -1.791 -10.18 -2.168 1 93.25 374 ARG A CA 1
ATOM 2733 C C . ARG A 1 374 ? -3.053 -10.555 -2.938 1 93.25 374 ARG A C 1
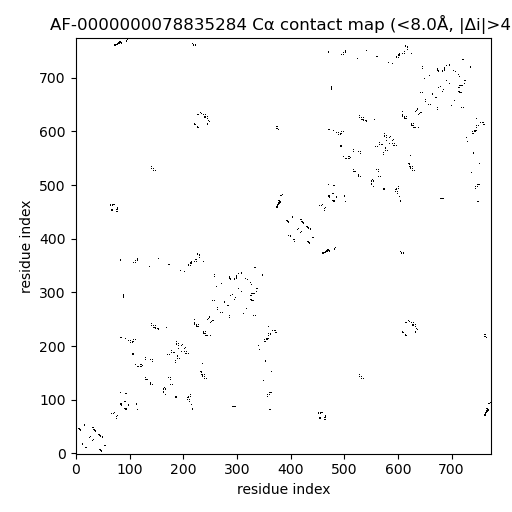ATOM 2735 O O . ARG A 1 374 ? -3.264 -11.727 -3.256 1 93.25 374 ARG A O 1
ATOM 2742 N N . PRO A 1 375 ? -3.842 -9.594 -3.264 1 93.5 375 PRO A N 1
ATOM 2743 C CA . PRO A 1 375 ? -5.051 -9.898 -4.031 1 93.5 375 PRO A CA 1
ATOM 2744 C C . PRO A 1 375 ? -4.75 -10.305 -5.473 1 93.5 375 PRO A C 1
ATOM 2746 O O . PRO A 1 375 ? -3.586 -10.312 -5.883 1 93.5 375 PRO A O 1
ATOM 2749 N N . ARG A 1 376 ? -5.719 -10.797 -6.145 1 92.19 376 ARG A N 1
ATOM 2750 C CA . ARG A 1 376 ? -5.625 -11.133 -7.562 1 92.19 376 ARG A CA 1
ATOM 2751 C C . ARG A 1 376 ? -6.383 -10.117 -8.414 1 92.19 376 ARG A C 1
ATOM 2753 O O . ARG A 1 376 ? -7.262 -9.414 -7.918 1 92.19 376 ARG A O 1
ATOM 2760 N N . ALA A 1 377 ? -6.012 -10.062 -9.617 1 93.88 377 ALA A N 1
ATOM 2761 C CA . ALA A 1 377 ? -6.66 -9.156 -10.555 1 93.88 377 ALA A CA 1
ATOM 2762 C C . ALA A 1 377 ? -7.496 -9.922 -11.57 1 93.88 377 ALA A C 1
ATOM 2764 O O . ALA A 1 377 ? -7.129 -11.031 -11.977 1 93.88 377 ALA A O 1
ATOM 2765 N N . ARG A 1 378 ? -8.617 -9.352 -11.859 1 93.38 378 ARG A N 1
ATOM 2766 C CA . ARG A 1 378 ? -9.328 -9.789 -13.062 1 93.38 378 ARG A CA 1
ATOM 2767 C C . ARG A 1 378 ? -8.695 -9.203 -14.32 1 93.38 378 ARG A C 1
ATOM 2769 O O . ARG A 1 378 ? -8.773 -7.992 -14.547 1 93.38 378 ARG A O 1
ATOM 2776 N N . TYR A 1 379 ? -8.117 -10.016 -15.133 1 95.06 379 TYR A N 1
ATOM 2777 C CA . TYR A 1 379 ? -7.398 -9.531 -16.312 1 95.06 379 TYR A CA 1
ATOM 2778 C C . TYR A 1 379 ? -8.367 -9.086 -17.391 1 95.06 379 TYR A C 1
ATOM 2780 O O . TYR A 1 379 ? -9.258 -9.844 -17.781 1 95.06 379 TYR A O 1
ATOM 2788 N N . VAL A 1 380 ? -8.211 -7.887 -17.859 1 95.69 380 VAL A N 1
ATOM 2789 C CA . VAL A 1 380 ? -9.094 -7.332 -18.875 1 95.69 380 VAL A CA 1
ATOM 2790 C C . VAL A 1 380 ? -8.266 -6.805 -20.047 1 95.69 380 VAL A C 1
ATOM 2792 O O . VAL A 1 380 ? -8.75 -5.996 -20.844 1 95.69 380 VAL A O 1
ATOM 2795 N N . GLY A 1 381 ? -6.965 -7.199 -20.094 1 95.5 381 GLY A N 1
ATOM 2796 C CA . GLY A 1 381 ? -6.09 -6.793 -21.188 1 95.5 381 GLY A CA 1
ATOM 2797 C C . GLY A 1 381 ? -6.242 -7.652 -22.422 1 95.5 381 GLY A C 1
ATOM 2798 O O . GLY A 1 381 ? -7.184 -8.445 -22.531 1 95.5 381 GLY A O 1
ATOM 2799 N N . PRO A 1 382 ? -5.348 -7.438 -23.406 1 95 382 PRO A N 1
ATOM 2800 C CA . PRO A 1 382 ? -5.367 -8.273 -24.609 1 95 382 PRO A CA 1
ATOM 2801 C C . PRO A 1 382 ? -5.258 -9.766 -24.297 1 95 382 PRO A C 1
ATOM 2803 O O . PRO A 1 382 ? -4.605 -10.141 -23.312 1 95 382 PRO A O 1
ATOM 2806 N N . GLU A 1 383 ? -5.773 -10.555 -25.125 1 93.44 383 GLU A N 1
ATOM 2807 C CA . GLU A 1 383 ? -5.723 -12 -24.938 1 93.44 383 GLU A CA 1
ATOM 2808 C C . GLU A 1 383 ? -4.285 -12.516 -25 1 93.44 383 GLU A C 1
ATOM 2810 O O . GLU A 1 383 ? -3.523 -12.125 -25.891 1 93.44 383 GLU A O 1
ATOM 2815 N N . PRO A 1 384 ? -3.879 -13.32 -24.062 1 92.62 384 PRO A N 1
ATOM 2816 C CA . PRO A 1 384 ? -2.537 -13.906 -24.062 1 92.62 384 PRO A CA 1
ATOM 2817 C C . PRO A 1 384 ? -2.219 -14.625 -25.375 1 92.62 384 PRO A C 1
ATOM 2819 O O . PRO A 1 384 ? -3.082 -15.312 -25.938 1 92.62 384 PRO A O 1
ATOM 2822 N N . GLU A 1 385 ? -1.077 -14.383 -25.781 1 89.56 385 GLU A N 1
ATOM 2823 C CA . GLU A 1 385 ? -0.656 -15.047 -27.016 1 89.56 385 GLU A CA 1
ATOM 2824 C C . GLU A 1 385 ? -0.371 -16.531 -26.781 1 89.56 385 GLU A C 1
ATOM 2826 O O . GLU A 1 385 ? 0.149 -16.906 -25.734 1 89.56 385 GLU A O 1
ATOM 2831 N N . LEU A 1 386 ? -1.116 -17.438 -27.406 1 78.94 386 LEU A N 1
ATOM 2832 C CA . LEU A 1 386 ? -0.922 -18.875 -27.234 1 78.94 386 LEU A CA 1
ATOM 2833 C C . LEU A 1 386 ? 0.489 -19.281 -27.656 1 78.94 386 LEU A C 1
ATOM 2835 O O . LEU A 1 386 ? 0.971 -18.875 -28.719 1 78.94 386 LEU A O 1
ATOM 2839 N N . VAL A 1 387 ? 1.312 -19.594 -26.578 1 69.69 387 VAL A N 1
ATOM 2840 C CA . VAL A 1 387 ? 2.66 -20.078 -26.859 1 69.69 387 VAL A CA 1
ATOM 2841 C C . VAL A 1 387 ? 2.656 -21.594 -26.969 1 69.69 387 VAL A C 1
ATOM 2843 O O . VAL A 1 387 ? 1.898 -22.266 -26.266 1 69.69 387 VAL A O 1
ATOM 2846 N N . MET B 1 1 ? -54.375 -20.172 9.109 1 39.53 1 MET B N 1
ATOM 2847 C CA . MET B 1 1 ? -53.031 -20.031 8.594 1 39.53 1 MET B CA 1
ATOM 2848 C C . MET B 1 1 ? -52.188 -21.25 8.938 1 39.53 1 MET B C 1
ATOM 2850 O O . MET B 1 1 ? -52.188 -21.703 10.078 1 39.53 1 MET B O 1
ATOM 2854 N N . PRO B 1 2 ? -51.688 -22.078 8 1 46.38 2 PRO B N 1
ATOM 2855 C CA . PRO B 1 2 ? -51.281 -23.422 8.422 1 46.38 2 PRO B CA 1
ATOM 2856 C C . PRO B 1 2 ? -50.219 -23.391 9.508 1 46.38 2 PRO B C 1
ATOM 2858 O O . PRO B 1 2 ? -49.469 -22.406 9.617 1 46.38 2 PRO B O 1
ATOM 2861 N N . GLN B 1 3 ? -50.344 -24.125 10.602 1 50.25 3 GLN B N 1
ATOM 2862 C CA . GLN B 1 3 ? -49.531 -24.406 11.766 1 50.25 3 GLN B CA 1
ATOM 2863 C C . GLN B 1 3 ? -48.031 -24.422 11.398 1 50.25 3 GLN B C 1
ATOM 2865 O O . GLN B 1 3 ? -47.188 -24.141 12.234 1 50.25 3 GLN B O 1
ATOM 2870 N N . ARG B 1 4 ? -47.719 -24.719 10.094 1 63 4 ARG B N 1
ATOM 2871 C CA . ARG B 1 4 ? -46.375 -24.891 9.57 1 63 4 ARG B CA 1
ATOM 2872 C C . ARG B 1 4 ? -45.688 -23.547 9.336 1 63 4 ARG B C 1
ATOM 2874 O O . ARG B 1 4 ? -44.469 -23.484 9.133 1 63 4 ARG B O 1
ATOM 2881 N N . ASP B 1 5 ? -46.344 -22.5 9.688 1 84.12 5 ASP B N 1
ATOM 2882 C CA . ASP B 1 5 ? -45.875 -21.156 9.367 1 84.12 5 ASP B CA 1
ATOM 2883 C C . ASP B 1 5 ? -45.25 -20.484 10.586 1 84.12 5 ASP B C 1
ATOM 2885 O O . ASP B 1 5 ? -44.688 -19.391 10.484 1 84.12 5 ASP B O 1
ATOM 2889 N N . TRP B 1 6 ? -45.531 -21.156 11.773 1 91.44 6 TRP B N 1
ATOM 2890 C CA . TRP B 1 6 ? -45.031 -20.625 13.031 1 91.44 6 TRP B CA 1
ATOM 2891 C C . TRP B 1 6 ? -44.156 -21.641 13.75 1 91.44 6 TRP B C 1
ATOM 2893 O O . TRP B 1 6 ? -44.5 -22.828 13.773 1 91.44 6 TRP B O 1
ATOM 2903 N N . ILE B 1 7 ? -43.031 -21.297 14.25 1 93.69 7 ILE B N 1
ATOM 2904 C CA . ILE B 1 7 ? -42.094 -22.219 14.891 1 93.69 7 ILE B CA 1
ATOM 2905 C C . ILE B 1 7 ? -41.844 -21.781 16.328 1 93.69 7 ILE B C 1
ATOM 2907 O O . ILE B 1 7 ? -42.125 -20.641 16.688 1 93.69 7 ILE B O 1
ATOM 2911 N N . SER B 1 8 ? -41.406 -22.734 17.141 1 92.88 8 SER B N 1
ATOM 2912 C CA . SER B 1 8 ? -41.125 -22.484 18.562 1 92.88 8 SER B CA 1
ATOM 2913 C C . SER B 1 8 ? -39.906 -21.609 18.719 1 92.88 8 SER B C 1
ATOM 2915 O O . SER B 1 8 ? -39.156 -21.391 17.766 1 92.88 8 SER B O 1
ATOM 2917 N N . ALA B 1 9 ? -39.75 -21.078 19.922 1 91.31 9 ALA B N 1
ATOM 2918 C CA . ALA B 1 9 ? -38.562 -20.297 20.266 1 91.31 9 ALA B CA 1
ATOM 2919 C C . ALA B 1 9 ? -37.312 -21.125 20.094 1 91.31 9 ALA B C 1
ATOM 2921 O O . ALA B 1 9 ? -36.281 -20.641 19.594 1 91.31 9 ALA B O 1
ATOM 2922 N N . GLU B 1 10 ? -37.375 -22.406 20.469 1 90.88 10 GLU B N 1
ATOM 2923 C CA . GLU B 1 10 ? -36.219 -23.297 20.359 1 90.88 10 GLU B CA 1
ATOM 2924 C C . GLU B 1 10 ? -35.812 -23.469 18.906 1 90.88 10 GLU B C 1
ATOM 2926 O O . GLU B 1 10 ? -34.625 -23.391 18.578 1 90.88 10 GLU B O 1
ATOM 2931 N N . ASP B 1 11 ? -36.781 -23.641 18.109 1 91.69 11 ASP B N 1
ATOM 2932 C CA . ASP B 1 11 ? -36.5 -23.828 16.688 1 91.69 11 ASP B CA 1
ATOM 2933 C C . ASP B 1 11 ? -35.969 -22.547 16.078 1 91.69 11 ASP B C 1
ATOM 2935 O O . ASP B 1 11 ? -35.031 -22.578 15.258 1 91.69 11 ASP B O 1
ATOM 2939 N N . ALA B 1 12 ? -36.531 -21.531 16.422 1 92.88 12 ALA B N 1
ATOM 2940 C CA . ALA B 1 12 ? -36.094 -20.234 15.914 1 92.88 12 ALA B CA 1
ATOM 2941 C C . ALA B 1 12 ? -34.656 -19.953 16.297 1 92.88 12 ALA B C 1
ATOM 2943 O O . ALA B 1 12 ? -33.844 -19.562 15.453 1 92.88 12 ALA B O 1
ATOM 2944 N N . LEU B 1 13 ? -34.312 -20.25 17.5 1 91.12 13 LEU B N 1
ATOM 2945 C CA . LEU B 1 13 ? -32.969 -20.031 18 1 91.12 13 LEU B CA 1
ATOM 2946 C C . LEU B 1 13 ? -31.969 -20.953 17.281 1 91.12 13 LEU B C 1
ATOM 2948 O O . LEU B 1 13 ? -30.875 -20.531 16.938 1 91.12 13 LEU B O 1
ATOM 2952 N N . ALA B 1 14 ? -32.344 -22.094 17.078 1 90.06 14 ALA B N 1
ATOM 2953 C CA . ALA B 1 14 ? -31.484 -23.078 16.406 1 90.06 14 ALA B CA 1
ATOM 2954 C C . ALA B 1 14 ? -31.219 -22.656 14.961 1 90.06 14 ALA B C 1
ATOM 2956 O O . ALA B 1 14 ? -30.078 -22.766 14.477 1 90.06 14 ALA B O 1
ATOM 2957 N N . ARG B 1 15 ? -32.188 -22.188 14.359 1 89.12 15 ARG B N 1
ATOM 2958 C CA . ARG B 1 15 ? -32.094 -21.812 12.953 1 89.12 15 ARG B CA 1
ATOM 2959 C C . ARG B 1 15 ? -31.266 -20.547 12.789 1 89.12 15 ARG B C 1
ATOM 2961 O O . ARG B 1 15 ? -30.516 -20.406 11.82 1 89.12 15 ARG B O 1
ATOM 2968 N N . LEU B 1 16 ? -31.406 -19.656 13.672 1 89.62 16 LEU B N 1
ATOM 2969 C CA . LEU B 1 16 ? -30.719 -18.375 13.578 1 89.62 16 LEU B CA 1
ATOM 2970 C C . LEU B 1 16 ? -29.344 -18.453 14.211 1 89.62 16 LEU B C 1
ATOM 2972 O O . LEU B 1 16 ? -28.453 -17.656 13.891 1 89.62 16 LEU B O 1
ATOM 2976 N N . GLY B 1 17 ? -29.172 -19.422 15.102 1 88.69 17 GLY B N 1
ATOM 2977 C CA . GLY B 1 17 ? -27.922 -19.516 15.836 1 88.69 17 GLY B CA 1
ATOM 2978 C C . GLY B 1 17 ? -27.656 -18.344 16.75 1 88.69 17 GLY B C 1
ATOM 2979 O O . GLY B 1 17 ? -26.547 -17.812 16.781 1 88.69 17 GLY B O 1
ATOM 2980 N N . VAL B 1 18 ? -28.75 -17.828 17.391 1 87.5 18 VAL B N 1
ATOM 2981 C CA . VAL B 1 18 ? -28.578 -16.641 18.234 1 87.5 18 VAL B CA 1
ATOM 2982 C C . VAL B 1 18 ? -29.078 -16.938 19.641 1 87.5 18 VAL B C 1
ATOM 2984 O O . VAL B 1 18 ? -29.688 -17.984 19.891 1 87.5 18 VAL B O 1
ATOM 2987 N N . ARG B 1 19 ? -28.859 -16.078 20.562 1 84.94 19 ARG B N 1
ATOM 2988 C CA . ARG B 1 19 ? -29.328 -16.156 21.938 1 84.94 19 ARG B CA 1
ATOM 2989 C C . ARG B 1 19 ? -30.75 -15.633 22.062 1 84.94 19 ARG B C 1
ATOM 2991 O O . ARG B 1 19 ? -31.234 -14.898 21.188 1 84.94 19 ARG B O 1
ATOM 2998 N N . PRO B 1 20 ? -31.422 -16.047 23.047 1 85 20 PRO B N 1
ATOM 2999 C CA . PRO B 1 20 ? -32.812 -15.609 23.234 1 85 20 PRO B CA 1
ATOM 3000 C C . PRO B 1 20 ? -32.938 -14.086 23.234 1 85 20 PRO B C 1
ATOM 3002 O O . PRO B 1 20 ? -33.906 -13.555 22.672 1 85 20 PRO B O 1
ATOM 3005 N N . GLN B 1 21 ? -31.938 -13.43 23.766 1 85 21 GLN B N 1
ATOM 3006 C CA . GLN B 1 21 ? -31.984 -11.977 23.828 1 85 21 GLN B CA 1
ATOM 3007 C C . GLN B 1 21 ? -31.984 -11.375 22.422 1 85 21 GLN B C 1
ATOM 3009 O O . GLN B 1 21 ? -32.656 -10.383 22.156 1 85 21 GLN B O 1
ATOM 3014 N N . THR B 1 22 ? -31.234 -11.945 21.547 1 87.38 22 THR B N 1
ATOM 3015 C CA . THR B 1 22 ? -31.156 -11.477 20.172 1 87.38 22 THR B CA 1
ATOM 3016 C C . THR B 1 22 ? -32.5 -11.711 19.438 1 87.38 22 THR B C 1
ATOM 3018 O O . THR B 1 22 ? -32.938 -10.852 18.688 1 87.38 22 THR B O 1
ATOM 3021 N N . LEU B 1 23 ? -33.125 -12.867 19.672 1 89.38 23 LEU B N 1
ATOM 3022 C CA . LEU B 1 23 ? -34.438 -13.172 19.078 1 89.38 23 LEU B CA 1
ATOM 3023 C C . LEU B 1 23 ? -35.5 -12.164 19.547 1 89.38 23 LEU B C 1
ATOM 3025 O O . LEU B 1 23 ? -36.312 -11.695 18.734 1 89.38 23 LEU B O 1
ATOM 3029 N N . TYR B 1 24 ? -35.375 -11.812 20.812 1 86.75 24 TYR B N 1
ATOM 3030 C CA . TYR B 1 24 ? -36.281 -10.812 21.359 1 86.75 24 TYR B CA 1
ATOM 3031 C C . TYR B 1 24 ? -36.094 -9.461 20.688 1 86.75 24 TYR B C 1
ATOM 3033 O O . TYR B 1 24 ? -37.062 -8.766 20.391 1 86.75 24 TYR B O 1
ATOM 3041 N N . ALA B 1 25 ? -34.812 -9.148 20.469 1 85.31 25 ALA B N 1
ATOM 3042 C CA . ALA B 1 25 ? -34.5 -7.887 19.797 1 85.31 25 ALA B CA 1
ATOM 3043 C C . ALA B 1 25 ? -35.094 -7.859 18.391 1 85.31 25 ALA B C 1
ATOM 3045 O O . ALA B 1 25 ? -35.625 -6.836 17.953 1 85.31 25 ALA B O 1
ATOM 3046 N N . TYR B 1 26 ? -35.031 -8.961 17.703 1 88.31 26 TYR B N 1
ATOM 3047 C CA . TYR B 1 26 ? -35.594 -9.055 16.344 1 88.31 26 TYR B CA 1
ATOM 3048 C C . TYR B 1 26 ? -37.094 -8.828 16.359 1 88.31 26 TYR B C 1
ATOM 3050 O O . TYR B 1 26 ? -37.656 -8.164 15.477 1 88.31 26 TYR B O 1
ATOM 3058 N N . VAL B 1 27 ? -37.719 -9.336 17.391 1 86.62 27 VAL B N 1
ATOM 3059 C CA . VAL B 1 27 ? -39.188 -9.18 17.531 1 86.62 27 VAL B CA 1
ATOM 3060 C C . VAL B 1 27 ? -39.5 -7.727 17.859 1 86.62 27 VAL B C 1
ATOM 3062 O O . VAL B 1 27 ? -40.406 -7.137 17.25 1 86.62 27 VAL B O 1
ATOM 3065 N N . SER B 1 28 ? -38.656 -7.207 18.734 1 86.06 28 SER B N 1
ATOM 3066 C CA . SER B 1 28 ? -38.906 -5.836 19.188 1 86.06 28 SER B CA 1
ATOM 3067 C C . SER B 1 28 ? -38.719 -4.844 18.031 1 86.06 28 SER B C 1
ATOM 3069 O O . SER B 1 28 ? -39.406 -3.83 17.969 1 86.06 28 SER B O 1
ATOM 3071 N N . ARG B 1 29 ? -37.875 -5.184 17.125 1 85.19 29 ARG B N 1
ATOM 3072 C CA . ARG B 1 29 ? -37.562 -4.305 16 1 85.19 29 ARG B CA 1
ATOM 3073 C C . ARG B 1 29 ? -38.5 -4.586 14.828 1 85.19 29 ARG B C 1
ATOM 3075 O O . ARG B 1 29 ? -38.344 -4.012 13.75 1 85.19 29 ARG B O 1
ATOM 3082 N N . GLY B 1 30 ? -39.406 -5.566 15.047 1 85.75 30 GLY B N 1
ATOM 3083 C CA . GLY B 1 30 ? -40.406 -5.859 14.031 1 85.75 30 GLY B CA 1
ATOM 3084 C C . GLY B 1 30 ? -39.875 -6.734 12.914 1 85.75 30 GLY B C 1
ATOM 3085 O O . GLY B 1 30 ? -40.5 -6.84 11.852 1 85.75 30 GLY B O 1
ATOM 3086 N N . ARG B 1 31 ? -38.719 -7.352 13.086 1 87.88 31 ARG B N 1
ATOM 3087 C CA . ARG B 1 31 ? -38.094 -8.172 12.047 1 87.88 31 ARG B CA 1
ATOM 3088 C C . ARG B 1 31 ? -38.688 -9.578 12.039 1 87.88 31 ARG B C 1
ATOM 3090 O O . ARG B 1 31 ? -38.625 -10.281 11.031 1 87.88 31 ARG B O 1
ATOM 3097 N N . VAL B 1 32 ? -39.25 -9.977 13.211 1 91.62 32 VAL B N 1
ATOM 3098 C CA . VAL B 1 32 ? -39.844 -11.289 13.344 1 91.62 32 VAL B CA 1
ATOM 3099 C C . VAL B 1 32 ? -41.219 -11.156 14 1 91.62 32 VAL B C 1
ATOM 3101 O O . VAL B 1 32 ? -41.344 -10.531 15.055 1 91.62 32 VAL B O 1
ATOM 3104 N N . GLN B 1 33 ? -42.188 -11.633 13.375 1 90.88 33 GLN B N 1
ATOM 3105 C CA . GLN B 1 33 ? -43.531 -11.648 13.977 1 90.88 33 GLN B CA 1
ATOM 3106 C C . GLN B 1 33 ? -43.625 -12.742 15.031 1 90.88 33 GLN B C 1
ATOM 3108 O O . GLN B 1 33 ? -43.094 -13.836 14.867 1 90.88 33 GLN B O 1
ATOM 3113 N N . VAL B 1 34 ? -44.25 -12.422 16.141 1 91.5 34 VAL B N 1
ATOM 3114 C CA . VAL B 1 34 ? -44.406 -13.344 17.266 1 91.5 34 VAL B CA 1
ATOM 3115 C C . VAL B 1 34 ? -45.875 -13.414 17.672 1 91.5 34 VAL B C 1
ATOM 3117 O O . VAL B 1 34 ? -46.625 -12.438 17.516 1 91.5 34 VAL B O 1
ATOM 3120 N N . ARG B 1 35 ? -46.375 -14.531 18.031 1 91.5 35 ARG B N 1
ATOM 3121 C CA . ARG B 1 35 ? -47.719 -14.68 18.578 1 91.5 35 ARG B CA 1
ATOM 3122 C C . ARG B 1 35 ? -47.75 -15.68 19.734 1 91.5 35 ARG B C 1
ATOM 3124 O O . ARG B 1 35 ? -46.844 -16.516 19.844 1 91.5 35 ARG B O 1
ATOM 3131 N N . PRO B 1 36 ? -48.688 -15.555 20.656 1 89.62 36 PRO B N 1
ATOM 3132 C CA . PRO B 1 36 ? -48.781 -16.547 21.719 1 89.62 36 PRO B CA 1
ATOM 3133 C C . PRO B 1 36 ? -49.188 -17.938 21.203 1 89.62 36 PRO B C 1
ATOM 3135 O O . PRO B 1 36 ? -49.938 -18.047 20.219 1 89.62 36 PRO B O 1
ATOM 3138 N N . ASP B 1 37 ? -48.625 -18.969 21.766 1 85.69 37 ASP B N 1
ATOM 3139 C CA . ASP B 1 37 ? -49.031 -20.344 21.438 1 85.69 37 ASP B CA 1
ATOM 3140 C C . ASP B 1 37 ? -50.469 -20.625 21.875 1 85.69 37 ASP B C 1
ATOM 3142 O O . ASP B 1 37 ? -50.812 -20.438 23.031 1 85.69 37 ASP B O 1
ATOM 3146 N N . PRO B 1 38 ? -51.281 -20.953 21.016 1 85.31 38 PRO B N 1
ATOM 3147 C CA . PRO B 1 38 ? -52.656 -21.234 21.391 1 85.31 38 PRO B CA 1
ATOM 3148 C C . PRO B 1 38 ? -52.781 -22.344 22.422 1 85.31 38 PRO B C 1
ATOM 3150 O O . PRO B 1 38 ? -53.75 -22.391 23.188 1 85.31 38 PRO B O 1
ATOM 3153 N N . GLY B 1 39 ? -51.875 -23.281 22.469 1 86 39 GLY B N 1
ATOM 3154 C CA . GLY B 1 39 ? -51.906 -24.391 23.406 1 86 39 GLY B CA 1
ATOM 3155 C C . GLY B 1 39 ? -51.281 -24.062 24.75 1 86 39 GLY B C 1
ATOM 3156 O O . GLY B 1 39 ? -51.562 -24.734 25.75 1 86 39 GLY B O 1
ATOM 3157 N N . ASP B 1 40 ? -50.438 -23.172 24.781 1 86.44 40 ASP B N 1
ATOM 3158 C CA . ASP B 1 40 ? -49.75 -22.75 26 1 86.44 40 ASP B CA 1
ATOM 3159 C C . ASP B 1 40 ? -49.438 -21.25 25.969 1 86.44 40 ASP B C 1
ATOM 3161 O O . ASP B 1 40 ? -48.469 -20.812 25.344 1 86.44 40 ASP B O 1
ATOM 3165 N N . SER B 1 41 ? -50.25 -20.5 26.625 1 80.12 41 SER B N 1
ATOM 3166 C CA . SER B 1 41 ? -50.188 -19.047 26.531 1 80.12 41 SER B CA 1
ATOM 3167 C C . SER B 1 41 ? -48.844 -18.516 27.062 1 80.12 41 SER B C 1
ATOM 3169 O O . SER B 1 41 ? -48.5 -17.359 26.812 1 80.12 41 SER B O 1
ATOM 3171 N N . ARG B 1 42 ? -48.062 -19.406 27.641 1 81.81 42 ARG B N 1
ATOM 3172 C CA . ARG B 1 42 ? -46.781 -18.984 28.188 1 81.81 42 ARG B CA 1
ATOM 3173 C C . ARG B 1 42 ? -45.656 -19.125 27.125 1 81.81 42 ARG B C 1
ATOM 3175 O O . ARG B 1 42 ? -44.562 -18.656 27.344 1 81.81 42 ARG B O 1
ATOM 3182 N N . ARG B 1 43 ? -46.031 -19.75 26.109 1 87.06 43 ARG B N 1
ATOM 3183 C CA . ARG B 1 43 ? -45.062 -19.922 25.047 1 87.06 43 ARG B CA 1
ATOM 3184 C C . ARG B 1 43 ? -45.375 -19.047 23.844 1 87.06 43 ARG B C 1
ATOM 3186 O O . ARG B 1 43 ? -46.531 -18.734 23.594 1 87.06 43 ARG B O 1
ATOM 3193 N N . SER B 1 44 ? -44.312 -18.531 23.25 1 91.12 44 SER B N 1
ATOM 3194 C CA . SER B 1 44 ? -44.438 -17.719 22.047 1 91.12 44 SER B CA 1
ATOM 3195 C C . SER B 1 44 ? -44.062 -18.5 20.797 1 91.12 44 SER B C 1
ATOM 3197 O O . SER B 1 44 ? -43.219 -19.406 20.859 1 91.12 44 SER B O 1
ATOM 3199 N N . LEU B 1 45 ? -44.812 -18.297 19.734 1 93.25 45 LEU B N 1
ATOM 3200 C CA . LEU B 1 45 ? -44.469 -18.812 18.406 1 93.25 45 LEU B CA 1
ATOM 3201 C C . LEU B 1 45 ? -43.969 -17.703 17.5 1 93.25 45 LEU B C 1
ATOM 3203 O O . LEU B 1 45 ? -44.438 -16.562 17.594 1 93.25 45 LEU B O 1
ATOM 3207 N N . TYR B 1 46 ? -42.969 -18.031 16.625 1 94.25 46 TYR B N 1
ATOM 3208 C CA . TYR B 1 46 ? -42.344 -17.094 15.711 1 94.25 46 TYR B CA 1
ATOM 3209 C C . TYR B 1 46 ? -42.625 -17.438 14.258 1 94.25 46 TYR B C 1
ATOM 3211 O O . TYR B 1 46 ? -42.688 -18.625 13.898 1 94.25 46 TYR B O 1
ATOM 3219 N N . ARG B 1 47 ? -42.781 -16.469 13.492 1 91.62 47 ARG B N 1
ATOM 3220 C CA . ARG B 1 47 ? -43.094 -16.688 12.078 1 91.62 47 ARG B CA 1
ATOM 3221 C C . ARG B 1 47 ? -41.938 -17.375 11.375 1 91.62 47 ARG B C 1
ATOM 3223 O O . ARG B 1 47 ? -40.812 -16.812 11.305 1 91.62 47 ARG B O 1
ATOM 3230 N N . ALA B 1 48 ? -42.188 -18.531 10.812 1 90.31 48 ALA B N 1
ATOM 3231 C CA . ALA B 1 48 ? -41.156 -19.344 10.203 1 90.31 48 ALA B CA 1
ATOM 3232 C C . ALA B 1 48 ? -40.531 -18.625 9.016 1 90.31 48 ALA B C 1
ATOM 3234 O O . ALA B 1 48 ? -39.312 -18.672 8.812 1 90.31 48 ALA B O 1
ATOM 3235 N N . ALA B 1 49 ? -41.281 -17.938 8.281 1 88.25 49 ALA B N 1
ATOM 3236 C CA . ALA B 1 49 ? -40.781 -17.234 7.105 1 88.25 49 ALA B CA 1
ATOM 3237 C C . ALA B 1 49 ? -39.812 -16.109 7.504 1 88.25 49 ALA B C 1
ATOM 3239 O O . ALA B 1 49 ? -38.812 -15.883 6.852 1 88.25 49 ALA B O 1
ATOM 3240 N N . ASP B 1 50 ? -40.156 -15.383 8.562 1 89.75 50 ASP B N 1
ATOM 3241 C CA . ASP B 1 50 ? -39.281 -14.312 9.047 1 89.75 50 ASP B CA 1
ATOM 3242 C C . ASP B 1 50 ? -37.969 -14.867 9.539 1 89.75 50 ASP B C 1
ATOM 3244 O O . ASP B 1 50 ? -36.906 -14.289 9.258 1 89.75 50 ASP B O 1
ATOM 3248 N N . ILE B 1 51 ? -38.062 -15.961 10.188 1 90.88 51 ILE B N 1
ATOM 3249 C CA . ILE B 1 51 ? -36.875 -16.609 10.695 1 90.88 51 ILE B CA 1
ATOM 3250 C C . ILE B 1 51 ? -36 -17.109 9.531 1 90.88 51 ILE B C 1
ATOM 3252 O O . ILE B 1 51 ? -34.781 -16.922 9.523 1 90.88 51 ILE B O 1
ATOM 3256 N N . ALA B 1 52 ? -36.656 -17.703 8.586 1 86.31 52 ALA B N 1
ATOM 3257 C CA . ALA B 1 52 ? -35.938 -18.188 7.402 1 86.31 52 ALA B CA 1
ATOM 3258 C C . ALA B 1 52 ? -35.281 -17.031 6.656 1 86.31 52 ALA B C 1
ATOM 3260 O O . ALA B 1 52 ? -34.125 -17.141 6.227 1 86.31 52 ALA B O 1
ATOM 3261 N N . ASN B 1 53 ? -35.969 -15.938 6.559 1 84.88 53 ASN B N 1
ATOM 3262 C CA . ASN B 1 53 ? -35.438 -14.758 5.895 1 84.88 53 ASN B CA 1
ATOM 3263 C C . ASN B 1 53 ? -34.219 -14.211 6.641 1 84.88 53 ASN B C 1
ATOM 3265 O O . ASN B 1 53 ? -33.219 -13.859 6.023 1 84.88 53 ASN B O 1
ATOM 3269 N N . LEU B 1 54 ? -34.344 -14.102 7.918 1 86.56 54 LEU B N 1
ATOM 3270 C CA . LEU B 1 54 ? -33.25 -13.609 8.734 1 86.56 54 LEU B CA 1
ATOM 3271 C C . LEU B 1 54 ? -32.031 -14.555 8.664 1 86.56 54 LEU B C 1
ATOM 3273 O O . LEU B 1 54 ? -30.906 -14.109 8.594 1 86.56 54 LEU B O 1
ATOM 3277 N N . ALA B 1 55 ? -32.312 -15.805 8.68 1 84.5 55 ALA B N 1
ATOM 3278 C CA . ALA B 1 55 ? -31.234 -16.797 8.578 1 84.5 55 ALA B CA 1
ATOM 3279 C C . ALA B 1 55 ? -30.547 -16.719 7.223 1 84.5 55 ALA B C 1
ATOM 3281 O O . ALA B 1 55 ? -29.312 -16.828 7.145 1 84.5 55 ALA B O 1
ATOM 3282 N N . GLU B 1 56 ? -31.344 -16.594 6.23 1 81.94 56 GLU B N 1
ATOM 3283 C CA . GLU B 1 56 ? -30.781 -16.469 4.891 1 81.94 56 GLU B CA 1
ATOM 3284 C C . GLU B 1 56 ? -29.922 -15.203 4.766 1 81.94 56 GLU B C 1
ATOM 3286 O O . GLU B 1 56 ? -28.844 -15.242 4.184 1 81.94 56 GLU B O 1
ATOM 3291 N N . ARG B 1 57 ? -30.406 -14.164 5.305 1 76.38 57 ARG B N 1
ATOM 3292 C CA . ARG B 1 57 ? -29.656 -12.914 5.277 1 76.38 57 ARG B CA 1
ATOM 3293 C C . ARG B 1 57 ? -28.328 -13.062 6.031 1 76.38 57 ARG B C 1
ATOM 3295 O O . ARG B 1 57 ? -27.297 -12.594 5.566 1 76.38 57 ARG B O 1
ATOM 3302 N N . LYS B 1 58 ? -28.438 -13.672 7.129 1 78.62 58 LYS B N 1
ATOM 3303 C CA . LYS B 1 58 ? -27.25 -13.898 7.934 1 78.62 58 LYS B CA 1
ATOM 3304 C C . LYS B 1 58 ? -26.25 -14.781 7.195 1 78.62 58 LYS B C 1
ATOM 3306 O O . LYS B 1 58 ? -25.047 -14.523 7.223 1 78.62 58 LYS B O 1
ATOM 3311 N N . SER B 1 59 ? -26.734 -15.805 6.633 1 78.5 59 SER B N 1
ATOM 3312 C CA . SER B 1 59 ? -25.891 -16.703 5.863 1 78.5 59 SER B CA 1
ATOM 3313 C C . SER B 1 59 ? -25.25 -15.992 4.684 1 78.5 59 SER B C 1
ATOM 3315 O O . SER B 1 59 ? -24.062 -16.188 4.406 1 78.5 59 SER B O 1
ATOM 3317 N N . ARG B 1 60 ? -26.016 -15.188 4.066 1 71.56 60 ARG B N 1
ATOM 3318 C CA . ARG B 1 60 ? -25.5 -14.406 2.945 1 71.56 60 ARG B CA 1
ATOM 3319 C C . ARG B 1 60 ? -24.422 -13.438 3.404 1 71.56 60 ARG B C 1
ATOM 3321 O O . ARG B 1 60 ? -23.406 -13.266 2.729 1 71.56 60 ARG B O 1
ATOM 3328 N N . SER B 1 61 ? -24.703 -12.875 4.504 1 74.62 61 SER B N 1
ATOM 3329 C CA . SER B 1 61 ? -23.75 -11.914 5.051 1 74.62 61 SER B CA 1
ATOM 3330 C C . SER B 1 61 ? -22.453 -12.602 5.445 1 74.62 61 SER B C 1
ATOM 3332 O O . SER B 1 61 ? -21.359 -12.078 5.191 1 74.62 61 SER B O 1
ATOM 3334 N N . ARG B 1 62 ? -22.625 -13.711 6.016 1 77.56 62 ARG B N 1
ATOM 3335 C CA . ARG B 1 62 ? -21.438 -14.469 6.398 1 77.56 62 ARG B CA 1
ATOM 3336 C C . ARG B 1 62 ? -20.641 -14.898 5.172 1 77.56 62 ARG B C 1
ATOM 3338 O O . ARG B 1 62 ? -19.406 -14.828 5.168 1 77.56 62 ARG B O 1
ATOM 3345 N N . LYS B 1 63 ? -21.312 -15.32 4.207 1 78.81 63 LYS B N 1
ATOM 3346 C CA . LYS B 1 63 ? -20.656 -15.727 2.969 1 78.81 63 LYS B CA 1
ATOM 3347 C C . LYS B 1 63 ? -19.953 -14.539 2.305 1 78.81 63 LYS B C 1
ATOM 3349 O O . LYS B 1 63 ? -18.828 -14.664 1.821 1 78.81 63 LYS B O 1
ATOM 3354 N N . ALA B 1 64 ? -20.656 -13.477 2.348 1 81.06 64 ALA B N 1
ATOM 3355 C CA . ALA B 1 64 ? -20.078 -12.258 1.778 1 81.06 64 ALA B CA 1
ATOM 3356 C C . ALA B 1 64 ? -18.828 -11.836 2.551 1 81.06 64 ALA B C 1
ATOM 3358 O O . ALA B 1 64 ? -17.828 -11.422 1.954 1 81.06 64 ALA B O 1
ATOM 3359 N N . ALA B 1 65 ? -18.906 -11.977 3.789 1 82.12 65 ALA B N 1
ATOM 3360 C CA . ALA B 1 65 ? -17.781 -11.633 4.645 1 82.12 65 ALA B CA 1
ATOM 3361 C C . ALA B 1 65 ? -16.578 -12.539 4.363 1 82.12 65 ALA B C 1
ATOM 3363 O O . ALA B 1 65 ? -15.438 -12.086 4.332 1 82.12 65 ALA B O 1
ATOM 3364 N N . ASP B 1 66 ? -16.891 -13.734 4.168 1 82.88 66 ASP B N 1
ATOM 3365 C CA . ASP B 1 66 ? -15.828 -14.703 3.869 1 82.88 66 ASP B CA 1
ATOM 3366 C C . ASP B 1 66 ? -15.18 -14.406 2.521 1 82.88 66 ASP B C 1
ATOM 3368 O O . ASP B 1 66 ? -13.953 -14.492 2.385 1 82.88 66 ASP B O 1
ATOM 3372 N N . VAL B 1 67 ? -16 -14.094 1.636 1 83 67 VAL B N 1
ATOM 3373 C CA . VAL B 1 67 ? -15.508 -13.758 0.304 1 83 67 VAL B CA 1
ATOM 3374 C C . VAL B 1 67 ? -14.625 -12.516 0.377 1 83 67 VAL B C 1
ATOM 3376 O O . VAL B 1 67 ? -13.539 -12.484 -0.201 1 83 67 VAL B O 1
ATOM 3379 N N . ALA B 1 68 ? -15.07 -11.594 1.083 1 84.31 68 ALA B N 1
ATOM 3380 C CA . ALA B 1 68 ? -14.32 -10.344 1.211 1 84.31 68 ALA B CA 1
ATOM 3381 C C . ALA B 1 68 ? -12.984 -10.57 1.902 1 84.31 68 ALA B C 1
ATOM 3383 O O . ALA B 1 68 ? -11.953 -10.055 1.463 1 84.31 68 ALA B O 1
ATOM 3384 N N . ALA B 1 69 ? -12.992 -11.336 2.857 1 81.56 69 ALA B N 1
ATOM 3385 C CA . ALA B 1 69 ? -11.766 -11.625 3.604 1 81.56 69 ALA B CA 1
ATOM 3386 C C . ALA B 1 69 ? -10.781 -12.406 2.752 1 81.56 69 ALA B C 1
ATOM 3388 O O . ALA B 1 69 ? -9.562 -12.203 2.854 1 81.56 69 ALA B O 1
ATOM 3389 N N . GLY B 1 70 ? -11.25 -13.258 1.964 1 84.25 70 GLY B N 1
ATOM 3390 C CA . GLY B 1 70 ? -10.398 -14.062 1.098 1 84.25 70 GLY B CA 1
ATOM 3391 C C . GLY B 1 70 ? -9.875 -13.297 -0.104 1 84.25 70 GLY B C 1
ATOM 3392 O O . GLY B 1 70 ? -8.875 -13.68 -0.712 1 84.25 70 GLY B O 1
ATOM 3393 N N . ALA B 1 71 ? -10.492 -12.211 -0.355 1 84.44 71 ALA B N 1
ATOM 3394 C CA . ALA B 1 71 ? -10.219 -11.477 -1.588 1 84.44 71 ALA B CA 1
ATOM 3395 C C . ALA B 1 71 ? -8.836 -10.836 -1.55 1 84.44 71 ALA B C 1
ATOM 3397 O O . ALA B 1 71 ? -8.203 -10.648 -2.592 1 84.44 71 ALA B O 1
ATOM 3398 N N . ILE B 1 72 ? -8.312 -10.648 -0.378 1 86 72 ILE B N 1
ATOM 3399 C CA . ILE B 1 72 ? -7.031 -9.961 -0.319 1 86 72 ILE B CA 1
ATOM 3400 C C . ILE B 1 72 ? -5.906 -10.977 -0.125 1 86 72 ILE B C 1
ATOM 3402 O O . ILE B 1 72 ? -4.742 -10.602 0.037 1 86 72 ILE B O 1
ATOM 3406 N N . SER B 1 73 ? -6.246 -12.219 -0.081 1 83.19 73 SER B N 1
ATOM 3407 C CA . SER B 1 73 ? -5.27 -13.289 0.053 1 83.19 73 SER B CA 1
ATOM 3408 C C . SER B 1 73 ? -5.539 -14.414 -0.943 1 83.19 73 SER B C 1
ATOM 3410 O O . SER B 1 73 ? -5.871 -15.531 -0.55 1 83.19 73 SER B O 1
ATOM 3412 N N . TRP B 1 74 ? -5.371 -14.203 -2.176 1 77.19 74 TRP B N 1
ATOM 3413 C CA . TRP B 1 74 ? -5.379 -15.164 -3.275 1 77.19 74 TRP B CA 1
ATOM 3414 C C . TRP B 1 74 ? -6.805 -15.586 -3.619 1 77.19 74 TRP B C 1
ATOM 3416 O O . TRP B 1 74 ? -7.012 -16.578 -4.32 1 77.19 74 TRP B O 1
ATOM 3426 N N . GLY B 1 75 ? -7.816 -14.867 -3.115 1 79.5 75 GLY B N 1
ATOM 3427 C CA . GLY B 1 75 ? -9.203 -15.188 -3.406 1 79.5 75 GLY B CA 1
ATOM 3428 C C . GLY B 1 75 ? -9.711 -14.547 -4.684 1 79.5 75 GLY B C 1
ATOM 3429 O O . GLY B 1 75 ? -8.977 -14.453 -5.672 1 79.5 75 GLY B O 1
ATOM 3430 N N . GLU B 1 76 ? -10.984 -14.219 -4.695 1 85.38 76 GLU B N 1
ATOM 3431 C CA . GLU B 1 76 ? -11.617 -13.578 -5.848 1 85.38 76 GLU B CA 1
ATOM 3432 C C . GLU B 1 76 ? -10.914 -12.273 -6.203 1 85.38 76 GLU B C 1
ATOM 3434 O O . GLU B 1 76 ? -10.547 -11.5 -5.316 1 85.38 76 GLU B O 1
ATOM 3439 N N . PRO B 1 77 ? -10.742 -12.109 -7.531 1 89 77 PRO B N 1
ATOM 3440 C CA . PRO B 1 77 ? -10.086 -10.875 -7.949 1 89 77 PRO B CA 1
ATOM 3441 C C . PRO B 1 77 ? -10.797 -9.617 -7.441 1 89 77 PRO B C 1
ATOM 3443 O O . PRO B 1 77 ? -12.031 -9.57 -7.422 1 89 77 PRO B O 1
ATOM 3446 N N . VAL B 1 78 ? -10.023 -8.656 -7.102 1 88.44 78 VAL B N 1
ATOM 3447 C CA . VAL B 1 78 ? -10.617 -7.508 -6.43 1 88.44 78 VAL B CA 1
ATOM 3448 C C . VAL B 1 78 ? -10.586 -6.297 -7.355 1 88.44 78 VAL B C 1
ATOM 3450 O O . VAL B 1 78 ? -11.289 -5.309 -7.125 1 88.44 78 VAL B O 1
ATOM 3453 N N . LEU B 1 79 ? -9.688 -6.316 -8.375 1 91.75 79 LEU B N 1
ATOM 3454 C CA . LEU B 1 79 ? -9.508 -5.199 -9.297 1 91.75 79 LEU B CA 1
ATOM 3455 C C . LEU B 1 79 ? -9.367 -5.699 -10.734 1 91.75 79 LEU B C 1
ATOM 3457 O O . LEU B 1 79 ? -8.844 -6.789 -10.969 1 91.75 79 LEU B O 1
ATOM 3461 N N . ALA B 1 80 ? -9.836 -4.887 -11.602 1 93.38 80 ALA B N 1
ATOM 3462 C CA . ALA B 1 80 ? -9.547 -5.148 -13.008 1 93.38 80 ALA B CA 1
ATOM 3463 C C . ALA B 1 80 ? -8.172 -4.613 -13.398 1 93.38 80 ALA B C 1
ATOM 3465 O O . ALA B 1 80 ? -7.762 -3.543 -12.938 1 93.38 80 ALA B O 1
ATOM 3466 N N . SER B 1 81 ? -7.414 -5.34 -14.219 1 97.38 81 SER B N 1
ATOM 3467 C CA . SER B 1 81 ? -6.125 -4.867 -14.711 1 97.38 81 SER B CA 1
ATOM 3468 C C . SER B 1 81 ? -5.84 -5.406 -16.109 1 97.38 81 SER B C 1
ATOM 3470 O O . SER B 1 81 ? -6.117 -6.57 -16.406 1 97.38 81 SER B O 1
ATOM 3472 N N . ALA B 1 82 ? -5.336 -4.566 -16.922 1 97.88 82 ALA B N 1
ATOM 3473 C CA . ALA B 1 82 ? -4.953 -4.977 -18.266 1 97.88 82 ALA B CA 1
ATOM 3474 C C . ALA B 1 82 ? -3.455 -5.254 -18.344 1 97.88 82 ALA B C 1
ATOM 3476 O O . ALA B 1 82 ? -2.924 -5.508 -19.438 1 97.88 82 ALA B O 1
ATOM 3477 N N . ILE B 1 83 ? -2.736 -5.289 -17.297 1 98.38 83 ILE B N 1
ATOM 3478 C CA . ILE B 1 83 ? -1.281 -5.184 -17.297 1 98.38 83 ILE B CA 1
ATOM 3479 C C . ILE B 1 83 ? -0.664 -6.578 -17.375 1 98.38 83 ILE B C 1
ATOM 3481 O O . ILE B 1 83 ? 0.087 -6.879 -18.312 1 98.38 83 ILE B O 1
ATOM 3485 N N . THR B 1 84 ? -0.982 -7.469 -16.406 1 98.5 84 THR B N 1
ATOM 3486 C CA . THR B 1 84 ? -0.298 -8.75 -16.297 1 98.5 84 THR B CA 1
ATOM 3487 C C . THR B 1 84 ? -1.274 -9.852 -15.891 1 98.5 84 THR B C 1
ATOM 3489 O O . THR B 1 84 ? -2.162 -9.633 -15.062 1 98.5 84 THR B O 1
ATOM 3492 N N . THR B 1 85 ? -1.14 -10.953 -16.438 1 96.62 85 THR B N 1
ATOM 3493 C CA . THR B 1 85 ? -1.894 -12.125 -16 1 96.62 85 THR B CA 1
ATOM 3494 C C . THR B 1 85 ? -1.025 -13.375 -16.062 1 96.62 85 THR B C 1
ATOM 3496 O O . THR B 1 85 ? -0.009 -13.406 -16.75 1 96.62 85 THR B O 1
ATOM 3499 N N . VAL B 1 86 ? -1.295 -14.281 -15.195 1 94.56 86 VAL B N 1
ATOM 3500 C CA . VAL B 1 86 ? -0.722 -15.625 -15.234 1 94.56 86 VAL B CA 1
ATOM 3501 C C . VAL B 1 86 ? -1.781 -16.625 -15.695 1 94.56 86 VAL B C 1
ATOM 3503 O O . VAL B 1 86 ? -2.842 -16.75 -15.07 1 94.56 86 VAL B O 1
ATOM 3506 N N . SER B 1 87 ? -1.55 -17.25 -16.734 1 91.5 87 SER B N 1
ATOM 3507 C CA . SER B 1 87 ? -2.486 -18.203 -17.297 1 91.5 87 SER B CA 1
ATOM 3508 C C . SER B 1 87 ? -1.757 -19.422 -17.875 1 91.5 87 SER B C 1
ATOM 3510 O O . SER B 1 87 ? -0.777 -19.266 -18.609 1 91.5 87 SER B O 1
ATOM 3512 N N . GLY B 1 88 ? -2.229 -20.609 -17.469 1 88.56 88 GLY B N 1
ATOM 3513 C CA . GLY B 1 88 ? -1.622 -21.828 -17.984 1 88.56 88 GLY B CA 1
ATOM 3514 C C . GLY B 1 88 ? -0.168 -21.984 -17.578 1 88.56 88 GLY B C 1
ATOM 3515 O O . GLY B 1 88 ? 0.648 -22.469 -18.359 1 88.56 88 GLY B O 1
ATOM 3516 N N . GLY B 1 89 ? 0.155 -21.391 -16.516 1 90.88 89 GLY B N 1
ATOM 3517 C CA . GLY B 1 89 ? 1.503 -21.547 -15.984 1 90.88 89 GLY B CA 1
ATOM 3518 C C . GLY B 1 89 ? 2.5 -20.594 -16.625 1 90.88 89 GLY B C 1
ATOM 3519 O O . GLY B 1 89 ? 3.713 -20.797 -16.5 1 90.88 89 GLY B O 1
ATOM 3520 N N . ARG B 1 90 ? 1.961 -19.609 -17.297 1 95.62 90 ARG B N 1
ATOM 3521 C CA . ARG B 1 90 ? 2.832 -18.656 -17.969 1 95.62 90 ARG B CA 1
ATOM 3522 C C . ARG B 1 90 ? 2.484 -17.219 -17.578 1 95.62 90 ARG B C 1
ATOM 3524 O O . ARG B 1 90 ? 1.349 -16.938 -17.203 1 95.62 90 ARG B O 1
ATOM 3531 N N . LEU B 1 91 ? 3.443 -16.391 -17.672 1 97.75 91 LEU B N 1
ATOM 3532 C CA . LEU B 1 91 ? 3.324 -14.984 -17.328 1 97.75 91 LEU B CA 1
ATOM 3533 C C . LEU B 1 91 ? 3.182 -14.125 -18.578 1 97.75 91 LEU B C 1
ATOM 3535 O O . LEU B 1 91 ? 3.998 -14.219 -19.5 1 97.75 91 LEU B O 1
ATOM 3539 N N . TYR B 1 92 ? 2.152 -13.281 -18.609 1 98.06 92 TYR B N 1
ATOM 3540 C CA . TYR B 1 92 ? 1.897 -12.453 -19.781 1 98.06 92 TYR B CA 1
ATOM 3541 C C . TYR B 1 92 ? 1.834 -10.977 -19.406 1 98.06 92 TYR B C 1
ATOM 3543 O O . TYR B 1 92 ? 1.152 -10.609 -18.438 1 98.06 92 TYR B O 1
ATOM 3551 N N . TYR B 1 93 ? 2.562 -10.141 -20.094 1 98.44 93 TYR B N 1
ATOM 3552 C CA . TYR B 1 93 ? 2.459 -8.688 -20.031 1 98.44 93 TYR B CA 1
ATOM 3553 C C . TYR B 1 93 ? 1.599 -8.156 -21.172 1 98.44 93 TYR B C 1
ATOM 3555 O O . TYR B 1 93 ? 1.997 -8.211 -22.344 1 98.44 93 TYR B O 1
ATOM 3563 N N . ARG B 1 94 ? 0.426 -7.691 -20.797 1 97.69 94 ARG B N 1
ATOM 3564 C CA . ARG B 1 94 ? -0.548 -7.223 -21.781 1 97.69 94 ARG B CA 1
ATOM 3565 C C . ARG B 1 94 ? -0.675 -8.203 -22.938 1 97.69 94 ARG B C 1
ATOM 3567 O O . ARG B 1 94 ? -0.574 -7.812 -24.094 1 97.69 94 ARG B O 1
ATOM 3574 N N . GLY B 1 95 ? -0.713 -9.406 -22.547 1 96.75 95 GLY B N 1
ATOM 3575 C CA . GLY B 1 95 ? -1.006 -10.461 -23.516 1 96.75 95 GLY B CA 1
ATOM 3576 C C . GLY B 1 95 ? 0.238 -11.062 -24.141 1 96.75 95 GLY B C 1
ATOM 3577 O O . GLY B 1 95 ? 0.165 -12.086 -24.812 1 96.75 95 GLY B O 1
ATOM 3578 N N . ARG B 1 96 ? 1.369 -10.484 -23.891 1 97.81 96 ARG B N 1
ATOM 3579 C CA . ARG B 1 96 ? 2.611 -10.992 -24.484 1 97.81 96 ARG B CA 1
ATOM 3580 C C . ARG B 1 96 ? 3.377 -11.844 -23.469 1 97.81 96 ARG B C 1
ATOM 3582 O O . ARG B 1 96 ? 3.504 -11.469 -22.297 1 97.81 96 ARG B O 1
ATOM 3589 N N . ASP B 1 97 ? 3.873 -12.953 -23.953 1 98.12 97 ASP B N 1
ATOM 3590 C CA . ASP B 1 97 ? 4.562 -13.906 -23.094 1 98.12 97 ASP B CA 1
ATOM 3591 C C . ASP B 1 97 ? 5.871 -13.32 -22.562 1 98.12 97 ASP B C 1
ATOM 3593 O O . ASP B 1 97 ? 6.73 -12.906 -23.344 1 98.12 97 ASP B O 1
ATOM 3597 N N . ALA B 1 98 ? 6.051 -13.305 -21.312 1 98.5 98 ALA B N 1
ATOM 3598 C CA . ALA B 1 98 ? 7.195 -12.672 -20.656 1 98.5 98 ALA B CA 1
ATOM 3599 C C . ALA B 1 98 ? 8.5 -13.367 -21.047 1 98.5 98 ALA B C 1
ATOM 3601 O O . ALA B 1 98 ? 9.531 -12.719 -21.203 1 98.5 98 ALA B O 1
ATOM 3602 N N . ILE B 1 99 ? 8.484 -14.695 -21.188 1 98.31 99 ILE B N 1
ATOM 3603 C CA . ILE B 1 99 ? 9.68 -15.453 -21.531 1 98.31 99 ILE B CA 1
ATOM 3604 C C . ILE B 1 99 ? 10.141 -15.078 -22.953 1 98.31 99 ILE B C 1
ATOM 3606 O O . ILE B 1 99 ? 11.328 -14.875 -23.188 1 98.31 99 ILE B O 1
ATOM 3610 N N . ARG B 1 100 ? 9.195 -14.977 -23.812 1 98.06 100 ARG B N 1
ATOM 3611 C CA . ARG B 1 100 ? 9.523 -14.57 -25.172 1 98.06 100 ARG B CA 1
ATOM 3612 C C . ARG B 1 100 ? 10.078 -13.148 -25.203 1 98.06 100 ARG B C 1
ATOM 3614 O O . ARG B 1 100 ? 11.047 -12.875 -25.922 1 98.06 100 ARG B O 1
ATOM 3621 N N . LEU B 1 101 ? 9.461 -12.273 -24.469 1 98.31 101 LEU B N 1
ATOM 3622 C CA . LEU B 1 101 ? 9.945 -10.898 -24.406 1 98.31 101 LEU B CA 1
ATOM 3623 C C . LEU B 1 101 ? 11.375 -10.852 -23.875 1 98.31 101 LEU B C 1
ATOM 3625 O O . LEU B 1 101 ? 12.188 -10.055 -24.344 1 98.31 101 LEU B O 1
ATOM 3629 N N . ALA B 1 102 ? 11.711 -11.734 -22.938 1 98.56 102 ALA B N 1
ATOM 3630 C CA . ALA B 1 102 ? 13.016 -11.727 -22.281 1 98.56 102 ALA B CA 1
ATOM 3631 C C . ALA B 1 102 ? 14.109 -12.164 -23.25 1 98.56 102 ALA B C 1
ATOM 3633 O O . ALA B 1 102 ? 15.297 -11.969 -22.969 1 98.56 102 ALA B O 1
ATOM 3634 N N . GLU B 1 103 ? 13.742 -12.742 -24.344 1 97.88 103 GLU B N 1
ATOM 3635 C CA . GLU B 1 103 ? 14.727 -13.18 -25.328 1 97.88 103 GLU B CA 1
ATOM 3636 C C . GLU B 1 103 ? 15.32 -11.992 -26.078 1 97.88 103 GLU B C 1
ATOM 3638 O O . GLU B 1 103 ? 16.453 -12.055 -26.547 1 97.88 103 GLU B O 1
ATOM 3643 N N . THR B 1 104 ? 14.547 -10.867 -26.141 1 97.06 104 THR B N 1
ATOM 3644 C CA . THR B 1 104 ? 15.062 -9.836 -27.031 1 97.06 104 THR B CA 1
ATOM 3645 C C . THR B 1 104 ? 14.836 -8.445 -26.438 1 97.06 104 THR B C 1
ATOM 3647 O O . THR B 1 104 ? 15.617 -7.527 -26.672 1 97.06 104 THR B O 1
ATOM 3650 N N . GLU B 1 105 ? 13.766 -8.258 -25.656 1 97.81 105 GLU B N 1
ATOM 3651 C CA . GLU B 1 105 ? 13.344 -6.914 -25.266 1 97.81 105 GLU B CA 1
ATOM 3652 C C . GLU B 1 105 ? 14.148 -6.406 -24.062 1 97.81 105 GLU B C 1
ATOM 3654 O O . GLU B 1 105 ? 14.734 -7.195 -23.328 1 97.81 105 GLU B O 1
ATOM 3659 N N . THR B 1 106 ? 14.188 -5.113 -23.953 1 97.62 106 THR B N 1
ATOM 3660 C CA . THR B 1 106 ? 14.773 -4.441 -22.797 1 97.62 106 THR B CA 1
ATOM 3661 C C . THR B 1 106 ? 13.703 -4.086 -21.766 1 97.62 106 THR B C 1
ATOM 3663 O O . THR B 1 106 ? 12.508 -4.188 -22.047 1 97.62 106 THR B O 1
ATOM 3666 N N . LEU B 1 107 ? 14.141 -3.746 -20.562 1 98.19 107 LEU B N 1
ATOM 3667 C CA . LEU B 1 107 ? 13.188 -3.312 -19.547 1 98.19 107 LEU B CA 1
ATOM 3668 C C . LEU B 1 107 ? 12.422 -2.076 -20.016 1 98.19 107 LEU B C 1
ATOM 3670 O O . LEU B 1 107 ? 11.234 -1.934 -19.734 1 98.19 107 LEU B O 1
ATOM 3674 N N . GLU B 1 108 ? 13.133 -1.135 -20.75 1 96.56 108 GLU B N 1
ATOM 3675 C CA . GLU B 1 108 ? 12.477 0.071 -21.25 1 96.56 108 GLU B CA 1
ATOM 3676 C C . GLU B 1 108 ? 11.297 -0.274 -22.156 1 96.56 108 GLU B C 1
ATOM 3678 O O . GLU B 1 108 ? 10.219 0.311 -22.031 1 96.56 108 GLU B O 1
ATOM 3683 N N . ALA B 1 109 ? 11.547 -1.219 -23 1 96 109 ALA B N 1
ATOM 3684 C CA . ALA B 1 109 ? 10.5 -1.646 -23.922 1 96 109 ALA B CA 1
ATOM 3685 C C . ALA B 1 109 ? 9.344 -2.299 -23.172 1 96 109 ALA B C 1
ATOM 3687 O O . ALA B 1 109 ? 8.172 -2.035 -23.469 1 96 109 ALA B O 1
ATOM 3688 N N . VAL B 1 110 ? 9.625 -3.119 -22.25 1 97.56 110 VAL B N 1
ATOM 3689 C CA . VAL B 1 110 ? 8.609 -3.807 -21.453 1 97.56 110 VAL B CA 1
ATOM 3690 C C . VAL B 1 110 ? 7.855 -2.795 -20.594 1 97.56 110 VAL B C 1
ATOM 3692 O O . VAL B 1 110 ? 6.637 -2.9 -20.438 1 97.56 110 VAL B O 1
ATOM 3695 N N . ALA B 1 111 ? 8.586 -1.805 -20.016 1 97.56 111 ALA B N 1
ATOM 3696 C CA . ALA B 1 111 ? 7.938 -0.755 -19.234 1 97.56 111 ALA B CA 1
ATOM 3697 C C . ALA B 1 111 ? 6.898 -0.016 -20.062 1 97.56 111 ALA B C 1
ATOM 3699 O O . ALA B 1 111 ? 5.805 0.287 -19.578 1 97.56 111 ALA B O 1
ATOM 3700 N N . ARG B 1 112 ? 7.242 0.282 -21.281 1 95.94 112 ARG B N 1
ATOM 3701 C CA . ARG B 1 112 ? 6.301 0.928 -22.188 1 95.94 112 ARG B CA 1
ATOM 3702 C C . ARG B 1 112 ? 5.098 0.031 -22.469 1 95.94 112 ARG B C 1
ATOM 3704 O O . ARG B 1 112 ? 3.957 0.499 -22.469 1 95.94 112 ARG B O 1
ATOM 3711 N N . LEU B 1 113 ? 5.344 -1.228 -22.656 1 96.5 113 LEU B N 1
ATOM 3712 C CA . LEU B 1 113 ? 4.281 -2.199 -22.891 1 96.5 113 LEU B CA 1
ATOM 3713 C C . LEU B 1 113 ? 3.336 -2.266 -21.703 1 96.5 113 LEU B C 1
ATOM 3715 O O . LEU B 1 113 ? 2.113 -2.24 -21.859 1 96.5 113 LEU B O 1
ATOM 3719 N N . LEU B 1 114 ? 3.898 -2.326 -20.5 1 97.81 114 LEU B N 1
ATOM 3720 C CA . LEU B 1 114 ? 3.1 -2.445 -19.297 1 97.81 114 LEU B CA 1
ATOM 3721 C C . LEU B 1 114 ? 2.174 -1.245 -19.125 1 97.81 114 LEU B C 1
ATOM 3723 O O . LEU B 1 114 ? 1.047 -1.385 -18.656 1 97.81 114 LEU B O 1
ATOM 3727 N N . ARG B 1 115 ? 2.59 -0.041 -19.562 1 94.81 115 ARG B N 1
ATOM 3728 C CA . ARG B 1 115 ? 1.792 1.173 -19.422 1 94.81 115 ARG B CA 1
ATOM 3729 C C . ARG B 1 115 ? 0.798 1.3 -20.578 1 94.81 115 ARG B C 1
ATOM 3731 O O . ARG B 1 115 ? 0.004 2.242 -20.625 1 94.81 115 ARG B O 1
ATOM 3738 N N . GLY B 1 116 ? 0.852 0.435 -21.516 1 89.31 116 GLY B N 1
ATOM 3739 C CA . GLY B 1 116 ? -0.036 0.477 -22.672 1 89.31 116 GLY B CA 1
ATOM 3740 C C . GLY B 1 116 ? 0.425 1.443 -23.734 1 89.31 116 GLY B C 1
ATOM 3741 O O . GLY B 1 116 ? -0.374 1.888 -24.562 1 89.31 116 GLY B O 1
ATOM 3742 N N . GLY B 1 117 ? 1.535 1.901 -23.516 1 77.81 117 GLY B N 1
ATOM 3743 C CA . GLY B 1 117 ? 2.043 2.9 -24.438 1 77.81 117 GLY B CA 1
ATOM 3744 C C . GLY B 1 117 ? 2.586 2.301 -25.719 1 77.81 117 GLY B C 1
ATOM 3745 O O . GLY B 1 117 ? 2.848 1.098 -25.781 1 77.81 117 GLY B O 1
ATOM 3746 N N . HIS B 1 118 ? 2.215 3.213 -26.781 1 66.75 118 HIS B N 1
ATOM 3747 C CA . HIS B 1 118 ? 2.818 2.924 -28.078 1 66.75 118 HIS B CA 1
ATOM 3748 C C . HIS B 1 118 ? 3.789 4.023 -28.484 1 66.75 118 HIS B C 1
ATOM 3750 O O . HIS B 1 118 ? 3.705 5.152 -27.984 1 66.75 118 HIS B O 1
ATOM 3756 N N . GLY B 1 119 ? 4.91 3.729 -28.875 1 61.38 119 GLY B N 1
ATOM 3757 C CA . GLY B 1 119 ? 5.836 4.707 -29.422 1 61.38 119 GLY B CA 1
ATOM 3758 C C . GLY B 1 119 ? 7.109 4.844 -28.625 1 61.38 119 GLY B C 1
ATOM 3759 O O . GLY B 1 119 ? 7.387 4.02 -27.75 1 61.38 119 GLY B O 1
ATOM 3760 N N . ALA B 1 120 ? 7.797 5.902 -29 1 59.19 120 ALA B N 1
ATOM 3761 C CA . ALA B 1 120 ? 9.109 6.117 -28.406 1 59.19 120 ALA B CA 1
ATOM 3762 C C . ALA B 1 120 ? 8.984 6.711 -27 1 59.19 120 ALA B C 1
ATOM 3764 O O . ALA B 1 120 ? 8.062 7.48 -26.734 1 59.19 120 ALA B O 1
ATOM 3765 N N . ALA B 1 121 ? 9.664 6.059 -26.078 1 62.34 121 ALA B N 1
ATOM 3766 C CA . ALA B 1 121 ? 9.711 6.629 -24.734 1 62.34 121 ALA B CA 1
ATOM 3767 C C . ALA B 1 121 ? 10.508 7.934 -24.734 1 62.34 121 ALA B C 1
ATOM 3769 O O . ALA B 1 121 ? 11.68 7.957 -25.109 1 62.34 121 ALA B O 1
ATOM 3770 N N . LEU B 1 122 ? 9.875 9.023 -24.578 1 66.06 122 LEU B N 1
ATOM 3771 C CA . LEU B 1 122 ? 10.57 10.266 -24.266 1 66.06 122 LEU B CA 1
ATOM 3772 C C . LEU B 1 122 ? 10.906 10.344 -22.781 1 66.06 122 LEU B C 1
ATOM 3774 O O . LEU B 1 122 ? 10.172 9.812 -21.938 1 66.06 122 LEU B O 1
ATOM 3778 N N . LYS B 1 123 ? 12.195 10.438 -22.516 1 73.5 123 LYS B N 1
ATOM 3779 C CA . LYS B 1 123 ? 12.609 10.688 -21.141 1 73.5 123 LYS B CA 1
ATOM 3780 C C . LYS B 1 123 ? 13.422 11.969 -21.031 1 73.5 123 LYS B C 1
ATOM 3782 O O . LYS B 1 123 ? 13.969 12.453 -22.016 1 73.5 123 LYS B O 1
ATOM 3787 N N . ARG B 1 124 ? 13.312 12.492 -19.828 1 74.44 124 ARG B N 1
ATOM 3788 C CA . ARG B 1 124 ? 14.117 13.688 -19.562 1 74.44 124 ARG B CA 1
ATOM 3789 C C . ARG B 1 124 ? 15.586 13.328 -19.406 1 74.44 124 ARG B C 1
ATOM 3791 O O . ARG B 1 124 ? 15.922 12.281 -18.844 1 74.44 124 ARG B O 1
ATOM 3798 N N . THR B 1 125 ? 16.391 14.234 -19.906 1 77.19 125 THR B N 1
ATOM 3799 C CA . THR B 1 125 ? 17.828 13.992 -19.797 1 77.19 125 THR B CA 1
ATOM 3800 C C . THR B 1 125 ? 18.406 14.648 -18.547 1 77.19 125 THR B C 1
ATOM 3802 O O . THR B 1 125 ? 19.469 14.258 -18.078 1 77.19 125 THR B O 1
ATOM 3805 N N . ASP B 1 126 ? 17.688 15.586 -18 1 83.88 126 ASP B N 1
ATOM 3806 C CA . ASP B 1 126 ? 18.172 16.234 -16.781 1 83.88 126 ASP B CA 1
ATOM 3807 C C . ASP B 1 126 ? 17.688 15.5 -15.539 1 83.88 126 ASP B C 1
ATOM 3809 O O . ASP B 1 126 ? 16.516 15.609 -15.156 1 83.88 126 ASP B O 1
ATOM 3813 N N . ARG B 1 127 ? 18.641 14.656 -15.016 1 91 127 ARG B N 1
ATOM 3814 C CA . ARG B 1 127 ? 18.344 13.875 -13.82 1 91 127 ARG B CA 1
ATOM 3815 C C . ARG B 1 127 ? 19.312 14.211 -12.688 1 91 127 ARG B C 1
ATOM 3817 O O . ARG B 1 127 ? 20.469 14.516 -12.93 1 91 127 ARG B O 1
ATOM 3824 N N . PRO B 1 128 ? 18.781 14.219 -11.539 1 92.12 128 PRO B N 1
ATOM 3825 C CA . PRO B 1 128 ? 19.672 14.523 -10.414 1 92.12 128 PRO B CA 1
ATOM 3826 C C . PRO B 1 128 ? 20.75 13.453 -10.211 1 92.12 128 PRO B C 1
ATOM 3828 O O . PRO B 1 128 ? 20.547 12.297 -10.586 1 92.12 128 PRO B O 1
ATOM 3831 N N . GLU B 1 129 ? 21.828 13.898 -9.617 1 95.31 129 GLU B N 1
ATOM 3832 C CA . GLU B 1 129 ? 22.828 12.93 -9.172 1 95.31 129 GLU B CA 1
ATOM 3833 C C . GLU B 1 129 ? 22.25 11.977 -8.141 1 95.31 129 GLU B C 1
ATOM 3835 O O . GLU B 1 129 ? 21.484 12.391 -7.266 1 95.31 129 GLU B O 1
ATOM 3840 N N . PRO B 1 130 ? 22.641 10.734 -8.242 1 96.62 130 PRO B N 1
ATOM 3841 C CA . PRO B 1 130 ? 22.172 9.797 -7.223 1 96.62 130 PRO B CA 1
ATOM 3842 C C . PRO B 1 130 ? 22.562 10.211 -5.809 1 96.62 130 PRO B C 1
ATOM 3844 O O . PRO B 1 130 ? 23.656 10.742 -5.598 1 96.62 130 PRO B O 1
ATOM 3847 N N . PRO B 1 131 ? 21.672 10.016 -4.918 1 95.88 131 PRO B N 1
ATOM 3848 C CA . PRO B 1 131 ? 22.047 10.297 -3.531 1 95.88 131 PRO B CA 1
ATOM 3849 C C . PRO B 1 131 ? 23.188 9.414 -3.041 1 95.88 131 PRO B C 1
ATOM 3851 O O . PRO B 1 131 ? 23.422 8.328 -3.582 1 95.88 131 PRO B O 1
ATOM 3854 N N . GLN B 1 132 ? 23.875 9.914 -2.031 1 93.44 132 GLN B N 1
ATOM 3855 C CA . GLN B 1 132 ? 24.891 9.102 -1.372 1 93.44 132 GLN B CA 1
ATOM 3856 C C . GLN B 1 132 ? 24.25 8.125 -0.388 1 93.44 132 GLN B C 1
ATOM 3858 O O . GLN B 1 132 ? 23.219 8.422 0.214 1 93.44 132 GLN B O 1
ATOM 3863 N N . GLY B 1 133 ? 24.734 6.953 -0.303 1 92.12 133 GLY B N 1
ATOM 3864 C CA . GLY B 1 133 ? 24.281 5.914 0.608 1 92.12 133 GLY B CA 1
ATOM 3865 C C . GLY B 1 133 ? 25.25 4.746 0.709 1 92.12 133 GLY B C 1
ATOM 3866 O O . GLY B 1 133 ? 26.109 4.566 -0.155 1 92.12 133 GLY B O 1
ATOM 3867 N N . PRO B 1 134 ? 25.078 4.02 1.751 1 93.5 134 PRO B N 1
ATOM 3868 C CA . PRO B 1 134 ? 26.062 2.961 2.016 1 93.5 134 PRO B CA 1
ATOM 3869 C C . PRO B 1 134 ? 25.938 1.781 1.057 1 93.5 134 PRO B C 1
ATOM 3871 O O . PRO B 1 134 ? 26.844 0.967 0.943 1 93.5 134 PRO B O 1
ATOM 3874 N N . ASP B 1 135 ? 24.828 1.644 0.487 1 95.88 135 ASP B N 1
ATOM 3875 C CA . ASP B 1 135 ? 24.578 0.506 -0.396 1 95.88 135 ASP B CA 1
ATOM 3876 C C . ASP B 1 135 ? 23.5 0.824 -1.422 1 95.88 135 ASP B C 1
ATOM 3878 O O . ASP B 1 135 ? 22.984 1.947 -1.469 1 95.88 135 ASP B O 1
ATOM 3882 N N . LEU B 1 136 ? 23.219 -0.126 -2.33 1 97.06 136 LEU B N 1
ATOM 3883 C CA . LEU B 1 136 ? 22.281 0.061 -3.436 1 97.06 136 LEU B CA 1
ATOM 3884 C C . LEU B 1 136 ? 20.875 0.344 -2.914 1 97.06 136 LEU B C 1
ATOM 3886 O O . LEU B 1 136 ? 20.172 1.21 -3.445 1 97.06 136 LEU B O 1
ATOM 3890 N N . ARG B 1 137 ? 20.5 -0.373 -1.861 1 96.56 137 ARG B N 1
ATOM 3891 C CA . ARG B 1 137 ? 19.172 -0.245 -1.269 1 96.56 137 ARG B CA 1
ATOM 3892 C C . ARG B 1 137 ? 18.953 1.161 -0.721 1 96.56 137 ARG B C 1
ATOM 3894 O O . ARG B 1 137 ? 17.922 1.778 -0.979 1 96.56 137 ARG B O 1
ATOM 3901 N N . ALA B 1 138 ? 19.922 1.672 0.023 1 97.88 138 ALA B N 1
ATOM 3902 C CA . ALA B 1 138 ? 19.812 3.004 0.613 1 97.88 138 ALA B CA 1
ATOM 3903 C C . ALA B 1 138 ? 19.672 4.074 -0.467 1 97.88 138 ALA B C 1
ATOM 3905 O O . ALA B 1 138 ? 18.844 4.98 -0.351 1 97.88 138 ALA B O 1
ATOM 3906 N N . ARG B 1 139 ? 20.484 3.963 -1.52 1 98.44 139 ARG B N 1
ATOM 3907 C CA . ARG B 1 139 ? 20.406 4.938 -2.605 1 98.44 139 ARG B CA 1
ATOM 3908 C C . ARG B 1 139 ? 19.062 4.883 -3.305 1 98.44 139 ARG B C 1
ATOM 3910 O O . ARG B 1 139 ? 18.5 5.918 -3.686 1 98.44 139 ARG B O 1
ATOM 3917 N N . ALA B 1 140 ? 18.516 3.676 -3.482 1 98.62 140 ALA B N 1
ATOM 3918 C CA . ALA B 1 140 ? 17.203 3.51 -4.113 1 98.62 140 ALA B CA 1
ATOM 3919 C C . ALA B 1 140 ? 16.109 4.191 -3.301 1 98.62 140 ALA B C 1
ATOM 3921 O O . ALA B 1 140 ? 15.32 4.969 -3.842 1 98.62 140 ALA B O 1
ATOM 3922 N N . PHE B 1 141 ? 16.109 3.955 -1.955 1 98.75 141 PHE B N 1
ATOM 3923 C CA . PHE B 1 141 ? 15.109 4.535 -1.07 1 98.75 141 PHE B CA 1
ATOM 3924 C C . PHE B 1 141 ? 15.203 6.059 -1.067 1 98.75 141 PHE B C 1
ATOM 3926 O O . PHE B 1 141 ? 14.188 6.75 -1.207 1 98.75 141 PHE B O 1
ATOM 3933 N N . LEU B 1 142 ? 16.375 6.559 -0.974 1 98.5 142 LEU B N 1
ATOM 3934 C CA . LEU B 1 142 ? 16.578 8 -0.857 1 98.5 142 LEU B CA 1
ATOM 3935 C C . LEU B 1 142 ? 16.234 8.703 -2.168 1 98.5 142 LEU B C 1
ATOM 3937 O O . LEU B 1 142 ? 15.672 9.797 -2.162 1 98.5 142 LEU B O 1
ATOM 3941 N N . ALA B 1 143 ? 16.594 8.086 -3.289 1 98.56 143 ALA B N 1
ATOM 3942 C CA . ALA B 1 143 ? 16.297 8.688 -4.586 1 98.56 143 ALA B CA 1
ATOM 3943 C C . ALA B 1 143 ? 14.797 8.812 -4.809 1 98.56 143 ALA B C 1
ATOM 3945 O O . ALA B 1 143 ? 14.305 9.875 -5.199 1 98.56 143 ALA B O 1
ATOM 3946 N N . LEU B 1 144 ? 14.07 7.754 -4.562 1 98.75 144 LEU B N 1
ATOM 3947 C CA . LEU B 1 144 ? 12.625 7.797 -4.77 1 98.75 144 LEU B CA 1
ATOM 3948 C C . LEU B 1 144 ? 11.953 8.711 -3.75 1 98.75 144 LEU B C 1
ATOM 3950 O O . LEU B 1 144 ? 10.977 9.383 -4.066 1 98.75 144 LEU B O 1
ATOM 3954 N N . ALA B 1 145 ? 12.484 8.727 -2.506 1 98.69 145 ALA B N 1
ATOM 3955 C CA . ALA B 1 145 ? 11.914 9.594 -1.48 1 98.69 145 ALA B CA 1
ATOM 3956 C C . ALA B 1 145 ? 12.07 11.062 -1.855 1 98.69 145 ALA B C 1
ATOM 3958 O O . ALA B 1 145 ? 11.156 11.867 -1.631 1 98.69 145 ALA B O 1
ATOM 3959 N N . ALA B 1 146 ? 13.195 11.406 -2.387 1 98.12 146 ALA B N 1
ATOM 3960 C CA . ALA B 1 146 ? 13.414 12.789 -2.822 1 98.12 146 ALA B CA 1
ATOM 3961 C C . ALA B 1 146 ? 12.414 13.188 -3.9 1 98.12 146 ALA B C 1
ATOM 3963 O O . ALA B 1 146 ? 11.875 14.297 -3.875 1 98.12 146 ALA B O 1
ATOM 3964 N N . ARG B 1 147 ? 12.141 12.305 -4.82 1 98.06 147 ARG B N 1
ATOM 3965 C CA . ARG B 1 147 ? 11.164 12.57 -5.871 1 98.06 147 ARG B CA 1
ATOM 3966 C C . ARG B 1 147 ? 9.75 12.633 -5.301 1 98.06 147 ARG B C 1
ATOM 3968 O O . ARG B 1 147 ? 8.969 13.516 -5.652 1 98.06 147 ARG B O 1
ATOM 3975 N N . ALA B 1 148 ? 9.445 11.688 -4.422 1 98.19 148 ALA B N 1
ATOM 3976 C CA . ALA B 1 148 ? 8.117 11.641 -3.812 1 98.19 148 ALA B CA 1
ATOM 3977 C C . ALA B 1 148 ? 7.82 12.93 -3.055 1 98.19 148 ALA B C 1
ATOM 3979 O O . ALA B 1 148 ? 6.672 13.383 -3.016 1 98.19 148 ALA B O 1
ATOM 3980 N N . ALA B 1 149 ? 8.828 13.516 -2.5 1 97.06 149 ALA B N 1
ATOM 3981 C CA . ALA B 1 149 ? 8.695 14.734 -1.71 1 97.06 149 ALA B CA 1
ATOM 3982 C C . ALA B 1 149 ? 8.297 15.914 -2.592 1 97.06 149 ALA B C 1
ATOM 3984 O O . ALA B 1 149 ? 7.629 16.844 -2.135 1 97.06 149 ALA B O 1
ATOM 3985 N N . SER B 1 150 ? 8.656 15.844 -3.887 1 95.75 150 SER B N 1
ATOM 3986 C CA . SER B 1 150 ? 8.562 17.078 -4.66 1 95.75 150 SER B CA 1
ATOM 3987 C C . SER B 1 150 ? 7.68 16.891 -5.887 1 95.75 150 SER B C 1
ATOM 3989 O O . SER B 1 150 ? 7.117 17.859 -6.402 1 95.75 150 SER B O 1
ATOM 3991 N N . ASP B 1 151 ? 7.527 15.68 -6.41 1 97.06 151 ASP B N 1
ATOM 3992 C CA . ASP B 1 151 ? 6.789 15.461 -7.648 1 97.06 151 ASP B CA 1
ATOM 3993 C C . ASP B 1 151 ? 5.309 15.797 -7.477 1 97.06 151 ASP B C 1
ATOM 3995 O O . ASP B 1 151 ? 4.73 15.555 -6.418 1 97.06 151 ASP B O 1
ATOM 3999 N N . PRO B 1 152 ? 4.707 16.312 -8.461 1 96.06 152 PRO B N 1
ATOM 4000 C CA . PRO B 1 152 ? 3.275 16.609 -8.375 1 96.06 152 PRO B CA 1
ATOM 4001 C C . PRO B 1 152 ? 2.41 15.352 -8.391 1 96.06 152 PRO B C 1
ATOM 4003 O O . PRO B 1 152 ? 2.848 14.297 -8.867 1 96.06 152 PRO B O 1
ATOM 4006 N N . PRO B 1 153 ? 1.197 15.469 -7.898 1 96.06 153 PRO B N 1
ATOM 4007 C CA . PRO B 1 153 ? 0.269 14.336 -7.996 1 96.06 153 PRO B CA 1
ATOM 4008 C C . PRO B 1 153 ? 0.075 13.859 -9.43 1 96.06 153 PRO B C 1
ATOM 4010 O O . PRO B 1 153 ? 0.2 14.641 -10.375 1 96.06 153 PRO B O 1
ATOM 4013 N N . ALA B 1 154 ? -0.203 12.602 -9.586 1 96.38 154 ALA B N 1
ATOM 4014 C CA . ALA B 1 154 ? -0.404 12.008 -10.906 1 96.38 154 ALA B CA 1
ATOM 4015 C C . ALA B 1 154 ? -1.831 12.242 -11.398 1 96.38 154 ALA B C 1
ATOM 4017 O O . ALA B 1 154 ? -2.076 12.297 -12.602 1 96.38 154 ALA B O 1
ATOM 4018 N N . ARG B 1 155 ? -2.732 12.344 -10.492 1 90.5 155 ARG B N 1
ATOM 4019 C CA . ARG B 1 155 ? -4.145 12.492 -10.828 1 90.5 155 ARG B CA 1
ATOM 4020 C C . ARG B 1 155 ? -4.371 13.703 -11.727 1 90.5 155 ARG B C 1
ATOM 4022 O O . ARG B 1 155 ? -3.865 14.797 -11.445 1 90.5 155 ARG B O 1
ATOM 4029 N N . GLY B 1 156 ? -5.117 13.492 -12.844 1 87.81 156 GLY B N 1
ATOM 4030 C CA . GLY B 1 156 ? -5.539 14.578 -13.719 1 87.81 156 GLY B CA 1
ATOM 4031 C C . GLY B 1 156 ? -4.48 14.969 -14.734 1 87.81 156 GLY B C 1
ATOM 4032 O O . GLY B 1 156 ? -4.719 15.836 -15.578 1 87.81 156 GLY B O 1
ATOM 4033 N N . ARG B 1 157 ? -3.324 14.344 -14.734 1 93.44 157 ARG B N 1
ATOM 4034 C CA . ARG B 1 157 ? -2.26 14.695 -15.672 1 93.44 157 ARG B CA 1
ATOM 4035 C C . ARG B 1 157 ? -2.432 13.961 -17 1 93.44 157 ARG B C 1
ATOM 4037 O O . ARG B 1 157 ? -2.988 12.859 -17.031 1 93.44 157 ARG B O 1
ATOM 4044 N N . ALA B 1 158 ? -1.907 14.539 -18 1 92.25 158 ALA B N 1
ATOM 4045 C CA . ALA B 1 158 ? -2.031 13.984 -19.344 1 92.25 158 ALA B CA 1
ATOM 4046 C C . ALA B 1 158 ? -1.214 12.703 -19.5 1 92.25 158 ALA B C 1
ATOM 4048 O O . ALA B 1 158 ? -0.12 12.594 -18.938 1 92.25 158 ALA B O 1
ATOM 4049 N N . PRO B 1 159 ? -1.717 11.766 -20.297 1 90.06 159 PRO B N 1
ATOM 4050 C CA . PRO B 1 159 ? -1.04 10.477 -20.469 1 90.06 159 PRO B CA 1
ATOM 4051 C C . PRO B 1 159 ? 0.403 10.633 -20.953 1 90.06 159 PRO B C 1
ATOM 4053 O O . PRO B 1 159 ? 1.29 9.914 -20.469 1 90.06 159 PRO B O 1
ATOM 4056 N N . LEU B 1 160 ? 0.69 11.578 -21.812 1 90.19 160 LEU B N 1
ATOM 4057 C CA . LEU B 1 160 ? 2.041 11.758 -22.328 1 90.19 160 LEU B CA 1
ATOM 4058 C C . LEU B 1 160 ? 2.979 12.281 -21.25 1 90.19 160 LEU B C 1
ATOM 4060 O O . LEU B 1 160 ? 4.145 11.883 -21.188 1 90.19 160 LEU B O 1
ATOM 4064 N N . VAL B 1 161 ? 2.473 13.141 -20.422 1 92.75 161 VAL B N 1
ATOM 4065 C CA . VAL B 1 161 ? 3.26 13.68 -19.312 1 92.75 161 VAL B CA 1
ATOM 4066 C C . VAL B 1 161 ? 3.615 12.555 -18.344 1 92.75 161 VAL B C 1
ATOM 4068 O O . VAL B 1 161 ? 4.762 12.453 -17.906 1 92.75 161 VAL B O 1
ATOM 4071 N N . LEU B 1 162 ? 2.633 11.719 -18.094 1 94.44 162 LEU B N 1
ATOM 4072 C CA . LEU B 1 162 ? 2.855 10.602 -17.172 1 94.44 162 LEU B CA 1
ATOM 4073 C C . LEU B 1 162 ? 3.826 9.594 -17.781 1 94.44 162 LEU B C 1
ATOM 4075 O O . LEU B 1 162 ? 4.625 8.984 -17.062 1 94.44 162 LEU B O 1
ATOM 4079 N N . ALA B 1 163 ? 3.742 9.43 -19.078 1 93.38 163 ALA B N 1
ATOM 4080 C CA . ALA B 1 163 ? 4.66 8.508 -19.734 1 93.38 163 ALA B CA 1
ATOM 4081 C C . ALA B 1 163 ? 6.102 8.992 -19.625 1 93.38 163 ALA B C 1
ATOM 4083 O O . ALA B 1 163 ? 7.012 8.203 -19.375 1 93.38 163 ALA B O 1
ATOM 4084 N N . VAL B 1 164 ? 6.328 10.258 -19.828 1 93.25 164 VAL B N 1
ATOM 4085 C CA . VAL B 1 164 ? 7.66 10.844 -19.719 1 93.25 164 VAL B CA 1
ATOM 4086 C C . VAL B 1 164 ? 8.164 10.719 -18.281 1 93.25 164 VAL B C 1
ATOM 4088 O O . VAL B 1 164 ? 9.312 10.359 -18.047 1 93.25 164 VAL B O 1
ATOM 4091 N N . GLU B 1 165 ? 7.293 11.008 -17.375 1 94.38 165 GLU B N 1
ATOM 4092 C CA . GLU B 1 165 ? 7.645 10.906 -15.953 1 94.38 165 GLU B CA 1
ATOM 4093 C C . GLU B 1 165 ? 7.973 9.461 -15.578 1 94.38 165 GLU B C 1
ATOM 4095 O O . GLU B 1 165 ? 8.898 9.211 -14.797 1 94.38 165 GLU B O 1
ATOM 4100 N N . ALA B 1 166 ? 7.172 8.578 -16.094 1 96.12 166 ALA B N 1
ATOM 4101 C CA . ALA B 1 166 ? 7.395 7.16 -15.82 1 96.12 166 ALA B CA 1
ATOM 4102 C C . ALA B 1 166 ? 8.781 6.723 -16.281 1 96.12 166 ALA B C 1
ATOM 4104 O O . ALA B 1 166 ? 9.516 6.078 -15.523 1 96.12 166 ALA B O 1
ATOM 4105 N N . ALA B 1 167 ? 9.148 7.086 -17.469 1 95 167 ALA B N 1
ATOM 4106 C CA . ALA B 1 167 ? 10.453 6.734 -18.016 1 95 167 ALA B CA 1
ATOM 4107 C C . ALA B 1 167 ? 11.578 7.402 -17.234 1 95 167 ALA B C 1
ATOM 4109 O O . ALA B 1 167 ? 12.617 6.789 -16.984 1 95 167 ALA B O 1
ATOM 4110 N N . THR B 1 168 ? 11.352 8.602 -16.844 1 95.5 168 THR B N 1
ATOM 4111 C CA . THR B 1 168 ? 12.352 9.352 -16.094 1 95.5 168 THR B CA 1
ATOM 4112 C C . THR B 1 168 ? 12.562 8.734 -14.719 1 95.5 168 THR B C 1
ATOM 4114 O O . THR B 1 168 ? 13.703 8.617 -14.258 1 95.5 168 THR B O 1
ATOM 4117 N N . LEU B 1 169 ? 11.5 8.367 -14.078 1 96.88 169 LEU B N 1
ATOM 4118 C CA . LEU B 1 169 ? 11.594 7.773 -12.75 1 96.88 169 LEU B CA 1
ATOM 4119 C C . LEU B 1 169 ? 12.344 6.449 -12.797 1 96.88 169 LEU B C 1
ATOM 4121 O O . LEU B 1 169 ? 13.109 6.133 -11.883 1 96.88 169 LEU B O 1
ATOM 4125 N N . LEU B 1 170 ? 12.062 5.684 -13.789 1 97.06 170 LEU B N 1
ATOM 4126 C CA . LEU B 1 170 ? 12.789 4.434 -13.977 1 97.06 170 LEU B CA 1
ATOM 4127 C C . LEU B 1 170 ? 14.289 4.691 -14.109 1 97.06 170 LEU B C 1
ATOM 4129 O O . LEU B 1 170 ? 15.102 3.965 -13.539 1 97.06 170 LEU B O 1
ATOM 4133 N N . ASP B 1 171 ? 14.656 5.727 -14.828 1 97.12 171 ASP B N 1
ATOM 4134 C CA . ASP B 1 171 ? 16.047 6.102 -14.992 1 97.12 171 ASP B CA 1
ATOM 4135 C C . ASP B 1 171 ? 16.641 6.598 -13.672 1 97.12 171 ASP B C 1
ATOM 4137 O O . ASP B 1 171 ? 17.797 6.305 -13.352 1 97.12 171 ASP B O 1
ATOM 4141 N N . VAL B 1 172 ? 15.859 7.359 -12.938 1 97.69 172 VAL B N 1
ATOM 4142 C CA . VAL B 1 172 ? 16.312 7.887 -11.656 1 97.69 172 VAL B CA 1
ATOM 4143 C C . VAL B 1 172 ? 16.656 6.734 -10.711 1 97.69 172 VAL B C 1
ATOM 4145 O O . VAL B 1 172 ? 17.703 6.742 -10.062 1 97.69 172 VAL B O 1
ATOM 4148 N N . LEU B 1 173 ? 15.812 5.766 -10.625 1 98.5 173 LEU B N 1
ATOM 4149 C CA . LEU B 1 173 ? 16.062 4.613 -9.766 1 98.5 173 LEU B CA 1
ATOM 4150 C C . LEU B 1 173 ? 17.266 3.812 -10.266 1 98.5 173 LEU B C 1
ATOM 4152 O O . LEU B 1 173 ? 18.078 3.355 -9.469 1 98.5 173 LEU B O 1
ATOM 4156 N N . THR B 1 174 ? 17.344 3.684 -11.578 1 98.38 174 THR B N 1
ATOM 4157 C CA . THR B 1 174 ? 18.469 2.975 -12.164 1 98.38 174 THR B CA 1
ATOM 4158 C C . THR B 1 174 ? 19.781 3.686 -11.844 1 98.38 174 THR B C 1
ATOM 4160 O O . THR B 1 174 ? 20.766 3.045 -11.461 1 98.38 174 THR B O 1
ATOM 4163 N N . ASP B 1 175 ? 19.797 5.031 -12.016 1 98.12 175 ASP B N 1
ATOM 4164 C CA . ASP B 1 175 ? 20.984 5.816 -11.688 1 98.12 175 ASP B CA 1
ATOM 4165 C C . ASP B 1 175 ? 21.375 5.629 -10.227 1 98.12 175 ASP B C 1
ATOM 4167 O O . ASP B 1 175 ? 22.562 5.52 -9.898 1 98.12 175 ASP B O 1
ATOM 4171 N N . ALA B 1 176 ? 20.406 5.586 -9.344 1 98.5 176 ALA B N 1
ATOM 4172 C CA . ALA B 1 176 ? 20.656 5.418 -7.914 1 98.5 176 ALA B CA 1
ATOM 4173 C C . ALA B 1 176 ? 21.328 4.078 -7.629 1 98.5 176 ALA B C 1
ATOM 4175 O O . ALA B 1 176 ? 22.312 4.016 -6.891 1 98.5 176 ALA B O 1
ATOM 4176 N N . VAL B 1 177 ? 20.797 3.055 -8.25 1 98.06 177 VAL B N 1
ATOM 4177 C CA . VAL B 1 177 ? 21.312 1.704 -8.023 1 98.06 177 VAL B CA 1
ATOM 4178 C C . VAL B 1 177 ? 22.688 1.549 -8.68 1 98.06 177 VAL B C 1
ATOM 4180 O O . VAL B 1 177 ? 23.547 0.855 -8.148 1 98.06 177 VAL B O 1
ATOM 4183 N N . ALA B 1 178 ? 22.891 2.227 -9.812 1 97.25 178 ALA B N 1
ATOM 4184 C CA . ALA B 1 178 ? 24.172 2.178 -10.523 1 97.25 178 ALA B CA 1
ATOM 4185 C C . ALA B 1 178 ? 25.203 3.059 -9.836 1 97.25 178 ALA B C 1
ATOM 4187 O O . ALA B 1 178 ? 26.406 2.846 -9.992 1 97.25 178 ALA B O 1
ATOM 4188 N N . GLY B 1 179 ? 24.781 4.082 -9.133 1 97.06 179 GLY B N 1
ATOM 4189 C CA . GLY B 1 179 ? 25.672 4.996 -8.438 1 97.06 179 GLY B CA 1
ATOM 4190 C C . GLY B 1 179 ? 26.141 6.152 -9.305 1 97.06 179 GLY B C 1
ATOM 4191 O O . GLY B 1 179 ? 27 6.926 -8.898 1 97.06 179 GLY B O 1
ATOM 4192 N N . GLN B 1 180 ? 25.562 6.301 -10.508 1 95.75 180 GLN B N 1
ATOM 4193 C CA . GLN B 1 180 ? 25.922 7.367 -11.438 1 95.75 180 GLN B CA 1
ATOM 4194 C C . GLN B 1 180 ? 24.844 7.574 -12.492 1 95.75 180 GLN B C 1
ATOM 4196 O O . GLN B 1 180 ? 24.094 6.645 -12.805 1 95.75 180 GLN B O 1
ATOM 4201 N N . VAL B 1 181 ? 24.781 8.75 -12.961 1 95.75 181 VAL B N 1
ATOM 4202 C CA . VAL B 1 181 ? 23.891 9.047 -14.078 1 95.75 181 VAL B CA 1
ATOM 4203 C C . VAL B 1 181 ? 24.438 8.445 -15.359 1 95.75 181 VAL B C 1
ATOM 4205 O O . VAL B 1 181 ? 25.641 8.539 -15.633 1 95.75 181 VAL B O 1
ATOM 4208 N N . GLY B 1 182 ? 23.625 7.758 -16.062 1 91.62 182 GLY B N 1
ATOM 4209 C CA . GLY B 1 182 ? 24.094 7.145 -17.297 1 91.62 182 GLY B CA 1
ATOM 4210 C C . GLY B 1 182 ? 23.078 7.199 -18.422 1 91.62 182 GLY B C 1
ATOM 4211 O O . GLY B 1 182 ? 21.922 7.551 -18.188 1 91.62 182 GLY B O 1
ATOM 4212 N N . GLY B 1 183 ? 23.594 6.852 -19.594 1 90.81 183 GLY B N 1
ATOM 4213 C CA . GLY B 1 183 ? 22.734 6.754 -20.766 1 90.81 183 GLY B CA 1
ATOM 4214 C C . GLY B 1 183 ? 22.672 5.348 -21.344 1 90.81 183 GLY B C 1
ATOM 4215 O O . GLY B 1 183 ? 23.391 4.453 -20.891 1 90.81 183 GLY B O 1
ATOM 4216 N N . GLY B 1 184 ? 21.719 5.215 -22.266 1 92.69 184 GLY B N 1
ATOM 4217 C CA . GLY B 1 184 ? 21.578 3.916 -22.906 1 92.69 184 GLY B CA 1
ATOM 4218 C C . GLY B 1 184 ? 20.641 2.977 -22.156 1 92.69 184 GLY B C 1
ATOM 4219 O O . GLY B 1 184 ? 19.953 3.391 -21.234 1 92.69 184 GLY B O 1
ATOM 4220 N N . ALA B 1 185 ? 20.75 1.708 -22.531 1 96 185 ALA B N 1
ATOM 4221 C CA . ALA B 1 185 ? 19.828 0.723 -21.969 1 96 185 ALA B CA 1
ATOM 4222 C C . ALA B 1 185 ? 20.141 0.426 -20.516 1 96 185 ALA B C 1
ATOM 4224 O O . ALA B 1 185 ? 21.312 0.352 -20.125 1 96 185 ALA B O 1
ATOM 4225 N N . ILE B 1 186 ? 19.188 0.21 -19.719 1 97.75 186 ILE B N 1
ATOM 4226 C CA . ILE B 1 186 ? 19.281 0.029 -18.281 1 97.75 186 ILE B CA 1
ATOM 4227 C C . ILE B 1 186 ? 20.203 -1.152 -17.969 1 97.75 186 ILE B C 1
ATOM 4229 O O . ILE B 1 186 ? 21.062 -1.062 -17.094 1 97.75 186 ILE B O 1
ATOM 4233 N N . HIS B 1 187 ? 20.016 -2.268 -18.719 1 98.38 187 HIS B N 1
ATOM 4234 C CA . HIS B 1 187 ? 20.812 -3.453 -18.406 1 98.38 187 HIS B CA 1
ATOM 4235 C C . HIS B 1 187 ? 22.297 -3.207 -18.672 1 98.38 187 HIS B C 1
ATOM 4237 O O . HIS B 1 187 ? 23.141 -3.709 -17.938 1 98.38 187 HIS B O 1
ATOM 4243 N N . ASN B 1 188 ? 22.625 -2.395 -19.672 1 97.56 188 ASN B N 1
ATOM 4244 C CA . ASN B 1 188 ? 24.016 -2.07 -19.953 1 97.56 188 ASN B CA 1
ATOM 4245 C C . ASN B 1 188 ? 24.609 -1.137 -18.891 1 97.56 188 ASN B C 1
ATOM 4247 O O . ASN B 1 188 ? 25.766 -1.269 -18.531 1 97.56 188 ASN B O 1
ATOM 4251 N N . ARG B 1 189 ? 23.812 -0.218 -18.438 1 97.12 189 ARG B N 1
ATOM 4252 C CA . ARG B 1 189 ? 24.25 0.699 -17.391 1 97.12 189 ARG B CA 1
ATOM 4253 C C . ARG B 1 189 ? 24.578 -0.055 -16.109 1 97.12 189 ARG B C 1
ATOM 4255 O O . ARG B 1 189 ? 25.594 0.21 -15.469 1 97.12 189 ARG B O 1
ATOM 4262 N N . LEU B 1 190 ? 23.719 -0.986 -15.734 1 98.19 190 LEU B N 1
ATOM 4263 C CA . LEU B 1 190 ? 23.938 -1.774 -14.531 1 98.19 190 LEU B CA 1
ATOM 4264 C C . LEU B 1 190 ? 25.109 -2.727 -14.703 1 98.19 190 LEU B C 1
ATOM 4266 O O . LEU B 1 190 ? 25.922 -2.893 -13.789 1 98.19 190 LEU B O 1
ATOM 4270 N N . ALA B 1 191 ? 25.203 -3.352 -15.891 1 97.81 191 ALA B N 1
ATOM 4271 C CA . ALA B 1 191 ? 26.328 -4.234 -16.188 1 97.81 191 ALA B CA 1
ATOM 4272 C C . ALA B 1 191 ? 27.656 -3.49 -16.047 1 97.81 191 ALA B C 1
ATOM 4274 O O . ALA B 1 191 ? 28.609 -4.004 -15.453 1 97.81 191 ALA B O 1
ATOM 4275 N N . LEU B 1 192 ? 27.672 -2.293 -16.594 1 96.5 192 LEU B N 1
ATOM 4276 C CA . LEU B 1 192 ? 28.875 -1.476 -16.531 1 96.5 192 LEU B CA 1
ATOM 4277 C C . LEU B 1 192 ? 29.203 -1.112 -15.086 1 96.5 192 LEU B C 1
ATOM 4279 O O . LEU B 1 192 ? 30.344 -1.255 -14.648 1 96.5 192 LEU B O 1
ATOM 4283 N N . ALA B 1 193 ? 28.266 -0.699 -14.328 1 96.62 193 ALA B N 1
ATOM 4284 C CA . ALA B 1 193 ? 28.438 -0.278 -12.938 1 96.62 193 ALA B CA 1
ATOM 4285 C C . ALA B 1 193 ? 28.938 -1.434 -12.078 1 96.62 193 ALA B C 1
ATOM 4287 O O . ALA B 1 193 ? 29.656 -1.22 -11.094 1 96.62 193 ALA B O 1
ATOM 4288 N N . TRP B 1 194 ? 28.594 -2.633 -12.531 1 97.06 194 TRP B N 1
ATOM 4289 C CA . TRP B 1 194 ? 28.875 -3.773 -11.664 1 97.06 194 TRP B CA 1
ATOM 4290 C C . TRP B 1 194 ? 29.969 -4.645 -12.266 1 97.06 194 TRP B C 1
ATOM 4292 O O . TRP B 1 194 ? 30.062 -5.836 -11.953 1 97.06 194 TRP B O 1
ATOM 4302 N N . GLY B 1 195 ? 30.672 -4.191 -13.227 1 95.06 195 GLY B N 1
ATOM 4303 C CA . GLY B 1 195 ? 31.906 -4.801 -13.695 1 95.06 195 GLY B CA 1
ATOM 4304 C C . GLY B 1 195 ? 31.688 -5.898 -14.719 1 95.06 195 GLY B C 1
ATOM 4305 O O . GLY B 1 195 ? 32.531 -6.77 -14.898 1 95.06 195 GLY B O 1
ATOM 4306 N N . GLN B 1 196 ? 30.516 -6.094 -15.336 1 93.81 196 GLN B N 1
ATOM 4307 C CA . GLN B 1 196 ? 30.219 -7.105 -16.344 1 93.81 196 GLN B CA 1
ATOM 4308 C C . GLN B 1 196 ? 30.5 -6.59 -17.75 1 93.81 196 GLN B C 1
ATOM 4310 O O . GLN B 1 196 ? 30.562 -7.367 -18.703 1 93.81 196 GLN B O 1
ATOM 4315 N N . GLY B 1 197 ? 30.703 -5.254 -17.938 1 86.06 197 GLY B N 1
ATOM 4316 C CA . GLY B 1 197 ? 30.828 -4.656 -19.266 1 86.06 197 GLY B CA 1
ATOM 4317 C C . GLY B 1 197 ? 29.531 -4.656 -20.047 1 86.06 197 GLY B C 1
ATOM 4318 O O . GLY B 1 197 ? 28.641 -5.465 -19.766 1 86.06 197 GLY B O 1
ATOM 4319 N N . PRO B 1 198 ? 29.391 -3.783 -20.984 1 86.62 198 PRO B N 1
ATOM 4320 C CA . PRO B 1 198 ? 28.188 -3.74 -21.812 1 86.62 198 PRO B CA 1
ATOM 4321 C C . PRO B 1 198 ? 28.219 -4.754 -22.953 1 86.62 198 PRO B C 1
ATOM 4323 O O . PRO B 1 198 ? 29.297 -5.113 -23.438 1 86.62 198 PRO B O 1
ATOM 4326 N N . GLY B 1 199 ? 27.062 -5.305 -23.312 1 88 199 GLY B N 1
ATOM 4327 C CA . GLY B 1 199 ? 26.891 -6.094 -24.516 1 88 199 GLY B CA 1
ATOM 4328 C C . GLY B 1 199 ? 27.328 -7.539 -24.359 1 88 199 GLY B C 1
ATOM 4329 O O . GLY B 1 199 ? 27.188 -8.344 -25.281 1 88 199 GLY B O 1
ATOM 4330 N N . GLY B 1 200 ? 27.828 -7.957 -23.203 1 91.44 200 GLY B N 1
ATOM 4331 C CA . GLY B 1 200 ? 28.281 -9.32 -22.984 1 91.44 200 GLY B CA 1
ATOM 4332 C C . GLY B 1 200 ? 27.219 -10.203 -22.344 1 91.44 200 GLY B C 1
ATOM 4333 O O . GLY B 1 200 ? 26.078 -9.797 -22.203 1 91.44 200 GLY B O 1
ATOM 4334 N N . PRO B 1 201 ? 27.625 -11.469 -22.062 1 94.44 201 PRO B N 1
ATOM 4335 C CA . PRO B 1 201 ? 26.688 -12.43 -21.5 1 94.44 201 PRO B CA 1
ATOM 4336 C C . PRO B 1 201 ? 26.109 -11.977 -20.156 1 94.44 201 PRO B C 1
ATOM 4338 O O . PRO B 1 201 ? 24.953 -12.242 -19.859 1 94.44 201 PRO B O 1
ATOM 4341 N N . GLY B 1 202 ? 27.031 -11.32 -19.391 1 97.12 202 GLY B N 1
ATOM 4342 C CA . GLY B 1 202 ? 26.547 -10.805 -18.125 1 97.12 202 GLY B CA 1
ATOM 4343 C C . GLY B 1 202 ? 25.469 -9.742 -18.281 1 97.12 202 GLY B C 1
ATOM 4344 O O . GLY B 1 202 ? 24.453 -9.773 -17.578 1 97.12 202 GLY B O 1
ATOM 4345 N N . ALA B 1 203 ? 25.688 -8.828 -19.203 1 97.94 203 ALA B N 1
ATOM 4346 C CA . ALA B 1 203 ? 24.688 -7.789 -19.5 1 97.94 203 ALA B CA 1
ATOM 4347 C C . ALA B 1 203 ? 23.391 -8.406 -20 1 97.94 203 ALA B C 1
ATOM 4349 O O . ALA B 1 203 ? 22.297 -7.945 -19.656 1 97.94 203 ALA B O 1
ATOM 4350 N N . ASP B 1 204 ? 23.516 -9.391 -20.828 1 98.06 204 ASP B N 1
ATOM 4351 C CA . ASP B 1 204 ? 22.328 -10.055 -21.375 1 98.06 204 ASP B CA 1
ATOM 4352 C C . ASP B 1 204 ? 21.547 -10.75 -20.266 1 98.06 204 ASP B C 1
ATOM 4354 O O . ASP B 1 204 ? 20.312 -10.742 -20.266 1 98.06 204 ASP B O 1
ATOM 4358 N N . LEU B 1 205 ? 22.234 -11.414 -19.375 1 98.31 205 LEU B N 1
ATOM 4359 C CA . LEU B 1 205 ? 21.578 -12.062 -18.25 1 98.31 205 LEU B CA 1
ATOM 4360 C C . LEU B 1 205 ? 20.844 -11.047 -17.375 1 98.31 205 LEU B C 1
ATOM 4362 O O . LEU B 1 205 ? 19.703 -11.281 -16.953 1 98.31 205 LEU B O 1
ATOM 4366 N N . ILE B 1 206 ? 21.5 -9.891 -17.125 1 98.75 206 ILE B N 1
ATOM 4367 C CA . ILE B 1 206 ? 20.875 -8.812 -16.375 1 98.75 206 ILE B CA 1
ATOM 4368 C C . ILE B 1 206 ? 19.625 -8.328 -17.125 1 98.75 206 ILE B C 1
ATOM 4370 O O . ILE B 1 206 ? 18.578 -8.125 -16.516 1 98.75 206 ILE B O 1
ATOM 4374 N N . ARG B 1 207 ? 19.703 -8.195 -18.422 1 98.75 207 ARG B N 1
ATOM 4375 C CA . ARG B 1 207 ? 18.578 -7.766 -19.234 1 98.75 207 ARG B CA 1
ATOM 4376 C C . ARG B 1 207 ? 17.391 -8.719 -19.078 1 98.75 207 ARG B C 1
ATOM 4378 O O . ARG B 1 207 ? 16.266 -8.281 -18.875 1 98.75 207 ARG B O 1
ATOM 4385 N N . ARG B 1 208 ? 17.656 -9.992 -19.172 1 98.81 208 ARG B N 1
ATOM 4386 C CA . ARG B 1 208 ? 16.625 -11.008 -19.078 1 98.81 208 ARG B CA 1
ATOM 4387 C C . ARG B 1 208 ? 15.961 -10.992 -17.703 1 98.81 208 ARG B C 1
ATOM 4389 O O . ARG B 1 208 ? 14.742 -11.109 -17.594 1 98.81 208 ARG B O 1
ATOM 4396 N N . ILE B 1 209 ? 16.781 -10.844 -16.656 1 98.81 209 ILE B N 1
ATOM 4397 C CA . ILE B 1 209 ? 16.266 -10.773 -15.297 1 98.81 209 ILE B CA 1
ATOM 4398 C C . ILE B 1 209 ? 15.289 -9.602 -15.18 1 98.81 209 ILE B C 1
ATOM 4400 O O . ILE B 1 209 ? 14.172 -9.773 -14.688 1 98.81 209 ILE B O 1
ATOM 4404 N N . LEU B 1 210 ? 15.711 -8.445 -15.656 1 98.94 210 LEU B N 1
ATOM 4405 C CA . LEU B 1 210 ? 14.898 -7.238 -15.555 1 98.94 210 LEU B CA 1
ATOM 4406 C C . LEU B 1 210 ? 13.555 -7.43 -16.25 1 98.94 210 LEU B C 1
ATOM 4408 O O . LEU B 1 210 ? 12.516 -7.043 -15.711 1 98.94 210 LEU B O 1
ATOM 4412 N N . VAL B 1 211 ? 13.539 -8.07 -17.344 1 98.88 211 VAL B N 1
ATOM 4413 C CA . VAL B 1 211 ? 12.312 -8.281 -18.109 1 98.88 211 VAL B CA 1
ATOM 4414 C C . VAL B 1 211 ? 11.43 -9.297 -17.391 1 98.88 211 VAL B C 1
ATOM 4416 O O . VAL B 1 211 ? 10.227 -9.078 -17.234 1 98.88 211 VAL B O 1
ATOM 4419 N N . LEU B 1 212 ? 11.945 -10.344 -16.891 1 98.88 212 LEU B N 1
ATOM 4420 C CA . LEU B 1 212 ? 11.195 -11.469 -16.344 1 98.88 212 LEU B CA 1
ATOM 4421 C C . LEU B 1 212 ? 10.555 -11.102 -15.008 1 98.88 212 LEU B C 1
ATOM 4423 O O . LEU B 1 212 ? 9.539 -11.688 -14.617 1 98.88 212 LEU B O 1
ATOM 4427 N N . VAL B 1 213 ? 11.102 -10.102 -14.273 1 98.5 213 VAL B N 1
ATOM 4428 C CA . VAL B 1 213 ? 10.555 -9.789 -12.961 1 98.5 213 VAL B CA 1
ATOM 4429 C C . VAL B 1 213 ? 9.93 -8.391 -12.977 1 98.5 213 VAL B C 1
ATOM 4431 O O . VAL B 1 213 ? 9.68 -7.809 -11.922 1 98.5 213 VAL B O 1
ATOM 4434 N N . ALA B 1 214 ? 9.625 -7.852 -14.148 1 98.81 214 ALA B N 1
ATOM 4435 C CA . ALA B 1 214 ? 9.133 -6.484 -14.312 1 98.81 214 ALA B CA 1
ATOM 4436 C C . ALA B 1 214 ? 7.766 -6.309 -13.648 1 98.81 214 ALA B C 1
ATOM 4438 O O . ALA B 1 214 ? 7.43 -5.219 -13.18 1 98.81 214 ALA B O 1
ATOM 4439 N N . ASP B 1 215 ? 6.957 -7.312 -13.695 1 98.75 215 ASP B N 1
ATOM 4440 C CA . ASP B 1 215 ? 5.641 -7.281 -13.07 1 98.75 215 ASP B CA 1
ATOM 4441 C C . ASP B 1 215 ? 5.117 -8.695 -12.82 1 98.75 215 ASP B C 1
ATOM 4443 O O . ASP B 1 215 ? 5.629 -9.656 -13.391 1 98.75 215 ASP B O 1
ATOM 4447 N N . HIS B 1 216 ? 4.207 -8.82 -11.922 1 98 216 HIS B N 1
ATOM 4448 C CA . HIS B 1 216 ? 3.629 -10.117 -11.602 1 98 216 HIS B CA 1
ATOM 4449 C C . HIS B 1 216 ? 2.225 -9.969 -11.023 1 98 216 HIS B C 1
ATOM 4451 O O . HIS B 1 216 ? 1.943 -10.453 -9.93 1 98 216 HIS B O 1
ATOM 4457 N N . GLU B 1 217 ? 1.398 -9.234 -11.836 1 96.62 217 GLU B N 1
ATOM 4458 C CA . GLU B 1 217 ? 0.006 -8.984 -11.484 1 96.62 217 GLU B CA 1
ATOM 4459 C C . GLU B 1 217 ? -0.094 -8.133 -10.219 1 96.62 217 GLU B C 1
ATOM 4461 O O . GLU B 1 217 ? 0.521 -7.066 -10.133 1 96.62 217 GLU B O 1
ATOM 4466 N N . LEU B 1 218 ? -0.957 -8.484 -9.242 1 96.44 218 LEU B N 1
ATOM 4467 C CA . LEU B 1 218 ? -1.125 -7.684 -8.031 1 96.44 218 LEU B CA 1
ATOM 4468 C C . LEU B 1 218 ? -0.313 -8.266 -6.879 1 96.44 218 LEU B C 1
ATOM 4470 O O . LEU B 1 218 ? -0.836 -8.445 -5.777 1 96.44 218 LEU B O 1
ATOM 4474 N N . ASN B 1 219 ? 0.958 -8.555 -7.191 1 96.25 219 ASN B N 1
ATOM 4475 C CA . ASN B 1 219 ? 1.818 -8.867 -6.059 1 96.25 219 ASN B CA 1
ATOM 4476 C C . ASN B 1 219 ? 1.762 -7.777 -4.992 1 96.25 219 ASN B C 1
ATOM 4478 O O . ASN B 1 219 ? 1.229 -6.691 -5.234 1 96.25 219 ASN B O 1
ATOM 4482 N N . ALA B 1 220 ? 2.277 -8 -3.816 1 97.5 220 ALA B N 1
ATOM 4483 C CA . ALA B 1 220 ? 2.113 -7.125 -2.662 1 97.5 220 ALA B CA 1
ATOM 4484 C C . ALA B 1 220 ? 2.619 -5.719 -2.965 1 97.5 220 ALA B C 1
ATOM 4486 O O . ALA B 1 220 ? 1.958 -4.73 -2.637 1 97.5 220 ALA B O 1
ATOM 4487 N N . SER B 1 221 ? 3.805 -5.574 -3.592 1 98.69 221 SER B N 1
ATOM 4488 C CA . SER B 1 221 ? 4.359 -4.25 -3.859 1 98.69 221 SER B CA 1
ATOM 4489 C C . SER B 1 221 ? 3.564 -3.525 -4.941 1 98.69 221 SER B C 1
ATOM 4491 O O . SER B 1 221 ? 3.35 -2.314 -4.852 1 98.69 221 SER B O 1
ATOM 4493 N N . ALA B 1 222 ? 3.084 -4.211 -5.969 1 98.56 222 ALA B N 1
ATOM 4494 C CA . ALA B 1 222 ? 2.229 -3.588 -6.977 1 98.56 222 ALA B CA 1
ATOM 4495 C C . ALA B 1 222 ? 0.909 -3.125 -6.367 1 98.56 222 ALA B C 1
ATOM 4497 O O . ALA B 1 222 ? 0.391 -2.064 -6.727 1 98.56 222 ALA B O 1
ATOM 4498 N N . PHE B 1 223 ? 0.373 -3.953 -5.473 1 98.44 223 PHE B N 1
ATOM 4499 C CA . PHE B 1 223 ? -0.875 -3.586 -4.812 1 98.44 223 PHE B CA 1
ATOM 4500 C C . PHE B 1 223 ? -0.684 -2.35 -3.943 1 98.44 223 PHE B C 1
ATOM 4502 O O . PHE B 1 223 ? -1.538 -1.461 -3.922 1 98.44 223 PHE B O 1
ATOM 4509 N N . ALA B 1 224 ? 0.412 -2.275 -3.223 1 98.75 224 ALA B N 1
ATOM 4510 C CA . ALA B 1 224 ? 0.727 -1.072 -2.457 1 98.75 224 ALA B CA 1
ATOM 4511 C C . ALA B 1 224 ? 0.81 0.15 -3.367 1 98.75 224 ALA B C 1
ATOM 4513 O O . ALA B 1 224 ? 0.323 1.228 -3.016 1 98.75 224 ALA B O 1
ATOM 4514 N N . ALA B 1 225 ? 1.454 -0.025 -4.52 1 98.81 225 ALA B N 1
ATOM 4515 C CA . ALA B 1 225 ? 1.538 1.062 -5.492 1 98.81 225 ALA B CA 1
ATOM 4516 C C . ALA B 1 225 ? 0.15 1.48 -5.969 1 98.81 225 ALA B C 1
ATOM 4518 O O . ALA B 1 225 ? -0.116 2.67 -6.16 1 98.81 225 ALA B O 1
ATOM 4519 N N . ARG B 1 226 ? -0.746 0.488 -6.148 1 98.31 226 ARG B N 1
ATOM 4520 C CA . ARG B 1 226 ? -2.117 0.783 -6.547 1 98.31 226 ARG B CA 1
ATOM 4521 C C . ARG B 1 226 ? -2.854 1.552 -5.453 1 98.31 226 ARG B C 1
ATOM 4523 O O . ARG B 1 226 ? -3.631 2.463 -5.746 1 98.31 226 ARG B O 1
ATOM 4530 N N . VAL B 1 227 ? -2.668 1.135 -4.223 1 98.38 227 VAL B N 1
ATOM 4531 C CA . VAL B 1 227 ? -3.303 1.828 -3.107 1 98.38 227 VAL B CA 1
ATOM 4532 C C . VAL B 1 227 ? -2.855 3.287 -3.082 1 98.38 227 VAL B C 1
ATOM 4534 O O . VAL B 1 227 ? -3.684 4.199 -3.002 1 98.38 227 VAL B O 1
ATOM 4537 N N . ALA B 1 228 ? -1.538 3.543 -3.217 1 98.69 228 ALA B N 1
ATOM 4538 C CA . ALA B 1 228 ? -1.032 4.914 -3.266 1 98.69 228 ALA B CA 1
ATOM 4539 C C . ALA B 1 228 ? -1.58 5.656 -4.48 1 98.69 228 ALA B C 1
ATOM 4541 O O . ALA B 1 228 ? -2.021 6.805 -4.367 1 98.69 228 ALA B O 1
ATOM 4542 N N . GLY B 1 229 ? -1.575 4.984 -5.613 1 98.19 229 GLY B N 1
ATOM 4543 C CA . GLY B 1 229 ? -2.113 5.586 -6.82 1 98.19 229 GLY B CA 1
ATOM 4544 C C . GLY B 1 229 ? -3.572 5.98 -6.691 1 98.19 229 GLY B C 1
ATOM 4545 O O . GLY B 1 229 ? -4.012 6.961 -7.297 1 98.19 229 GLY B O 1
ATOM 4546 N N . SER B 1 230 ? -4.344 5.238 -5.895 1 97.56 230 SER B N 1
ATOM 4547 C CA . SER B 1 230 ? -5.773 5.484 -5.75 1 97.56 230 SER B CA 1
ATOM 4548 C C . SER B 1 230 ? -6.035 6.82 -5.059 1 97.56 230 SER B C 1
ATOM 4550 O O . SER B 1 230 ? -7.113 7.398 -5.203 1 97.56 230 SER B O 1
ATOM 4552 N N . THR B 1 231 ? -5.043 7.324 -4.352 1 97.19 231 THR B N 1
ATOM 4553 C CA . THR B 1 231 ? -5.188 8.609 -3.676 1 97.19 231 THR B CA 1
ATOM 4554 C C . THR B 1 231 ? -4.789 9.758 -4.602 1 97.19 231 THR B C 1
ATOM 4556 O O . THR B 1 231 ? -4.902 10.93 -4.23 1 97.19 231 THR B O 1
ATOM 4559 N N . GLY B 1 232 ? -4.262 9.391 -5.785 1 97.12 232 GLY B N 1
ATOM 4560 C CA . GLY B 1 232 ? -3.779 10.398 -6.719 1 97.12 232 GLY B CA 1
ATOM 4561 C C . GLY B 1 232 ? -2.336 10.789 -6.477 1 97.12 232 GLY B C 1
ATOM 4562 O O . GLY B 1 232 ? -1.833 11.734 -7.09 1 97.12 232 GLY B O 1
ATOM 4563 N N . ALA B 1 233 ? -1.618 10.125 -5.617 1 97.94 233 ALA B N 1
ATOM 4564 C CA . ALA B 1 233 ? -0.224 10.414 -5.289 1 97.94 233 ALA B CA 1
ATOM 4565 C C . ALA B 1 233 ? 0.643 10.422 -6.547 1 97.94 233 ALA B C 1
ATOM 4567 O O . ALA B 1 233 ? 0.234 9.914 -7.594 1 97.94 233 ALA B O 1
ATOM 4568 N N . SER B 1 234 ? 1.773 11.078 -6.48 1 98.44 234 SER B N 1
ATOM 4569 C CA . SER B 1 234 ? 2.717 11.102 -7.594 1 98.44 234 SER B CA 1
ATOM 4570 C C . SER B 1 234 ? 3.164 9.695 -7.965 1 98.44 234 SER B C 1
ATOM 4572 O O . SER B 1 234 ? 3.053 8.766 -7.16 1 98.44 234 SER B O 1
ATOM 4574 N N . LEU B 1 235 ? 3.635 9.547 -9.195 1 98.62 235 LEU B N 1
ATOM 4575 C CA . LEU B 1 235 ? 4.164 8.25 -9.609 1 98.62 235 LEU B CA 1
ATOM 4576 C C . LEU B 1 235 ? 5.336 7.832 -8.734 1 98.62 235 LEU B C 1
ATOM 4578 O O . LEU B 1 235 ? 5.492 6.648 -8.422 1 98.62 235 LEU B O 1
ATOM 4582 N N . SER B 1 236 ? 6.148 8.812 -8.32 1 98.81 236 SER B N 1
ATOM 4583 C CA . SER B 1 236 ? 7.273 8.516 -7.441 1 98.81 236 SER B CA 1
ATOM 4584 C C . SER B 1 236 ? 6.797 8.055 -6.066 1 98.81 236 SER B C 1
ATOM 4586 O O . SER B 1 236 ? 7.398 7.172 -5.457 1 98.81 236 SER B O 1
ATOM 4588 N N . SER B 1 237 ? 5.684 8.648 -5.574 1 98.88 237 SER B N 1
ATOM 4589 C CA . SER B 1 237 ? 5.113 8.195 -4.309 1 98.88 237 SER B CA 1
ATOM 4590 C C . SER B 1 237 ? 4.582 6.773 -4.414 1 98.88 237 SER B C 1
ATOM 4592 O O . SER B 1 237 ? 4.773 5.965 -3.506 1 98.88 237 SER B O 1
ATOM 4594 N N . ALA B 1 238 ? 3.924 6.477 -5.523 1 98.94 238 ALA B N 1
ATOM 4595 C CA . ALA B 1 238 ? 3.445 5.113 -5.742 1 98.94 238 ALA B CA 1
ATOM 4596 C C . ALA B 1 238 ? 4.609 4.129 -5.816 1 98.94 238 ALA B C 1
ATOM 4598 O O . ALA B 1 238 ? 4.559 3.053 -5.215 1 98.94 238 ALA B O 1
ATOM 4599 N N . ALA B 1 239 ? 5.652 4.512 -6.508 1 98.94 239 ALA B N 1
ATOM 4600 C CA . ALA B 1 239 ? 6.84 3.664 -6.617 1 98.94 239 ALA B CA 1
ATOM 4601 C C . ALA B 1 239 ? 7.504 3.471 -5.258 1 98.94 239 ALA B C 1
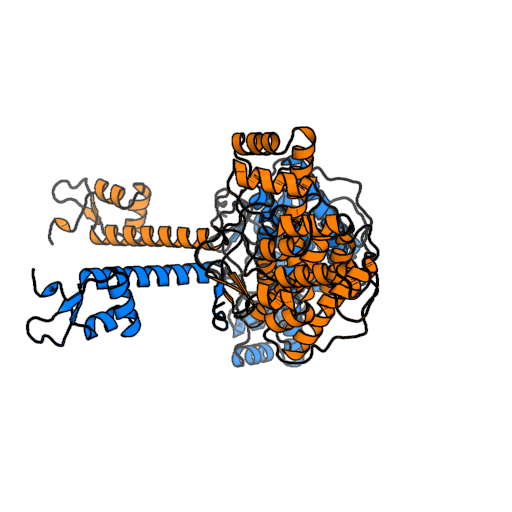ATOM 4603 O O . ALA B 1 239 ? 7.996 2.383 -4.949 1 98.94 239 ALA B O 1
ATOM 4604 N N . LEU B 1 240 ? 7.539 4.523 -4.469 1 98.94 240 LEU B N 1
ATOM 4605 C CA . LEU B 1 240 ? 8.133 4.449 -3.139 1 98.94 240 LEU B CA 1
ATOM 4606 C C . LEU B 1 240 ? 7.344 3.5 -2.242 1 98.94 240 LEU B C 1
ATOM 4608 O O . LEU B 1 240 ? 7.93 2.744 -1.463 1 98.94 240 LEU B O 1
ATOM 4612 N N . ALA B 1 241 ? 6.008 3.545 -2.332 1 98.94 241 ALA B N 1
ATOM 4613 C CA . ALA B 1 241 ? 5.184 2.582 -1.604 1 98.94 241 ALA B CA 1
ATOM 4614 C C . ALA B 1 241 ? 5.5 1.153 -2.039 1 98.94 241 ALA B C 1
ATOM 4616 O O . ALA B 1 241 ? 5.594 0.25 -1.204 1 98.94 241 ALA B O 1
ATOM 4617 N N . GLY B 1 242 ? 5.66 0.967 -3.312 1 98.88 242 GLY B N 1
ATOM 4618 C CA . GLY B 1 242 ? 6.07 -0.329 -3.828 1 98.88 242 GLY B CA 1
ATOM 4619 C C . GLY B 1 242 ? 7.41 -0.79 -3.291 1 98.88 242 GLY B C 1
ATOM 4620 O O . GLY B 1 242 ? 7.543 -1.928 -2.834 1 98.88 242 GLY B O 1
ATOM 4621 N N . LEU B 1 243 ? 8.391 0.103 -3.293 1 98.88 243 LEU B N 1
ATOM 4622 C CA . LEU B 1 243 ? 9.734 -0.223 -2.83 1 98.88 243 LEU B CA 1
ATOM 4623 C C . LEU B 1 243 ? 9.727 -0.588 -1.35 1 98.88 243 LEU B C 1
ATOM 4625 O O . LEU B 1 243 ? 10.383 -1.548 -0.939 1 98.88 243 LEU B O 1
ATOM 4629 N N . ALA B 1 244 ? 9.031 0.203 -0.569 1 98.88 244 ALA B N 1
ATOM 4630 C CA . ALA B 1 244 ? 8.914 -0.076 0.86 1 98.88 244 ALA B CA 1
ATOM 4631 C C . ALA B 1 244 ? 8.328 -1.464 1.103 1 98.88 244 ALA B C 1
ATOM 4633 O O . ALA B 1 244 ? 8.812 -2.209 1.957 1 98.88 244 ALA B O 1
ATOM 4634 N N . THR B 1 245 ? 7.355 -1.828 0.338 1 98.81 245 THR B N 1
ATOM 4635 C CA . THR B 1 245 ? 6.688 -3.119 0.464 1 98.81 245 THR B CA 1
ATOM 4636 C C . THR B 1 245 ? 7.594 -4.246 -0.016 1 98.81 245 THR B C 1
ATOM 4638 O O . THR B 1 245 ? 7.66 -5.309 0.61 1 98.81 245 THR B O 1
ATOM 4641 N N . LEU B 1 246 ? 8.305 -4 -1.048 1 98.44 246 LEU B N 1
ATOM 4642 C CA . LEU B 1 246 ? 9.234 -4.973 -1.605 1 98.44 246 LEU B CA 1
ATOM 4643 C C . LEU B 1 246 ? 10.305 -5.348 -0.584 1 98.44 246 LEU B C 1
ATOM 4645 O O . LEU B 1 246 ? 10.789 -6.484 -0.574 1 98.44 246 LEU B O 1
ATOM 4649 N N . SER B 1 247 ? 10.633 -4.477 0.313 1 97.75 247 SER B N 1
ATOM 4650 C CA . SER B 1 247 ? 11.758 -4.641 1.225 1 97.75 247 SER B CA 1
ATOM 4651 C C . SER B 1 247 ? 11.477 -5.723 2.264 1 97.75 247 SER B C 1
ATOM 4653 O O . SER B 1 247 ? 12.383 -6.156 2.979 1 97.75 247 SER B O 1
ATOM 4655 N N . GLY B 1 248 ? 10.25 -6.191 2.334 1 96.88 248 GLY B N 1
ATOM 4656 C CA . GLY B 1 248 ? 9.914 -7.23 3.293 1 96.88 248 GLY B CA 1
ATOM 4657 C C . GLY B 1 248 ? 10.477 -8.586 2.922 1 96.88 248 GLY B C 1
ATOM 4658 O O . GLY B 1 248 ? 10.602 -8.914 1.74 1 96.88 248 GLY B O 1
ATOM 4659 N N . PRO B 1 249 ? 10.719 -9.398 3.875 1 94.12 249 PRO B N 1
ATOM 4660 C CA . PRO B 1 249 ? 11.344 -10.703 3.635 1 94.12 249 PRO B CA 1
ATOM 4661 C C . PRO B 1 249 ? 10.438 -11.664 2.861 1 94.12 249 PRO B C 1
ATOM 4663 O O . PRO B 1 249 ? 10.922 -12.594 2.217 1 94.12 249 PRO B O 1
ATOM 4666 N N . ARG B 1 250 ? 9.164 -11.516 2.816 1 92.19 250 ARG B N 1
ATOM 4667 C CA . ARG B 1 250 ? 8.242 -12.398 2.102 1 92.19 250 ARG B CA 1
ATOM 4668 C C . ARG B 1 250 ? 7.992 -11.891 0.685 1 92.19 250 ARG B C 1
ATOM 4670 O O . ARG B 1 250 ? 7.062 -12.344 0.012 1 92.19 250 ARG B O 1
ATOM 4677 N N . HIS B 1 251 ? 8.781 -10.961 0.271 1 92.06 251 HIS B N 1
ATOM 4678 C CA . HIS B 1 251 ? 8.664 -10.359 -1.053 1 92.06 251 HIS B CA 1
ATOM 4679 C C . HIS B 1 251 ? 10.039 -10.133 -1.675 1 92.06 251 HIS B C 1
ATOM 4681 O O . HIS B 1 251 ? 10.727 -11.086 -2.035 1 92.06 251 HIS B O 1
ATOM 4687 N N . GLY B 1 252 ? 10.617 -9 -1.577 1 82.38 252 GLY B N 1
ATOM 4688 C CA . GLY B 1 252 ? 11.922 -8.711 -2.156 1 82.38 252 GLY B CA 1
ATOM 4689 C C . GLY B 1 252 ? 13.07 -9.258 -1.335 1 82.38 252 GLY B C 1
ATOM 4690 O O . GLY B 1 252 ? 14.203 -9.352 -1.822 1 82.38 252 GLY B O 1
ATOM 4691 N N . GLY B 1 253 ? 12.805 -9.617 -0.172 1 81.69 253 GLY B N 1
ATOM 4692 C CA . GLY B 1 253 ? 13.812 -10.211 0.689 1 81.69 253 GLY B CA 1
ATOM 4693 C C . GLY B 1 253 ? 13.875 -11.719 0.576 1 81.69 253 GLY B C 1
ATOM 4694 O O . GLY B 1 253 ? 14.641 -12.367 1.3 1 81.69 253 GLY B O 1
ATOM 4695 N N . ALA B 1 254 ? 13.242 -12.211 -0.335 1 83.75 254 ALA B N 1
ATOM 4696 C CA . ALA B 1 254 ? 13.18 -13.656 -0.509 1 83.75 254 ALA B CA 1
ATOM 4697 C C . ALA B 1 254 ? 14.539 -14.227 -0.9 1 83.75 254 ALA B C 1
ATOM 4699 O O . ALA B 1 254 ? 14.875 -15.352 -0.536 1 83.75 254 ALA B O 1
ATOM 4700 N N . THR B 1 255 ? 15.32 -13.43 -1.544 1 90.12 255 THR B N 1
ATOM 4701 C CA . THR B 1 255 ? 16.641 -13.891 -1.948 1 90.12 255 THR B CA 1
ATOM 4702 C C . THR B 1 255 ? 17.547 -14.062 -0.732 1 90.12 255 THR B C 1
ATOM 4704 O O . THR B 1 255 ? 18.406 -14.945 -0.715 1 90.12 255 THR B O 1
ATOM 4707 N N . ALA B 1 256 ? 17.328 -13.234 0.242 1 89.94 256 ALA B N 1
ATOM 4708 C CA . ALA B 1 256 ? 18.094 -13.391 1.479 1 89.94 256 ALA B CA 1
ATOM 4709 C C . ALA B 1 256 ? 17.75 -14.719 2.156 1 89.94 256 ALA B C 1
ATOM 4711 O O . ALA B 1 256 ? 18.641 -15.367 2.738 1 89.94 256 ALA B O 1
ATOM 4712 N N . ALA B 1 257 ? 16.562 -15.117 2.062 1 92.56 257 ALA B N 1
ATOM 4713 C CA . ALA B 1 257 ? 16.156 -16.406 2.619 1 92.56 257 ALA B CA 1
ATOM 4714 C C . ALA B 1 257 ? 16.797 -17.562 1.856 1 92.56 257 ALA B C 1
ATOM 4716 O O . ALA B 1 257 ? 17.172 -18.562 2.453 1 92.56 257 ALA B O 1
ATOM 4717 N N . VAL B 1 258 ? 16.922 -17.406 0.598 1 95.31 258 VAL B N 1
ATOM 4718 C CA . VAL B 1 258 ? 17.578 -18.422 -0.216 1 95.31 258 VAL B CA 1
ATOM 4719 C C . VAL B 1 258 ? 19.047 -18.531 0.191 1 95.31 258 VAL B C 1
ATOM 4721 O O . VAL B 1 258 ? 19.578 -19.625 0.351 1 95.31 258 VAL B O 1
ATOM 4724 N N . ARG B 1 259 ? 19.672 -17.391 0.352 1 94.62 259 ARG B N 1
ATOM 4725 C CA . ARG B 1 259 ? 21.078 -17.375 0.754 1 94.62 259 ARG B CA 1
ATOM 4726 C C . ARG B 1 259 ? 21.266 -18.078 2.092 1 94.62 259 ARG B C 1
ATOM 4728 O O . ARG B 1 259 ? 22.281 -18.75 2.297 1 94.62 259 ARG B O 1
ATOM 4735 N N . THR B 1 260 ? 20.391 -17.844 2.988 1 93.56 260 THR B N 1
ATOM 4736 C CA . THR B 1 260 ? 20.438 -18.5 4.289 1 93.56 260 THR B CA 1
ATOM 4737 C C . THR B 1 260 ? 20.281 -20.016 4.133 1 93.56 260 THR B C 1
ATOM 4739 O O . THR B 1 260 ? 20.984 -20.797 4.793 1 93.56 260 THR B O 1
ATOM 4742 N N . PHE B 1 261 ? 19.406 -20.438 3.289 1 96.06 261 PHE B N 1
ATOM 4743 C CA . PHE B 1 261 ? 19.172 -21.844 3.014 1 96.06 261 PHE B CA 1
ATOM 4744 C C . PHE B 1 261 ? 20.422 -22.484 2.41 1 96.06 261 PHE B C 1
ATOM 4746 O O . PHE B 1 261 ? 20.797 -23.609 2.789 1 96.06 261 PHE B O 1
ATOM 4753 N N . VAL B 1 262 ? 21.109 -21.781 1.592 1 95.69 262 VAL B N 1
ATOM 4754 C CA . VAL B 1 262 ? 22.344 -22.25 0.974 1 95.69 262 VAL B CA 1
ATOM 4755 C C . VAL B 1 262 ? 23.422 -22.438 2.041 1 95.69 262 VAL B C 1
ATOM 4757 O O . VAL B 1 262 ? 24.156 -23.422 2.031 1 95.69 262 VAL B O 1
ATOM 4760 N N . ALA B 1 263 ? 23.516 -21.469 2.914 1 94.81 263 ALA B N 1
ATOM 4761 C CA . ALA B 1 263 ? 24.484 -21.531 3.994 1 94.81 263 ALA B CA 1
ATOM 4762 C C . ALA B 1 263 ? 24.219 -22.719 4.906 1 94.81 263 ALA B C 1
ATOM 4764 O O . ALA B 1 263 ? 25.156 -23.391 5.355 1 94.81 263 ALA B O 1
ATOM 4765 N N . GLU B 1 264 ? 22.953 -22.938 5.172 1 95.5 264 GLU B N 1
ATOM 4766 C CA . GLU B 1 264 ? 22.578 -24.109 5.953 1 95.5 264 GLU B CA 1
ATOM 4767 C C . GLU B 1 264 ? 23 -25.406 5.258 1 95.5 264 GLU B C 1
ATOM 4769 O O . GLU B 1 264 ? 23.5 -26.328 5.906 1 95.5 264 GLU B O 1
ATOM 4774 N N . ALA B 1 265 ? 22.781 -25.484 4.012 1 95.5 265 ALA B N 1
ATOM 4775 C CA . ALA B 1 265 ? 23.109 -26.656 3.217 1 95.5 265 ALA B CA 1
ATOM 4776 C C . ALA B 1 265 ? 24.625 -26.875 3.16 1 95.5 265 ALA B C 1
ATOM 4778 O O . ALA B 1 265 ? 25.094 -28.016 3.09 1 95.5 265 ALA B O 1
ATOM 4779 N N . ALA B 1 266 ? 25.344 -25.797 3.188 1 92.75 266 ALA B N 1
ATOM 4780 C CA . ALA B 1 266 ? 26.812 -25.875 3.115 1 92.75 266 ALA B CA 1
ATOM 4781 C C . ALA B 1 266 ? 27.391 -26.469 4.391 1 92.75 266 ALA B C 1
ATOM 4783 O O . ALA B 1 266 ? 28.469 -27.078 4.367 1 92.75 266 ALA B O 1
ATOM 4784 N N . GLN B 1 267 ? 26.781 -26.312 5.477 1 92.19 267 GLN B N 1
ATOM 4785 C CA . GLN B 1 267 ? 27.266 -26.797 6.762 1 92.19 267 GLN B CA 1
ATOM 4786 C C . GLN B 1 267 ? 27.047 -28.312 6.898 1 92.19 267 GLN B C 1
ATOM 4788 O O . GLN B 1 267 ? 27.969 -29.047 7.25 1 92.19 267 GLN B O 1
ATOM 4793 N N . GLY B 1 268 ? 25.922 -28.859 6.648 1 90.5 268 GLY B N 1
ATOM 4794 C CA . GLY B 1 268 ? 25.594 -30.266 6.891 1 90.5 268 GLY B CA 1
ATOM 4795 C C . GLY B 1 268 ? 25.234 -31.016 5.621 1 90.5 268 GLY B C 1
ATOM 4796 O O . GLY B 1 268 ? 25.031 -32.219 5.656 1 90.5 268 GLY B O 1
ATOM 4797 N N . GLY B 1 269 ? 25.234 -30.344 4.523 1 94.19 269 GLY B N 1
ATOM 4798 C CA . GLY B 1 269 ? 24.781 -30.938 3.275 1 94.19 269 GLY B CA 1
ATOM 4799 C C . GLY B 1 269 ? 23.359 -30.578 2.918 1 94.19 269 GLY B C 1
ATOM 4800 O O . GLY B 1 269 ? 22.531 -30.375 3.801 1 94.19 269 GLY B O 1
ATOM 4801 N N . PRO B 1 270 ? 23.031 -30.516 1.651 1 95.75 270 PRO B N 1
ATOM 4802 C CA . PRO B 1 270 ? 21.703 -30.094 1.215 1 95.75 270 PRO B CA 1
ATOM 4803 C C . PRO B 1 270 ? 20.594 -31.031 1.701 1 95.75 270 PRO B C 1
ATOM 4805 O O . PRO B 1 270 ? 19.547 -30.562 2.17 1 95.75 270 PRO B O 1
ATOM 4808 N N . ALA B 1 271 ? 20.828 -32.312 1.626 1 94.69 271 ALA B N 1
ATOM 4809 C CA . ALA B 1 271 ? 19.812 -33.281 2.021 1 94.69 271 ALA B CA 1
ATOM 4810 C C . ALA B 1 271 ? 19.422 -33.125 3.488 1 94.69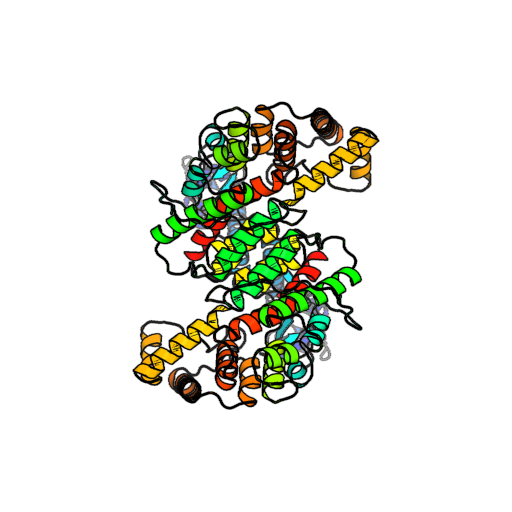 271 ALA B C 1
ATOM 4812 O O . ALA B 1 271 ? 18.25 -33.156 3.842 1 94.69 271 ALA B O 1
ATOM 4813 N N . GLU B 1 272 ? 20.406 -32.906 4.27 1 95 272 GLU B N 1
ATOM 4814 C CA . GLU B 1 272 ? 20.172 -32.719 5.699 1 95 272 GLU B CA 1
ATOM 4815 C C . GLU B 1 272 ? 19.438 -31.422 5.965 1 95 272 GLU B C 1
ATOM 4817 O O . GLU B 1 272 ? 18.531 -31.375 6.797 1 95 272 GLU B O 1
ATOM 4822 N N . ALA B 1 273 ? 19.859 -30.406 5.312 1 96.12 273 ALA B N 1
ATOM 4823 C CA . ALA B 1 273 ? 19.219 -29.109 5.473 1 96.12 273 ALA B CA 1
ATOM 4824 C C . ALA B 1 273 ? 17.75 -29.156 5.086 1 96.12 273 ALA B C 1
ATOM 4826 O O . ALA B 1 273 ? 16.891 -28.594 5.773 1 96.12 273 ALA B O 1
ATOM 4827 N N . ILE B 1 274 ? 17.422 -29.844 4.012 1 96.5 274 ILE B N 1
ATOM 4828 C CA . ILE B 1 274 ? 16.062 -29.984 3.51 1 96.5 274 ILE B CA 1
ATOM 4829 C C . ILE B 1 274 ? 15.227 -30.797 4.504 1 96.5 274 ILE B C 1
ATOM 4831 O O . ILE B 1 274 ? 14.125 -30.406 4.871 1 96.5 274 ILE B O 1
ATOM 4835 N N . ALA B 1 275 ? 15.766 -31.875 4.988 1 94.38 275 ALA B N 1
ATOM 4836 C CA . ALA B 1 275 ? 15.07 -32.75 5.938 1 94.38 275 ALA B CA 1
ATOM 4837 C C . ALA B 1 275 ? 14.734 -31.984 7.219 1 94.38 275 ALA B C 1
ATOM 4839 O O . ALA B 1 275 ? 13.633 -32.125 7.766 1 94.38 275 ALA B O 1
ATOM 4840 N N . ARG B 1 276 ? 15.664 -31.281 7.66 1 94.69 276 ARG B N 1
ATOM 4841 C CA . ARG B 1 276 ? 15.469 -30.5 8.883 1 94.69 276 ARG B CA 1
ATOM 4842 C C . ARG B 1 276 ? 14.336 -29.5 8.711 1 94.69 276 ARG B C 1
ATOM 4844 O O . ARG B 1 276 ? 13.469 -29.375 9.578 1 94.69 276 ARG B O 1
ATOM 4851 N N . ARG B 1 277 ? 14.305 -28.766 7.582 1 94.44 277 ARG B N 1
ATOM 4852 C CA . ARG B 1 277 ? 13.273 -27.766 7.34 1 94.44 277 ARG B CA 1
ATOM 4853 C C . ARG B 1 277 ? 11.898 -28.406 7.203 1 94.44 277 ARG B C 1
ATOM 4855 O O . ARG B 1 277 ? 10.914 -27.922 7.773 1 94.44 277 ARG B O 1
ATOM 4862 N N . LEU B 1 278 ? 11.852 -29.469 6.527 1 93.25 278 LEU B N 1
ATOM 4863 C CA . LEU B 1 278 ? 10.578 -30.172 6.344 1 93.25 278 LEU B CA 1
ATOM 4864 C C . LEU B 1 278 ? 10.062 -30.719 7.668 1 93.25 278 LEU B C 1
ATOM 4866 O O . LEU B 1 278 ? 8.859 -30.656 7.941 1 93.25 278 LEU B O 1
ATOM 4870 N N . ALA B 1 279 ? 10.914 -31.234 8.516 1 93.31 279 ALA B N 1
ATOM 4871 C CA . ALA B 1 279 ? 10.547 -31.766 9.828 1 93.31 279 ALA B CA 1
ATOM 4872 C C . ALA B 1 279 ? 9.977 -30.672 10.719 1 93.31 279 ALA B C 1
ATOM 4874 O O . ALA B 1 279 ? 9.117 -30.938 11.562 1 93.31 279 ALA B O 1
ATOM 4875 N N . GLU B 1 280 ? 10.406 -29.5 10.469 1 93 280 GLU B N 1
ATOM 4876 C CA . GLU B 1 280 ? 9.969 -28.359 11.25 1 93 280 GLU B CA 1
ATOM 4877 C C . GLU B 1 280 ? 8.828 -27.625 10.555 1 93 280 GLU B C 1
ATOM 4879 O O . GLU B 1 280 ? 8.438 -26.531 10.977 1 93 280 GLU B O 1
ATOM 4884 N N . ASP B 1 281 ? 8.406 -28.141 9.398 1 90.31 281 ASP B N 1
ATOM 4885 C CA . ASP B 1 281 ? 7.316 -27.562 8.609 1 90.31 281 ASP B CA 1
ATOM 4886 C C . ASP B 1 281 ? 7.68 -26.172 8.102 1 90.31 281 ASP B C 1
ATOM 4888 O O . ASP B 1 281 ? 6.848 -25.266 8.133 1 90.31 281 ASP B O 1
ATOM 4892 N N . ARG B 1 282 ? 8.953 -26.016 7.824 1 90 282 ARG B N 1
ATOM 4893 C CA . ARG B 1 282 ? 9.43 -24.75 7.258 1 90 282 ARG B CA 1
ATOM 4894 C C . ARG B 1 282 ? 9.469 -24.812 5.734 1 90 282 ARG B C 1
ATOM 4896 O O . ARG B 1 282 ? 9.711 -25.875 5.16 1 90 282 ARG B O 1
ATOM 4903 N N . ALA B 1 283 ? 9.227 -23.719 5.145 1 88.5 283 ALA B N 1
ATOM 4904 C CA . ALA B 1 283 ? 9.266 -23.625 3.689 1 88.5 283 ALA B CA 1
ATOM 4905 C C . ALA B 1 283 ? 10.695 -23.797 3.17 1 88.5 283 ALA B C 1
ATOM 4907 O O . ALA B 1 283 ? 11.656 -23.719 3.939 1 88.5 283 ALA B O 1
ATOM 4908 N N . LEU B 1 284 ? 10.812 -24.172 1.931 1 95.38 284 LEU B N 1
ATOM 4909 C CA . LEU B 1 284 ? 12.086 -24.234 1.22 1 95.38 284 LEU B CA 1
ATOM 4910 C C . LEU B 1 284 ? 12.281 -22.984 0.367 1 95.38 284 LEU B C 1
ATOM 4912 O O . LEU B 1 284 ? 11.836 -22.938 -0.783 1 95.38 284 LEU B O 1
ATOM 4916 N N . PRO B 1 285 ? 12.945 -21.953 0.961 1 95.5 285 PRO B N 1
ATOM 4917 C CA . PRO B 1 285 ? 13.078 -20.688 0.241 1 95.5 285 PRO B CA 1
ATOM 4918 C C . PRO B 1 285 ? 13.672 -20.859 -1.154 1 95.5 285 PRO B C 1
ATOM 4920 O O . PRO B 1 285 ? 14.656 -21.594 -1.324 1 95.5 285 PRO B O 1
ATOM 4923 N N . GLY B 1 286 ? 13.055 -20.219 -2.104 1 96.94 286 GLY B N 1
ATOM 4924 C CA . GLY B 1 286 ? 13.562 -20.25 -3.465 1 96.94 286 GLY B CA 1
ATOM 4925 C C . GLY B 1 286 ? 12.961 -21.375 -4.297 1 96.94 286 GLY B C 1
ATOM 4926 O O . GLY B 1 286 ? 13.297 -21.531 -5.473 1 96.94 286 GLY B O 1
ATOM 4927 N N . PHE B 1 287 ? 12.039 -22.094 -3.707 1 97 287 PHE B N 1
ATOM 4928 C CA . PHE B 1 287 ? 11.469 -23.234 -4.422 1 97 287 PHE B CA 1
ATOM 4929 C C . PHE B 1 287 ? 9.945 -23.234 -4.309 1 97 287 PHE B C 1
ATOM 4931 O O . PHE B 1 287 ? 9.398 -22.906 -3.254 1 97 287 PHE B O 1
ATOM 4938 N N . GLY B 1 288 ? 9.305 -23.578 -5.438 1 92.88 288 GLY B N 1
ATOM 4939 C CA . GLY B 1 288 ? 7.852 -23.609 -5.48 1 92.88 288 GLY B CA 1
ATOM 4940 C C . GLY B 1 288 ? 7.23 -22.234 -5.645 1 92.88 288 GLY B C 1
ATOM 4941 O O . GLY B 1 288 ? 7.867 -21.219 -5.352 1 92.88 288 GLY B O 1
ATOM 4942 N N . HIS B 1 289 ? 6.078 -22.141 -6.172 1 91.69 289 HIS B N 1
ATOM 4943 C CA . HIS B 1 289 ? 5.285 -20.922 -6.332 1 91.69 289 HIS B CA 1
ATOM 4944 C C . HIS B 1 289 ? 3.811 -21.25 -6.539 1 91.69 289 HIS B C 1
ATOM 4946 O O . HIS B 1 289 ? 3.465 -22.062 -7.398 1 91.69 289 HIS B O 1
ATOM 4952 N N . PRO B 1 290 ? 2.932 -20.625 -5.84 1 86.06 290 PRO B N 1
ATOM 4953 C CA . PRO B 1 290 ? 1.508 -20.953 -5.914 1 86.06 290 PRO B CA 1
ATOM 4954 C C . PRO B 1 290 ? 0.933 -20.766 -7.316 1 86.06 290 PRO B C 1
ATOM 4956 O O . PRO B 1 290 ? 0.04 -21.516 -7.727 1 86.06 290 PRO B O 1
ATOM 4959 N N . LEU B 1 291 ? 1.447 -19.875 -8.094 1 89.94 291 LEU B N 1
ATOM 4960 C CA . LEU B 1 291 ? 0.903 -19.578 -9.422 1 89.94 291 LEU B CA 1
ATOM 4961 C C . LEU B 1 291 ? 1.511 -20.5 -10.477 1 89.94 291 LEU B C 1
ATOM 4963 O O . LEU B 1 291 ? 1.039 -20.547 -11.609 1 89.94 291 LEU B O 1
ATOM 4967 N N . TYR B 1 292 ? 2.578 -21.203 -10.023 1 93.81 292 TYR B N 1
ATOM 4968 C CA . TYR B 1 292 ? 3.283 -22.078 -10.953 1 93.81 292 TYR B CA 1
ATOM 4969 C C . TYR B 1 292 ? 3.459 -23.469 -10.359 1 93.81 292 TYR B C 1
ATOM 4971 O O . TYR B 1 292 ? 4.582 -23.891 -10.047 1 93.81 292 TYR B O 1
ATOM 4979 N N . PRO B 1 293 ? 2.453 -24.234 -10.305 1 89.94 293 PRO B N 1
ATOM 4980 C CA . PRO B 1 293 ? 2.531 -25.547 -9.664 1 89.94 293 PRO B CA 1
ATOM 4981 C C . PRO B 1 293 ? 3.502 -26.484 -10.359 1 89.94 293 PRO B C 1
ATOM 4983 O O . PRO B 1 293 ? 4.051 -27.391 -9.734 1 89.94 293 PRO B O 1
ATOM 4986 N N . ASP B 1 294 ? 3.697 -26.281 -11.633 1 91.12 294 ASP B N 1
ATOM 4987 C CA . ASP B 1 294 ? 4.59 -27.172 -12.383 1 91.12 294 ASP B CA 1
ATOM 4988 C C . ASP B 1 294 ? 5.988 -26.562 -12.5 1 91.12 294 ASP B C 1
ATOM 4990 O O . ASP B 1 294 ? 6.797 -27.016 -13.305 1 91.12 294 ASP B O 1
ATOM 4994 N N . GLY B 1 295 ? 6.191 -25.484 -11.758 1 94.94 295 GLY B N 1
ATOM 4995 C CA . GLY B 1 295 ? 7.48 -24.812 -11.805 1 94.94 295 GLY B CA 1
ATOM 4996 C C . GLY B 1 295 ? 7.402 -23.406 -12.352 1 94.94 295 GLY B C 1
ATOM 4997 O O . GLY B 1 295 ? 6.633 -23.141 -13.281 1 94.94 295 GLY B O 1
ATOM 4998 N N . ASP B 1 296 ? 8.18 -22.547 -11.859 1 97.38 296 ASP B N 1
ATOM 4999 C CA . ASP B 1 296 ? 8.242 -21.141 -12.297 1 97.38 296 ASP B CA 1
ATOM 5000 C C . ASP B 1 296 ? 8.977 -21.016 -13.633 1 97.38 296 ASP B C 1
ATOM 5002 O O . ASP B 1 296 ? 10.18 -21.25 -13.711 1 97.38 296 ASP B O 1
ATOM 5006 N N . PRO B 1 297 ? 8.258 -20.719 -14.688 1 97.56 297 PRO B N 1
ATOM 5007 C CA . PRO B 1 297 ? 8.898 -20.672 -16 1 97.56 297 PRO B CA 1
ATOM 5008 C C . PRO B 1 297 ? 9.984 -19.594 -16.109 1 97.56 297 PRO B C 1
ATOM 5010 O O . PRO B 1 297 ? 10.906 -19.719 -16.922 1 97.56 297 PRO B O 1
ATOM 5013 N N . ARG B 1 298 ? 9.906 -18.609 -15.336 1 98.56 298 ARG B N 1
ATOM 5014 C CA . ARG B 1 298 ? 10.922 -17.562 -15.328 1 98.56 298 ARG B CA 1
ATOM 5015 C C . ARG B 1 298 ? 12.258 -18.094 -14.828 1 98.56 298 ARG B C 1
ATOM 5017 O O . ARG B 1 298 ? 13.305 -17.781 -15.391 1 98.56 298 ARG B O 1
ATOM 5024 N N . ALA B 1 299 ? 12.156 -18.844 -13.766 1 98.44 299 ALA B N 1
ATOM 5025 C CA . ALA B 1 299 ? 13.367 -19.453 -13.227 1 98.44 299 ALA B CA 1
ATOM 5026 C C . ALA B 1 299 ? 14.016 -20.375 -14.25 1 98.44 299 ALA B C 1
ATOM 5028 O O . ALA B 1 299 ? 15.234 -20.328 -14.461 1 98.44 299 ALA B O 1
ATOM 5029 N N . ALA B 1 300 ? 13.219 -21.219 -14.844 1 97.94 300 ALA B N 1
ATOM 5030 C CA . ALA B 1 300 ? 13.734 -22.156 -15.844 1 97.94 300 ALA B CA 1
ATOM 5031 C C . ALA B 1 300 ? 14.406 -21.406 -17 1 97.94 300 ALA B C 1
ATOM 5033 O O . ALA B 1 300 ? 15.484 -21.797 -17.453 1 97.94 300 ALA B O 1
ATOM 5034 N N . ALA B 1 301 ? 13.742 -20.344 -17.453 1 98.12 301 ALA B N 1
ATOM 5035 C CA . ALA B 1 301 ? 14.266 -19.547 -18.562 1 98.12 301 ALA B CA 1
ATOM 5036 C C . ALA B 1 301 ? 15.617 -18.938 -18.203 1 98.12 301 ALA B C 1
ATOM 5038 O O . ALA B 1 301 ? 16.516 -18.859 -19.062 1 98.12 301 ALA B O 1
ATOM 5039 N N . LEU B 1 302 ? 15.812 -18.484 -17 1 98.19 302 LEU B N 1
ATOM 5040 C CA . LEU B 1 302 ? 17.062 -17.875 -16.562 1 98.19 302 LEU B CA 1
ATOM 5041 C C . LEU B 1 302 ? 18.156 -18.938 -16.406 1 98.19 302 LEU B C 1
ATOM 5043 O O . LEU B 1 302 ? 19.281 -18.75 -16.859 1 98.19 302 LEU B O 1
ATOM 5047 N N . LEU B 1 303 ? 17.797 -20.047 -15.75 1 98.06 303 LEU B N 1
ATOM 5048 C CA . LEU B 1 303 ? 18.766 -21.062 -15.383 1 98.06 303 LEU B CA 1
ATOM 5049 C C . LEU B 1 303 ? 19.312 -21.781 -16.625 1 98.06 303 LEU B C 1
ATOM 5051 O O . LEU B 1 303 ? 20.375 -22.391 -16.578 1 98.06 303 LEU B O 1
ATOM 5055 N N . ASP B 1 304 ? 18.625 -21.641 -17.672 1 96.88 304 ASP B N 1
ATOM 5056 C CA . ASP B 1 304 ? 19.062 -22.219 -18.938 1 96.88 304 ASP B CA 1
ATOM 5057 C C . ASP B 1 304 ? 20.203 -21.422 -19.547 1 96.88 304 ASP B C 1
ATOM 5059 O O . ASP B 1 304 ? 20.844 -21.859 -20.5 1 96.88 304 ASP B O 1
ATOM 5063 N N . ARG B 1 305 ? 20.562 -20.266 -18.984 1 96.88 305 ARG B N 1
ATOM 5064 C CA . ARG B 1 305 ? 21.453 -19.344 -19.672 1 96.88 305 ARG B CA 1
ATOM 5065 C C . ARG B 1 305 ? 22.812 -19.297 -19 1 96.88 305 ARG B C 1
ATOM 5067 O O . ARG B 1 305 ? 23.75 -18.672 -19.516 1 96.88 305 ARG B O 1
ATOM 5074 N N . PHE B 1 306 ? 22.969 -19.938 -17.938 1 97.06 306 PHE B N 1
ATOM 5075 C CA . PHE B 1 306 ? 24.234 -19.938 -17.219 1 97.06 306 PHE B CA 1
ATOM 5076 C C . PHE B 1 306 ? 24.344 -21.156 -16.312 1 97.06 306 PHE B C 1
ATOM 5078 O O . PHE B 1 306 ? 23.359 -21.875 -16.109 1 97.06 306 PHE B O 1
ATOM 5085 N N . GLU B 1 307 ? 25.516 -21.422 -15.797 1 96.31 307 GLU B N 1
ATOM 5086 C CA . GLU B 1 307 ? 25.734 -22.469 -14.797 1 96.31 307 GLU B CA 1
ATOM 5087 C C . GLU B 1 307 ? 25.719 -21.906 -13.383 1 96.31 307 GLU B C 1
ATOM 5089 O O . GLU B 1 307 ? 26.547 -21.062 -13.039 1 96.31 307 GLU B O 1
ATOM 5094 N N . PRO B 1 308 ? 24.812 -22.375 -12.586 1 97.62 308 PRO B N 1
ATOM 5095 C CA . PRO B 1 308 ? 24.797 -21.891 -11.203 1 97.62 308 PRO B CA 1
ATOM 5096 C C . PRO B 1 308 ? 26.062 -22.266 -10.438 1 97.62 308 PRO B C 1
ATOM 5098 O O . PRO B 1 308 ? 26.688 -23.281 -10.734 1 97.62 308 PRO B O 1
ATOM 5101 N N . PRO B 1 309 ? 26.422 -21.469 -9.438 1 97.25 309 PRO B N 1
ATOM 5102 C CA . PRO B 1 309 ? 27.516 -21.891 -8.547 1 97.25 309 PRO B CA 1
ATOM 5103 C C . PRO B 1 309 ? 27.281 -23.266 -7.93 1 97.25 309 PRO B C 1
ATOM 5105 O O . PRO B 1 309 ? 26.125 -23.641 -7.68 1 97.25 309 PRO B O 1
ATOM 5108 N N . PRO B 1 310 ? 28.297 -23.953 -7.637 1 96.19 310 PRO B N 1
ATOM 5109 C CA . PRO B 1 310 ? 28.203 -25.359 -7.234 1 96.19 310 PRO B CA 1
ATOM 5110 C C . PRO B 1 310 ? 27.266 -25.562 -6.039 1 96.19 310 PRO B C 1
ATOM 5112 O O . PRO B 1 310 ? 26.469 -26.5 -6.031 1 96.19 310 PRO B O 1
ATOM 5115 N N . ALA B 1 311 ? 27.359 -24.734 -5.055 1 95.75 311 ALA B N 1
ATOM 5116 C CA . ALA B 1 311 ? 26.547 -24.891 -3.855 1 95.75 311 ALA B CA 1
ATOM 5117 C C . ALA B 1 311 ? 25.062 -24.766 -4.188 1 95.75 311 ALA B C 1
ATOM 5119 O O . ALA B 1 311 ? 24.234 -25.5 -3.648 1 95.75 311 ALA B O 1
ATOM 5120 N N . LEU B 1 312 ? 24.719 -23.797 -5.039 1 97.56 312 LEU B N 1
ATOM 5121 C CA . LEU B 1 312 ? 23.344 -23.594 -5.453 1 97.56 312 LEU B CA 1
ATOM 5122 C C . LEU B 1 312 ? 22.875 -24.75 -6.348 1 97.56 312 LEU B C 1
ATOM 5124 O O . LEU B 1 312 ? 21.734 -25.203 -6.223 1 97.56 312 LEU B O 1
ATOM 5128 N N . ALA B 1 313 ? 23.703 -25.188 -7.199 1 97.06 313 ALA B N 1
ATOM 5129 C CA . ALA B 1 313 ? 23.359 -26.328 -8.062 1 97.06 313 ALA B CA 1
ATOM 5130 C C . ALA B 1 313 ? 23.078 -27.578 -7.238 1 97.06 313 ALA B C 1
ATOM 5132 O O . ALA B 1 313 ? 22.125 -28.312 -7.539 1 97.06 313 ALA B O 1
ATOM 5133 N N . ALA B 1 314 ? 23.891 -27.781 -6.242 1 96.38 314 ALA B N 1
ATOM 5134 C CA . ALA B 1 314 ? 23.703 -28.938 -5.371 1 96.38 314 ALA B CA 1
ATOM 5135 C C . ALA B 1 314 ? 22.375 -28.844 -4.625 1 96.38 314 ALA B C 1
ATOM 5137 O O . ALA B 1 314 ? 21.672 -29.844 -4.492 1 96.38 314 ALA B O 1
ATOM 5138 N N . LEU B 1 315 ? 22.094 -27.688 -4.133 1 97.5 315 LEU B N 1
ATOM 5139 C CA . LEU B 1 315 ? 20.844 -27.469 -3.42 1 97.5 315 LEU B CA 1
ATOM 5140 C C . LEU B 1 315 ? 19.656 -27.703 -4.34 1 97.5 315 LEU B C 1
ATOM 5142 O O . LEU B 1 315 ? 18.672 -28.344 -3.951 1 97.5 315 LEU B O 1
ATOM 5146 N N . GLN B 1 316 ? 19.734 -27.156 -5.539 1 97.62 316 GLN B N 1
ATOM 5147 C CA . GLN B 1 316 ? 18.672 -27.312 -6.531 1 97.62 316 GLN B CA 1
ATOM 5148 C C . GLN B 1 316 ? 18.391 -28.781 -6.805 1 97.62 316 GLN B C 1
ATOM 5150 O O . GLN B 1 316 ? 17.234 -29.219 -6.789 1 97.62 316 GLN B O 1
ATOM 5155 N N . ARG B 1 317 ? 19.406 -29.531 -7.004 1 97.06 317 ARG B N 1
ATOM 5156 C CA . ARG B 1 317 ? 19.266 -30.953 -7.285 1 97.06 317 ARG B CA 1
ATOM 5157 C C . ARG B 1 317 ? 18.656 -31.703 -6.105 1 97.06 317 ARG B C 1
ATOM 5159 O O . ARG B 1 317 ? 17.75 -32.5 -6.281 1 97.06 317 ARG B O 1
ATOM 5166 N N . SER B 1 318 ? 19.125 -31.391 -4.965 1 97.44 318 SER B N 1
ATOM 5167 C CA . SER B 1 318 ? 18.672 -32.094 -3.766 1 97.44 318 SER B CA 1
ATOM 5168 C C . SER B 1 318 ? 17.203 -31.766 -3.465 1 97.44 318 SER B C 1
ATOM 5170 O O . SER B 1 318 ? 16.453 -32.656 -3.031 1 97.44 318 SER B O 1
ATOM 5172 N N . VAL B 1 319 ? 16.812 -30.516 -3.646 1 97.69 319 VAL B N 1
ATOM 5173 C CA . VAL B 1 319 ? 15.422 -30.141 -3.377 1 97.69 319 VAL B CA 1
ATOM 5174 C C . VAL B 1 319 ? 14.492 -30.859 -4.34 1 97.69 319 VAL B C 1
ATOM 5176 O O . VAL B 1 319 ? 13.422 -31.328 -3.941 1 97.69 319 VAL B O 1
ATOM 5179 N N . MET B 1 320 ? 14.891 -30.938 -5.602 1 96.25 320 MET B N 1
ATOM 5180 C CA . MET B 1 320 ? 14.086 -31.656 -6.582 1 96.25 320 MET B CA 1
ATOM 5181 C C . MET B 1 320 ? 13.984 -33.125 -6.215 1 96.25 320 MET B C 1
ATOM 5183 O O . MET B 1 320 ? 12.898 -33.719 -6.301 1 96.25 320 MET B O 1
ATOM 5187 N N . GLU B 1 321 ? 15.008 -33.688 -5.781 1 95.12 321 GLU B N 1
ATOM 5188 C CA . GLU B 1 321 ? 15.062 -35.125 -5.465 1 95.12 321 GLU B CA 1
ATOM 5189 C C . GLU B 1 321 ? 14.25 -35.438 -4.211 1 95.12 321 GLU B C 1
ATOM 5191 O O . GLU B 1 321 ? 13.523 -36.438 -4.172 1 95.12 321 GLU B O 1
ATOM 5196 N N . VAL B 1 322 ? 14.375 -34.625 -3.195 1 93.94 322 VAL B N 1
ATOM 5197 C CA . VAL B 1 322 ? 13.828 -34.938 -1.875 1 93.94 322 VAL B CA 1
ATOM 5198 C C . VAL B 1 322 ? 12.391 -34.406 -1.777 1 93.94 322 VAL B C 1
ATOM 5200 O O . VAL B 1 322 ? 11.523 -35.062 -1.206 1 93.94 322 VAL B O 1
ATOM 5203 N N . ALA B 1 323 ? 12.109 -33.219 -2.314 1 92.94 323 ALA B N 1
ATOM 5204 C CA . ALA B 1 323 ? 10.828 -32.562 -2.086 1 92.94 323 ALA B CA 1
ATOM 5205 C C . ALA B 1 323 ? 10.039 -32.406 -3.385 1 92.94 323 ALA B C 1
ATOM 5207 O O . ALA B 1 323 ? 8.859 -32.062 -3.367 1 92.94 323 ALA B O 1
ATOM 5208 N N . GLY B 1 324 ? 10.68 -32.625 -4.496 1 93.31 324 GLY B N 1
ATOM 5209 C CA . GLY B 1 324 ? 10.008 -32.531 -5.785 1 93.31 324 GLY B CA 1
ATOM 5210 C C . GLY B 1 324 ? 9.633 -31.109 -6.148 1 93.31 324 GLY B C 1
ATOM 5211 O O . GLY B 1 324 ? 8.648 -30.891 -6.852 1 93.31 324 GLY B O 1
ATOM 5212 N N . GLN B 1 325 ? 10.336 -30.141 -5.688 1 95.5 325 GLN B N 1
ATOM 5213 C CA . GLN B 1 325 ? 10.031 -28.734 -5.957 1 95.5 325 GLN B CA 1
ATOM 5214 C C . GLN B 1 325 ? 11.062 -28.109 -6.887 1 95.5 325 GLN B C 1
ATOM 5216 O O . GLN B 1 325 ? 12.266 -28.344 -6.738 1 95.5 325 GLN B O 1
ATOM 5221 N N . ALA B 1 326 ? 10.57 -27.422 -7.887 1 96.81 326 ALA B N 1
ATOM 5222 C CA . ALA B 1 326 ? 11.438 -26.688 -8.805 1 96.81 326 ALA B CA 1
ATOM 5223 C C . ALA B 1 326 ? 11.781 -25.297 -8.266 1 96.81 326 ALA B C 1
ATOM 5225 O O . ALA B 1 326 ? 11.047 -24.75 -7.441 1 96.81 326 ALA B O 1
ATOM 5226 N N . PRO B 1 327 ? 12.914 -24.75 -8.734 1 97.75 327 PRO B N 1
ATOM 5227 C CA . PRO B 1 327 ? 13.281 -23.391 -8.305 1 97.75 327 PRO B CA 1
ATOM 5228 C C . PRO B 1 327 ? 12.289 -22.328 -8.781 1 97.75 327 PRO B C 1
ATOM 5230 O O . PRO B 1 327 ? 11.664 -22.5 -9.836 1 97.75 327 PRO B O 1
ATOM 5233 N N . ASN B 1 328 ? 12.117 -21.328 -7.98 1 97.31 328 ASN B N 1
ATOM 5234 C CA . ASN B 1 328 ? 11.391 -20.141 -8.438 1 97.31 328 ASN B CA 1
ATOM 5235 C C . ASN B 1 328 ? 12.336 -19.031 -8.875 1 97.31 328 ASN B C 1
ATOM 5237 O O . ASN B 1 328 ? 13.555 -19.219 -8.906 1 97.31 328 ASN B O 1
ATOM 5241 N N . VAL B 1 329 ? 11.789 -17.906 -9.242 1 97.75 329 VAL B N 1
ATOM 5242 C CA . VAL B 1 329 ? 12.578 -16.859 -9.875 1 97.75 329 VAL B CA 1
ATOM 5243 C C . VAL B 1 329 ? 13.555 -16.266 -8.867 1 97.75 329 VAL B C 1
ATOM 5245 O O . VAL B 1 329 ? 14.641 -15.805 -9.242 1 97.75 329 VAL B O 1
ATOM 5248 N N . ASP B 1 330 ? 13.258 -16.312 -7.547 1 97.62 330 ASP B N 1
ATOM 5249 C CA . ASP B 1 330 ? 14.164 -15.789 -6.527 1 97.62 330 ASP B CA 1
ATOM 5250 C C . ASP B 1 330 ? 15.453 -16.609 -6.461 1 97.62 330 ASP B C 1
ATOM 5252 O O . ASP B 1 330 ? 16.547 -16.047 -6.301 1 97.62 330 ASP B O 1
ATOM 5256 N N . PHE B 1 331 ? 15.328 -17.922 -6.551 1 98 331 PHE B N 1
ATOM 5257 C CA . PHE B 1 331 ? 16.5 -18.797 -6.598 1 98 331 PHE B CA 1
ATOM 5258 C C . PHE B 1 331 ? 17.359 -18.484 -7.816 1 98 331 PHE B C 1
ATOM 5260 O O . PHE B 1 331 ? 18.578 -18.328 -7.699 1 98 331 PHE B O 1
ATOM 5267 N N . ALA B 1 332 ? 16.688 -18.422 -8.953 1 98.5 332 ALA B N 1
ATOM 5268 C CA . ALA B 1 332 ? 17.406 -18.172 -10.203 1 98.5 332 ALA B CA 1
ATOM 5269 C C . ALA B 1 332 ? 18.094 -16.812 -10.18 1 98.5 332 ALA B C 1
ATOM 5271 O O . ALA B 1 332 ? 19.219 -16.672 -10.68 1 98.5 332 ALA B O 1
ATOM 5272 N N . LEU B 1 333 ? 17.406 -15.836 -9.648 1 98.12 333 LEU B N 1
ATOM 5273 C CA . LEU B 1 333 ? 17.953 -14.492 -9.523 1 98.12 333 LEU B CA 1
ATOM 5274 C C . LEU B 1 333 ? 19.219 -14.5 -8.656 1 98.12 333 LEU B C 1
ATOM 5276 O O . LEU B 1 333 ? 20.234 -13.922 -9.047 1 98.12 333 LEU B O 1
ATOM 5280 N N . LEU B 1 334 ? 19.156 -15.125 -7.5 1 97.81 334 LEU B N 1
ATOM 5281 C CA . LEU B 1 334 ? 20.328 -15.211 -6.633 1 97.81 334 LEU B CA 1
ATOM 5282 C C . LEU B 1 334 ? 21.469 -15.938 -7.332 1 97.81 334 LEU B C 1
ATOM 5284 O O . LEU B 1 334 ? 22.609 -15.484 -7.289 1 97.81 334 LEU B O 1
ATOM 5288 N N . ALA B 1 335 ? 21.156 -17.062 -7.965 1 98.31 335 ALA B N 1
ATOM 5289 C CA . ALA B 1 335 ? 22.156 -17.859 -8.664 1 98.31 335 ALA B CA 1
ATOM 5290 C C . ALA B 1 335 ? 22.859 -17.047 -9.742 1 98.31 335 ALA B C 1
ATOM 5292 O O . ALA B 1 335 ? 24.078 -17.094 -9.875 1 98.31 335 ALA B O 1
ATOM 5293 N N . ALA B 1 336 ? 22.078 -16.297 -10.492 1 98.44 336 ALA B N 1
ATOM 5294 C CA . ALA B 1 336 ? 22.641 -15.469 -11.555 1 98.44 336 ALA B CA 1
ATOM 5295 C C . ALA B 1 336 ? 23.562 -14.398 -10.984 1 98.44 336 ALA B C 1
ATOM 5297 O O . ALA B 1 336 ? 24.672 -14.172 -11.5 1 98.44 336 ALA B O 1
ATOM 5298 N N . CYS B 1 337 ? 23.109 -13.734 -9.914 1 97.81 337 CYS B N 1
ATOM 5299 C CA . CYS B 1 337 ? 23.906 -12.664 -9.312 1 97.81 337 CYS B CA 1
ATOM 5300 C C . CYS B 1 337 ? 25.203 -13.203 -8.742 1 97.81 337 CYS B C 1
ATOM 5302 O O . CYS B 1 337 ? 26.25 -12.562 -8.859 1 97.81 337 CYS B O 1
ATOM 5304 N N . GLU B 1 338 ? 25.172 -14.336 -8.18 1 97.38 338 GLU B N 1
ATOM 5305 C CA . GLU B 1 338 ? 26.375 -14.945 -7.633 1 97.38 338 GLU B CA 1
ATOM 5306 C C . GLU B 1 338 ? 27.312 -15.406 -8.75 1 97.38 338 GLU B C 1
ATOM 5308 O O . GLU B 1 338 ? 28.531 -15.242 -8.648 1 97.38 338 GLU B O 1
ATOM 5313 N N . ALA B 1 339 ? 26.734 -16.016 -9.734 1 97.69 339 ALA B N 1
ATOM 5314 C CA . ALA B 1 339 ? 27.531 -16.453 -10.875 1 97.69 339 ALA B CA 1
ATOM 5315 C C . ALA B 1 339 ? 28.281 -15.281 -11.5 1 97.69 339 ALA B C 1
ATOM 5317 O O . ALA B 1 339 ? 29.422 -15.438 -11.945 1 97.69 339 ALA B O 1
ATOM 5318 N N . LEU B 1 340 ? 27.672 -14.125 -11.523 1 97.69 340 LEU B N 1
ATOM 5319 C CA . LEU B 1 340 ? 28.25 -12.938 -12.125 1 97.69 340 LEU B CA 1
ATOM 5320 C C . LEU B 1 340 ? 29.094 -12.164 -11.109 1 97.69 340 LEU B C 1
ATOM 5322 O O . LEU B 1 340 ? 29.703 -11.148 -11.445 1 97.69 340 LEU B O 1
ATOM 5326 N N . ARG B 1 341 ? 29.062 -12.562 -9.844 1 97.19 341 ARG B N 1
ATOM 5327 C CA . ARG B 1 341 ? 29.797 -11.914 -8.758 1 97.19 341 ARG B CA 1
ATOM 5328 C C . ARG B 1 341 ? 29.375 -10.461 -8.609 1 97.19 341 ARG B C 1
ATOM 5330 O O . ARG B 1 341 ? 30.219 -9.57 -8.5 1 97.19 341 ARG B O 1
ATOM 5337 N N . LEU B 1 342 ? 28.094 -10.266 -8.719 1 97.62 342 LEU B N 1
ATOM 5338 C CA . LEU B 1 342 ? 27.531 -8.93 -8.531 1 97.62 342 LEU B CA 1
ATOM 5339 C C . LEU B 1 342 ? 27.531 -8.539 -7.062 1 97.62 342 LEU B C 1
ATOM 5341 O O . LEU B 1 342 ? 27.797 -9.375 -6.195 1 97.62 342 LEU B O 1
ATOM 5345 N N . PRO B 1 343 ? 27.266 -7.207 -6.801 1 96.06 343 PRO B N 1
ATOM 5346 C CA . PRO B 1 343 ? 27.188 -6.773 -5.402 1 96.06 343 PRO B CA 1
ATOM 5347 C C . PRO B 1 343 ? 26.172 -7.57 -4.594 1 96.06 343 PRO B C 1
ATOM 5349 O O . PRO B 1 343 ? 25.172 -8.055 -5.148 1 96.06 343 PRO B O 1
ATOM 5352 N N . LYS B 1 344 ? 26.391 -7.648 -3.301 1 93.69 344 LYS B N 1
ATOM 5353 C CA . LYS B 1 344 ? 25.594 -8.477 -2.4 1 93.69 344 LYS B CA 1
ATOM 5354 C C . LYS B 1 344 ? 24.109 -8.102 -2.475 1 93.69 344 LYS B C 1
ATOM 5356 O O . LYS B 1 344 ? 23.234 -8.961 -2.352 1 93.69 344 LYS B O 1
ATOM 5361 N N . ASP B 1 345 ? 23.766 -6.859 -2.654 1 94.44 345 ASP B N 1
ATOM 5362 C CA . ASP B 1 345 ? 22.375 -6.422 -2.652 1 94.44 345 ASP B CA 1
ATOM 5363 C C . ASP B 1 345 ? 21.844 -6.273 -4.078 1 94.44 345 ASP B C 1
ATOM 5365 O O . ASP B 1 345 ? 20.797 -5.676 -4.293 1 94.44 345 ASP B O 1
ATOM 5369 N N . ALA B 1 346 ? 22.547 -6.844 -5.062 1 97.31 346 ALA B N 1
ATOM 5370 C CA . ALA B 1 346 ? 22.141 -6.754 -6.461 1 97.31 346 ALA B CA 1
ATOM 5371 C C . ALA B 1 346 ? 20.781 -7.43 -6.68 1 97.31 346 ALA B C 1
ATOM 5373 O O . ALA B 1 346 ? 19.938 -6.926 -7.434 1 97.31 346 ALA B O 1
ATOM 5374 N N . PRO B 1 347 ? 20.516 -8.594 -6.055 1 97.5 347 PRO B N 1
ATOM 5375 C CA . PRO B 1 347 ? 19.203 -9.211 -6.281 1 97.5 347 PRO B CA 1
ATOM 5376 C C . PRO B 1 347 ? 18.047 -8.273 -5.934 1 97.5 347 PRO B C 1
ATOM 5378 O O . PRO B 1 347 ? 17.109 -8.133 -6.719 1 97.5 347 PRO B O 1
ATOM 5381 N N . PHE B 1 348 ? 18.156 -7.602 -4.824 1 97.12 348 PHE B N 1
ATOM 5382 C CA . PHE B 1 348 ? 17.125 -6.66 -4.41 1 97.12 348 PHE B CA 1
ATOM 5383 C C . PHE B 1 348 ? 17.047 -5.48 -5.371 1 97.12 348 PHE B C 1
ATOM 5385 O O . PHE B 1 348 ? 15.953 -5.051 -5.75 1 97.12 348 PHE B O 1
ATOM 5392 N N . ALA B 1 349 ? 18.172 -4.961 -5.715 1 97.88 349 ALA B N 1
ATOM 5393 C CA . ALA B 1 349 ? 18.25 -3.793 -6.594 1 97.88 349 ALA B CA 1
ATOM 5394 C C . ALA B 1 349 ? 17.641 -4.098 -7.961 1 97.88 349 ALA B C 1
ATOM 5396 O O . ALA B 1 349 ? 16.922 -3.271 -8.531 1 97.88 349 ALA B O 1
ATOM 5397 N N . LEU B 1 350 ? 17.984 -5.27 -8.492 1 98.5 350 LEU B N 1
ATOM 5398 C CA . LEU B 1 350 ? 17.438 -5.668 -9.789 1 98.5 350 LEU B CA 1
ATOM 5399 C C . LEU B 1 350 ? 15.922 -5.805 -9.719 1 98.5 350 LEU B C 1
ATOM 5401 O O . LEU B 1 350 ? 15.211 -5.352 -10.617 1 98.5 350 LEU B O 1
ATOM 5405 N N . PHE B 1 351 ? 15.438 -6.41 -8.656 1 98.06 351 PHE B N 1
ATOM 5406 C CA . PHE B 1 351 ? 14 -6.535 -8.453 1 98.06 351 PHE B CA 1
ATOM 5407 C C . PHE B 1 351 ? 13.344 -5.16 -8.359 1 98.06 351 PHE B C 1
ATOM 5409 O O . PHE B 1 351 ? 12.289 -4.93 -8.953 1 98.06 351 PHE B O 1
ATOM 5416 N N . ALA B 1 352 ? 13.938 -4.273 -7.621 1 98.56 352 ALA B N 1
ATOM 5417 C CA . ALA B 1 352 ? 13.383 -2.938 -7.414 1 98.56 352 ALA B CA 1
ATOM 5418 C C . ALA B 1 352 ? 13.281 -2.176 -8.734 1 98.56 352 ALA B C 1
ATOM 5420 O O . ALA B 1 352 ? 12.242 -1.596 -9.047 1 98.56 352 ALA B O 1
ATOM 5421 N N . VAL B 1 353 ? 14.344 -2.213 -9.508 1 98.75 353 VAL B N 1
ATOM 5422 C CA . VAL B 1 353 ? 14.375 -1.5 -10.781 1 98.75 353 VAL B CA 1
ATOM 5423 C C . VAL B 1 353 ? 13.344 -2.104 -11.734 1 98.75 353 VAL B C 1
ATOM 5425 O O . VAL B 1 353 ? 12.57 -1.378 -12.367 1 98.75 353 VAL B O 1
ATOM 5428 N N . ALA B 1 354 ? 13.32 -3.363 -11.82 1 98.81 354 ALA B N 1
ATOM 5429 C CA . ALA B 1 354 ? 12.398 -4.039 -12.727 1 98.81 354 ALA B CA 1
ATOM 5430 C C . ALA B 1 354 ? 10.945 -3.789 -12.312 1 98.81 354 ALA B C 1
ATOM 5432 O O . ALA B 1 354 ? 10.133 -3.365 -13.133 1 98.81 354 ALA B O 1
ATOM 5433 N N . ARG B 1 355 ? 10.648 -3.977 -11.055 1 98.69 355 ARG B N 1
ATOM 5434 C CA . ARG B 1 355 ? 9.281 -3.869 -10.555 1 98.69 355 ARG B CA 1
ATOM 5435 C C . ARG B 1 355 ? 8.797 -2.424 -10.586 1 98.69 355 ARG B C 1
ATOM 5437 O O . ARG B 1 355 ? 7.594 -2.166 -10.602 1 98.69 355 ARG B O 1
ATOM 5444 N N . CYS B 1 356 ? 9.742 -1.509 -10.562 1 98.81 356 CYS B N 1
ATOM 5445 C CA . CYS B 1 356 ? 9.352 -0.11 -10.672 1 98.81 356 CYS B CA 1
ATOM 5446 C C . CYS B 1 356 ? 8.547 0.132 -11.945 1 98.81 356 CYS B C 1
ATOM 5448 O O . CYS B 1 356 ? 7.625 0.949 -11.961 1 98.81 356 CYS B O 1
ATOM 5450 N N . ALA B 1 357 ? 8.953 -0.559 -13.031 1 98.44 357 ALA B N 1
ATOM 5451 C CA . ALA B 1 357 ? 8.18 -0.477 -14.266 1 98.44 357 ALA B CA 1
ATOM 5452 C C . ALA B 1 357 ? 6.73 -0.9 -14.031 1 98.44 357 ALA B C 1
ATOM 5454 O O . ALA B 1 357 ? 5.797 -0.217 -14.461 1 98.44 357 ALA B O 1
ATOM 5455 N N . GLY B 1 358 ? 6.535 -2.016 -13.328 1 98.75 358 GLY B N 1
ATOM 5456 C CA . GLY B 1 358 ? 5.203 -2.502 -13 1 98.75 358 GLY B CA 1
ATOM 5457 C C . GLY B 1 358 ? 4.457 -1.592 -12.047 1 98.75 358 GLY B C 1
ATOM 5458 O O . GLY B 1 358 ? 3.273 -1.308 -12.25 1 98.75 358 GLY B O 1
ATOM 5459 N N . TRP B 1 359 ? 5.129 -1.096 -10.969 1 98.81 359 TRP B N 1
ATOM 5460 C CA . TRP B 1 359 ? 4.508 -0.207 -9.992 1 98.81 359 TRP B CA 1
ATOM 5461 C C . TRP B 1 359 ? 3.912 1.02 -10.672 1 98.81 359 TRP B C 1
ATOM 5463 O O . TRP B 1 359 ? 2.764 1.387 -10.406 1 98.81 359 TRP B O 1
ATOM 5473 N N . ILE B 1 360 ? 4.707 1.575 -11.555 1 98.31 360 ILE B N 1
ATOM 5474 C CA . ILE B 1 360 ? 4.309 2.801 -12.234 1 98.31 360 ILE B CA 1
ATOM 5475 C C . ILE B 1 360 ? 3.129 2.514 -13.164 1 98.31 360 ILE B C 1
ATOM 5477 O O . ILE B 1 360 ? 2.166 3.285 -13.211 1 98.31 360 ILE B O 1
ATOM 5481 N N . ALA B 1 361 ? 3.184 1.438 -13.875 1 98.25 361 ALA B N 1
ATOM 5482 C CA . ALA B 1 361 ? 2.076 1.055 -14.742 1 98.25 361 ALA B CA 1
ATOM 5483 C C . ALA B 1 361 ? 0.787 0.876 -13.945 1 98.25 361 ALA B C 1
ATOM 5485 O O . ALA B 1 361 ? -0.276 1.349 -14.359 1 98.25 361 ALA B O 1
ATOM 5486 N N . HIS B 1 362 ? 0.844 0.19 -12.828 1 98.5 362 HIS B N 1
ATOM 5487 C CA . HIS B 1 362 ? -0.312 -0.027 -11.969 1 98.5 362 HIS B CA 1
ATOM 5488 C C . HIS B 1 362 ? -0.85 1.292 -11.422 1 98.5 362 HIS B C 1
ATOM 5490 O O . HIS B 1 362 ? -2.064 1.476 -11.32 1 98.5 362 HIS B O 1
ATOM 5496 N N . ALA B 1 363 ? 0.068 2.193 -11.047 1 98.38 363 ALA B N 1
ATOM 5497 C CA . ALA B 1 363 ? -0.354 3.5 -10.547 1 98.38 363 ALA B CA 1
ATOM 5498 C C . ALA B 1 363 ? -1.097 4.285 -11.625 1 98.38 363 ALA B C 1
ATOM 5500 O O . ALA B 1 363 ? -2.123 4.91 -11.352 1 98.38 363 ALA B O 1
ATOM 5501 N N . ILE B 1 364 ? -0.539 4.258 -12.812 1 97 364 ILE B N 1
ATOM 5502 C CA . ILE B 1 364 ? -1.166 4.965 -13.93 1 97 364 ILE B CA 1
ATOM 5503 C C . ILE B 1 364 ? -2.543 4.367 -14.211 1 97 364 ILE B C 1
ATOM 5505 O O . ILE B 1 364 ? -3.521 5.098 -14.375 1 97 364 ILE B O 1
ATOM 5509 N N . GLU B 1 365 ? -2.635 3.033 -14.227 1 96.75 365 GLU B N 1
ATOM 5510 C CA . GLU B 1 365 ? -3.918 2.371 -14.453 1 96.75 365 GLU B CA 1
ATOM 5511 C C . GLU B 1 365 ? -4.922 2.73 -13.359 1 96.75 365 GLU B C 1
ATOM 5513 O O . GLU B 1 365 ? -6.086 3.016 -13.641 1 96.75 365 GLU B O 1
ATOM 5518 N N . GLN B 1 366 ? -4.48 2.725 -12.148 1 96.44 366 GLN B N 1
ATOM 5519 C CA . GLN B 1 366 ? -5.344 3.092 -11.031 1 96.44 366 GLN B CA 1
ATOM 5520 C C . GLN B 1 366 ? -5.832 4.531 -11.164 1 96.44 366 GLN B C 1
ATOM 5522 O O . GLN B 1 366 ? -6.988 4.832 -10.867 1 96.44 366 GLN B O 1
ATOM 5527 N N . GLY B 1 367 ? -4.891 5.406 -11.594 1 94.25 367 GLY B N 1
ATOM 5528 C CA . GLY B 1 367 ? -5.223 6.812 -11.734 1 94.25 367 GLY B CA 1
ATOM 5529 C C . GLY B 1 367 ? -6.301 7.066 -12.773 1 94.25 367 GLY B C 1
ATOM 5530 O O . GLY B 1 367 ? -6.93 8.125 -12.773 1 94.25 367 GLY B O 1
ATOM 5531 N N . GLN B 1 368 ? -6.48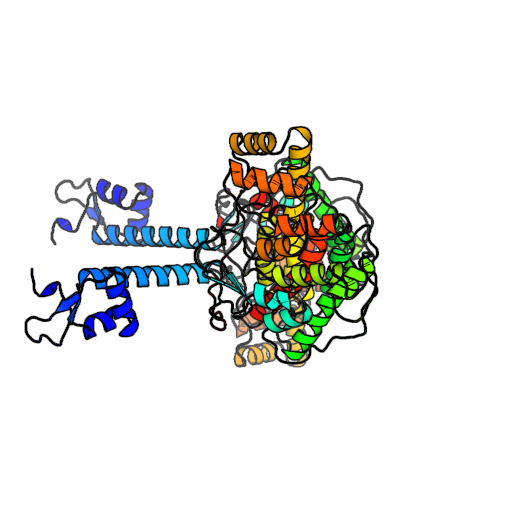 6.152 -13.609 1 92.12 368 GLN B N 1
ATOM 5532 C CA . GLN B 1 368 ? -7.492 6.277 -14.648 1 92.12 368 GLN B CA 1
ATOM 5533 C C . GLN B 1 368 ? -8.875 5.914 -14.125 1 92.12 368 GLN B C 1
ATOM 5535 O O . GLN B 1 368 ? -9.883 6.145 -14.789 1 92.12 368 GLN B O 1
ATOM 5540 N N . THR B 1 369 ? -8.82 5.418 -12.93 1 89 369 THR B N 1
ATOM 5541 C CA . THR B 1 369 ? -10.086 5.145 -12.258 1 89 369 THR B CA 1
ATOM 5542 C C . THR B 1 369 ? -10.406 6.242 -11.242 1 89 369 THR B C 1
ATOM 5544 O O . THR B 1 369 ? -9.555 7.074 -10.93 1 89 369 THR B O 1
ATOM 5547 N N . ASP B 1 370 ? -11.555 6.418 -10.836 1 83.56 370 ASP B N 1
ATOM 5548 C CA . ASP B 1 370 ? -11.945 7.383 -9.812 1 83.56 370 ASP B CA 1
ATOM 5549 C C . ASP B 1 370 ? -12.18 6.691 -8.469 1 83.56 370 ASP B C 1
ATOM 5551 O O . ASP B 1 370 ? -12.742 7.293 -7.547 1 83.56 370 ASP B O 1
ATOM 5555 N N . ALA B 1 371 ? -11.586 5.562 -8.398 1 88.25 371 ALA B N 1
ATOM 5556 C CA . ALA B 1 371 ? -11.906 4.773 -7.215 1 88.25 371 ALA B CA 1
ATOM 5557 C C . ALA B 1 371 ? -10.773 4.82 -6.195 1 88.25 371 ALA B C 1
ATOM 5559 O O . ALA B 1 371 ? -9.625 4.516 -6.523 1 88.25 371 ALA B O 1
ATOM 5560 N N . LEU B 1 372 ? -11.078 5.25 -5.035 1 92.81 372 LEU B N 1
ATOM 5561 C CA . LEU B 1 372 ? -10.172 5.18 -3.896 1 92.81 372 LEU B CA 1
ATOM 5562 C C . LEU B 1 372 ? -10.156 3.777 -3.299 1 92.81 372 LEU B C 1
ATOM 5564 O O . LEU B 1 372 ? -11.211 3.176 -3.09 1 92.81 372 LEU B O 1
ATOM 5568 N N . ILE B 1 373 ? -8.992 3.176 -3.16 1 95.5 373 ILE B N 1
ATOM 5569 C CA . ILE B 1 373 ? -8.867 1.899 -2.463 1 95.5 373 ILE B CA 1
ATOM 5570 C C . ILE B 1 373 ? -8.828 2.137 -0.956 1 95.5 373 ILE B C 1
ATOM 5572 O O . ILE B 1 373 ? -7.809 2.582 -0.42 1 95.5 373 ILE B O 1
ATOM 5576 N N . ARG B 1 374 ? -9.883 1.926 -0.347 1 93.31 374 ARG B N 1
ATOM 5577 C CA . ARG B 1 374 ? -10.086 2.131 1.083 1 93.31 374 ARG B CA 1
ATOM 5578 C C . ARG B 1 374 ? -11.031 1.078 1.657 1 93.31 374 ARG B C 1
ATOM 5580 O O . ARG B 1 374 ? -12.219 1.342 1.851 1 93.31 374 ARG B O 1
ATOM 5587 N N . PRO B 1 375 ? -10.516 -0.059 1.961 1 93.56 375 PRO B N 1
ATOM 5588 C CA . PRO B 1 375 ? -11.375 -1.096 2.545 1 93.56 375 PRO B CA 1
ATOM 5589 C C . PRO B 1 375 ? -11.805 -0.771 3.973 1 93.56 375 PRO B C 1
ATOM 5591 O O . PRO B 1 375 ? -11.398 0.255 4.523 1 93.56 375 PRO B O 1
ATOM 5594 N N . ARG B 1 376 ? -12.711 -1.517 4.473 1 92.19 376 ARG B N 1
ATOM 5595 C CA . ARG B 1 376 ? -13.156 -1.408 5.859 1 92.19 376 ARG B CA 1
ATOM 5596 C C . ARG B 1 376 ? -12.648 -2.584 6.688 1 92.19 376 ARG B C 1
ATOM 5598 O O . ARG B 1 376 ? -12.297 -3.631 6.141 1 92.19 376 ARG B O 1
ATOM 5605 N N . ALA B 1 377 ? -12.602 -2.367 7.93 1 93.94 377 ALA B N 1
ATOM 5606 C CA . ALA B 1 377 ? -12.148 -3.408 8.852 1 93.94 377 ALA B CA 1
ATOM 5607 C C . ALA B 1 377 ? -13.312 -3.936 9.688 1 93.94 377 ALA B C 1
ATOM 5609 O O . ALA B 1 377 ? -14.219 -3.182 10.047 1 93.94 377 ALA B O 1
ATOM 5610 N N . ARG B 1 378 ? -13.281 -5.207 9.867 1 93.38 378 ARG B N 1
ATOM 5611 C CA . ARG B 1 378 ? -14.109 -5.773 10.922 1 93.38 378 ARG B CA 1
ATOM 5612 C C . ARG B 1 378 ? -13.484 -5.547 12.297 1 93.38 378 ARG B C 1
ATOM 5614 O O . ARG B 1 378 ? -12.438 -6.125 12.609 1 93.38 378 ARG B O 1
ATOM 5621 N N . TYR B 1 379 ? -14.086 -4.762 13.117 1 95.06 379 TYR B N 1
ATOM 5622 C CA . TYR B 1 379 ? -13.508 -4.402 14.406 1 95.06 379 TYR B CA 1
ATOM 5623 C C . TYR B 1 379 ? -13.625 -5.559 15.391 1 95.06 379 TYR B C 1
ATOM 5625 O O . TYR B 1 379 ? -14.711 -6.09 15.617 1 95.06 379 TYR B O 1
ATOM 5633 N N . VAL B 1 380 ? -12.539 -5.941 15.961 1 95.69 380 VAL B N 1
ATOM 5634 C CA . VAL B 1 380 ? -12.516 -7.051 16.906 1 95.69 380 VAL B CA 1
ATOM 5635 C C . VAL B 1 380 ? -11.852 -6.605 18.203 1 95.69 380 VAL B C 1
ATOM 5637 O O . VAL B 1 380 ? -11.406 -7.438 19 1 95.69 380 VAL B O 1
ATOM 5640 N N . GLY B 1 381 ? -11.695 -5.27 18.391 1 95.56 381 GLY B N 1
ATOM 5641 C CA . GLY B 1 381 ? -11.117 -4.723 19.609 1 95.56 381 GLY B CA 1
ATOM 5642 C C . GLY B 1 381 ? -12.117 -4.609 20.75 1 95.56 381 GLY B C 1
ATOM 5643 O O . GLY B 1 381 ? -13.227 -5.148 20.672 1 95.56 381 GLY B O 1
ATOM 5644 N N . PRO B 1 382 ? -11.695 -3.957 21.859 1 95.06 382 PRO B N 1
ATOM 5645 C CA . PRO B 1 382 ? -12.617 -3.734 22.969 1 95.06 382 PRO B CA 1
ATOM 5646 C C . PRO B 1 382 ? -13.891 -2.998 22.547 1 95.06 382 PRO B C 1
ATOM 5648 O O . PRO B 1 382 ? -13.852 -2.17 21.641 1 95.06 382 PRO B O 1
ATOM 5651 N N . GLU B 1 383 ? -14.914 -3.221 23.234 1 93.38 383 GLU B N 1
ATOM 5652 C CA . GLU B 1 383 ? -16.188 -2.568 22.938 1 93.38 383 GLU B CA 1
ATOM 5653 C C . GLU B 1 383 ? -16.094 -1.059 23.141 1 93.38 383 GLU B C 1
ATOM 5655 O O . GLU B 1 383 ? -15.555 -0.595 24.141 1 93.38 383 GLU B O 1
ATOM 5660 N N . PRO B 1 384 ? -16.562 -0.295 22.188 1 92.88 384 PRO B N 1
ATOM 5661 C CA . PRO B 1 384 ? -16.562 1.163 22.328 1 92.88 384 PRO B CA 1
ATOM 5662 C C . PRO B 1 384 ? -17.266 1.639 23.594 1 92.88 384 PRO B C 1
ATOM 5664 O O . PRO B 1 384 ? -18.297 1.09 23.984 1 92.88 384 PRO B O 1
ATOM 5667 N N . GLU B 1 385 ? -16.625 2.543 24.156 1 89.62 385 GLU B N 1
ATOM 5668 C CA . GLU B 1 385 ? -17.219 3.092 25.375 1 89.62 385 GLU B CA 1
ATOM 5669 C C . GLU B 1 385 ? -18.422 3.969 25.062 1 89.62 385 GLU B C 1
ATOM 5671 O O . GLU B 1 385 ? -18.438 4.676 24.062 1 89.62 385 GLU B O 1
ATOM 5676 N N . LEU B 1 386 ? -19.625 3.621 25.547 1 79.31 386 LEU B N 1
ATOM 5677 C CA . LEU B 1 386 ? -20.828 4.398 25.312 1 79.31 386 LEU B CA 1
ATOM 5678 C C . LEU B 1 386 ? -20.672 5.82 25.844 1 79.31 386 LEU B C 1
ATOM 5680 O O . LEU B 1 386 ? -20.219 6.02 26.969 1 79.31 386 LEU B O 1
ATOM 5684 N N . VAL B 1 387 ? -20.516 6.785 24.859 1 70.62 387 VAL B N 1
ATOM 5685 C CA . VAL B 1 387 ? -20.438 8.188 25.25 1 70.62 387 VAL B CA 1
ATOM 5686 C C . VAL B 1 387 ? -21.828 8.812 25.25 1 70.62 387 VAL B C 1
ATOM 5688 O O . VAL B 1 387 ? -22.656 8.477 24.406 1 70.62 387 VAL B O 1
#

Radius of gyration: 29.18 Å; Cα contacts (8 Å, |Δi|>4): 1531; chains: 2; bounding box: 85×76×66 Å

Solvent-accessible surface area (backbone atoms only — not comparable to full-atom values): 38222 Å² total; per-residue (Å²): 125,71,76,83,46,46,33,45,60,68,54,47,30,64,64,56,69,52,53,72,68,54,56,48,48,36,37,74,72,66,62,30,55,69,44,66,29,89,90,41,77,89,39,56,28,31,33,38,63,38,47,50,51,51,30,50,50,50,51,48,48,50,51,46,36,51,43,13,36,32,11,38,52,69,38,44,35,38,42,78,38,46,35,38,47,76,57,94,53,38,51,23,49,44,16,38,47,32,69,66,42,30,74,73,46,45,45,68,58,48,33,37,47,44,57,67,52,80,77,80,83,56,56,67,84,86,66,78,74,43,50,85,56,96,43,46,59,33,6,34,35,42,44,32,25,55,41,36,45,66,52,63,57,43,51,91,57,55,70,67,60,50,49,28,47,50,47,32,50,53,47,50,42,44,17,14,51,42,67,41,77,77,71,80,57,67,35,37,44,43,16,44,61,53,74,48,38,61,88,35,74,57,10,49,52,46,24,27,52,28,37,55,48,18,60,69,50,32,38,41,24,34,40,22,0,27,32,12,9,26,21,20,10,16,56,40,13,8,32,38,13,15,51,26,15,28,61,0,50,75,48,48,27,33,41,58,47,26,53,50,51,47,54,47,16,68,73,70,34,39,63,52,40,50,50,55,31,54,76,67,71,43,81,59,62,32,41,51,45,94,81,16,83,91,32,31,55,61,12,54,62,53,51,72,74,55,74,53,44,66,69,57,45,49,38,52,53,38,38,35,72,76,69,66,39,40,51,14,48,48,35,35,44,45,34,50,38,57,58,65,62,42,61,91,60,41,58,45,47,48,46,50,52,18,27,41,37,33,11,39,24,39,16,55,57,31,42,74,45,92,55,52,45,30,34,33,55,40,67,71,39,55,74,62,58,90,125,125,71,74,84,45,46,34,45,60,67,55,48,30,64,64,57,70,54,52,71,68,55,55,49,49,35,38,74,72,65,64,28,56,71,45,67,30,90,90,40,77,88,39,57,26,31,32,36,65,37,49,50,50,52,32,50,51,49,50,50,48,50,50,45,37,50,42,13,37,32,12,40,51,68,36,45,34,38,42,79,36,45,34,37,46,75,57,96,54,39,51,21,49,44,16,38,48,33,71,66,43,29,73,73,46,45,46,70,57,49,32,36,47,41,56,67,54,82,76,82,83,54,55,67,83,85,66,76,75,44,51,86,54,93,45,43,58,34,5,35,35,41,43,34,23,56,41,37,45,65,52,62,57,44,51,91,58,54,70,68,59,51,48,26,48,50,47,31,51,53,49,51,44,44,18,13,51,43,67,41,77,77,70,79,57,66,36,35,42,44,16,43,60,52,74,48,37,60,87,35,72,58,9,50,53,46,22,27,52,27,36,55,49,18,60,69,50,33,37,39,24,34,41,22,0,27,31,12,8,26,21,20,10,17,58,40,13,8,31,39,12,15,49,25,16,26,61,0,50,75,50,49,27,34,41,59,45,27,52,50,50,49,53,47,16,70,74,71,33,38,64,53,39,52,52,54,32,52,76,68,72,42,80,60,61,32,42,51,44,92,80,16,84,91,31,32,55,60,11,54,62,52,51,73,73,56,75,54,44,66,69,58,45,50,37,51,52,38,38,34,72,75,71,65,39,41,50,14,49,46,36,36,43,44,33,51,38,57,58,66,62,42,62,91,60,42,58,44,46,48,44,50,53,18,28,41,36,33,12,37,24,38,17,53,58,31,42,74,46,91,55,52,44,28,34,31,56,40,67,69,40,57,73,63,59,88,125

pLDDT: mean 92.71, std 7.97, range [38.88, 98.94]

Organism: Phenylobacterium zucineum (strain HLK1) (NCBI:txid450851)